Protein AF-A0A7J5DWX3-F1 (afdb_monomer)

Solvent-accessible surface area (backbone atoms only — not comparable to full-atom values): 28047 Å² total; per-residue (Å²): 136,82,82,78,66,79,78,72,80,54,78,41,58,23,28,24,28,42,35,49,39,92,80,64,33,63,70,52,44,50,54,43,49,64,74,69,61,54,90,75,45,45,44,29,47,53,95,85,22,43,32,41,37,47,72,58,68,42,83,37,46,52,84,71,43,90,29,52,57,22,33,72,54,97,60,28,35,34,69,57,97,75,42,81,42,78,44,63,78,89,80,41,52,78,50,68,73,65,87,74,60,87,62,88,85,64,87,84,81,88,82,83,86,81,91,78,87,87,82,89,80,83,88,83,83,85,80,82,85,76,83,84,81,66,68,57,66,80,66,70,70,82,58,93,80,41,77,66,52,54,51,55,52,49,60,60,54,69,73,65,69,86,82,77,81,76,84,71,89,82,83,69,60,78,75,54,50,78,74,44,80,69,52,65,60,58,50,57,59,53,47,54,50,52,54,50,46,53,47,30,54,73,71,64,39,53,75,64,26,62,25,64,57,73,56,49,78,66,94,38,76,86,55,76,48,92,62,77,83,74,69,52,71,91,82,79,42,52,63,38,44,75,72,78,57,79,60,44,63,88,63,58,70,70,57,51,53,51,50,56,50,50,48,53,54,50,25,54,50,28,45,76,71,70,38,48,45,54,18,24,18,41,29,30,62,30,50,63,34,54,68,62,17,30,54,53,28,47,77,72,69,39,32,55,62,24,20,47,33,33,52,48,56,66,46,65,64,37,58,30,30,44,26,24,43,76,49,65,44,45,68,61,17,51,52,50,24,62,77,66,71,31,55,70,62,20,35,61,58,31,43,79,78,38,52,68,62,19,52,54,51,30,51,54,50,22,52,52,23,48,75,71,71,33,29,57,57,18,40,67,54,26,58,86,40,74,87,43,44,80,78,34,56,66,30,40,52,53,25,41,75,70,43,63,49,62,19,17,43,40,48,44,52,43,40,54,76,59,74,43,71,72,58,51,51,54,56,54,58,42,72,48,101,48,83,84,34,24,58,13,37,38,38,23,53,56,47,41,73,78,49,74,44,82,50,68,67,60,37,53,52,54,52,52,52,50,51,52,36,49,75,74,62,56,38,64,90,73,84,80,128

Mean predicted aligned error: 19.78 Å

Sequence (481 aa):
MSASAPPFRGRVEAAGFVLDPAHVGVAEVRRRVVAAWAPGARLLDLDGRVLLLLPAPVSVRAEQAPGLPVLPGPPLRVRDHGQERSIDPDRLGLLDPGASVDLGSVEVRLLAPAPGERVVVPPVERVDRAARPELRADAGLAGADTPLGRRGRRLAAESAGPRRSRRRRGGTLARLVSRSPAGAVLGRRHRRYLDELTRTFQQRDWDNALRSAIAVGGQGTGALSLRLPRSRGRVLGPGARPTTASSSVPMGPTVHDHLAQLYRRSATQLEQEGKHLLAAFVLADLLHQPVAAVELLERHGQVRKAAELAEGWELAPELVVRLWWRAGERDRAVALAGARSVFAEAVVRLEKLDPDAATGLRRAWVDERRAAGDPAGAVAAGWPSRELRDGLAGDLAAGIARGGTAAGVLLAHLLEHAPGDAALDAARALFDDDPKLRAARTRFVETLTETPLPVASHDRELASRALVAASVGDLAAGTRR

Organism: Nocardioides simplex (NCBI:txid2045)

Radius of gyration: 34.38 Å; Cα contacts (8 Å, |Δi|>4): 554; chains: 1; bounding box: 86×66×84 Å

pLDDT: mean 75.78, std 19.61, range [30.53, 95.44]

Nearest PDB structures (foldseek):
  8bbf-assembly1_B  TM=2.966E-01  e=4.088E-02  Homo sapiens
  1w3b-assembly1_A  TM=2.566E-01  e=1.920E-01  Homo sapiens
  5cqs-assembly1_D  TM=2.883E-01  e=3.067E-01  Saccharomyces cerevisiae S288C
  8rte-assembly1_B  TM=2.257E-01  e=1.591E-01  Bacillus phage phi105
  8q9t-assembly1_E  TM=2.579E-01  e=4.677E-01  Saccharomyces cerevisiae

Foldseek 3Di:
DDDQDDPDFDKAFFQWFKAACVPQNPVLLLVLCVVPDDVPWFWWDDPRITIIGDPGTDIDGCVPRSHFGWHDDVFIWTQDSNDIDTDDRVPTDTDDNVVVDDPVPPDDDDDDDDDDDDDDDDDDDDDDDDDDDPVCVVVVPPDCPDPVNVVVVVVVVVVDDDDPPPPDDDDPVVVVVVPDPVVVVLVVVVVVLVVVLLVCLVVVVLQQNVQQAAAQDDPDPQPADPDRDHRHPGQQAADLAADPRPDDHPDDPVSSVVSLVSLVVSLVVCLVVVVLRSSLNSCCHRHVNLVVSLVSCVVVVVLVVSLSNCVNHVHDLLSNLLSCLSVVVNVVSLVSCVVVVCLVVNLVVNCVPPVVSSLVSLCSQLVVCVVVVNLLSSCVSNVVPPVCLVVSPVSLVSQLVVDDLSVLLSLLSCQQPPNDPVSLVSLVVLLPPDLRSQNSLLNNLVNCVVPPGPDPVSSVVSVVSNVVCVVVVSHPPDDDD

InterPro domains:
  IPR045547 MoxR-vWA-beta-propeller ternary system domain bpX6 [PF19922] (5-71)

Structure (mmCIF, N/CA/C/O backbone):
data_AF-A0A7J5DWX3-F1
#
_entry.id   AF-A0A7J5DWX3-F1
#
loop_
_atom_site.group_PDB
_atom_site.id
_atom_site.type_symbol
_atom_site.label_atom_id
_atom_site.label_alt_id
_atom_site.label_comp_id
_atom_site.label_asym_id
_atom_site.label_entity_id
_atom_site.label_seq_id
_atom_site.pdbx_PDB_ins_code
_atom_site.Cartn_x
_atom_site.Cartn_y
_atom_site.Cartn_z
_atom_site.occupancy
_atom_site.B_iso_or_equiv
_atom_site.auth_seq_id
_atom_site.auth_comp_id
_atom_site.auth_asym_id
_atom_site.auth_atom_id
_atom_site.pdbx_PDB_model_num
ATOM 1 N N . MET A 1 1 ? 21.969 50.404 23.337 1.00 34.59 1 MET A N 1
ATOM 2 C CA . MET A 1 1 ? 22.118 48.934 23.259 1.00 34.59 1 MET A CA 1
ATOM 3 C C . MET A 1 1 ? 20.955 48.401 22.436 1.00 34.59 1 MET A C 1
ATOM 5 O O . MET A 1 1 ? 19.861 48.271 22.967 1.00 34.59 1 MET A O 1
ATOM 9 N N . SER A 1 2 ? 21.147 48.225 21.127 1.00 31.27 2 SER A N 1
ATOM 10 C CA . SER A 1 2 ? 20.092 47.712 20.244 1.00 31.27 2 SER A CA 1
ATOM 11 C C . SER A 1 2 ? 19.932 46.211 20.454 1.00 31.27 2 SER A C 1
ATOM 13 O O . SER A 1 2 ? 20.919 45.477 20.454 1.00 31.27 2 SER A O 1
ATOM 15 N N . ALA A 1 3 ? 18.694 45.776 20.674 1.00 32.88 3 ALA A N 1
ATOM 16 C CA . ALA A 1 3 ? 18.337 44.382 20.885 1.00 32.88 3 ALA A CA 1
ATOM 17 C C . ALA A 1 3 ? 18.733 43.533 19.664 1.00 32.88 3 ALA A C 1
ATOM 19 O O . ALA A 1 3 ? 18.235 43.750 18.561 1.00 32.88 3 ALA A O 1
ATOM 20 N N . SER A 1 4 ? 19.639 42.575 19.871 1.00 36.78 4 SER A N 1
ATOM 21 C CA . SER A 1 4 ? 19.984 41.553 18.883 1.00 36.78 4 SER A CA 1
ATOM 22 C C . SER A 1 4 ? 18.778 40.632 18.686 1.00 36.78 4 SER A C 1
ATOM 24 O O . SER A 1 4 ? 18.320 39.992 19.636 1.00 36.78 4 SER A O 1
ATOM 26 N N . ALA A 1 5 ? 18.217 40.612 17.476 1.00 39.59 5 ALA A N 1
ATOM 27 C CA . ALA A 1 5 ? 17.151 39.685 17.112 1.00 39.59 5 ALA A CA 1
ATOM 28 C C . ALA A 1 5 ? 17.674 38.236 17.198 1.00 39.59 5 ALA A C 1
ATOM 30 O O . ALA A 1 5 ? 18.816 37.981 16.810 1.00 39.59 5 ALA A O 1
ATOM 31 N N . PRO A 1 6 ? 16.879 37.275 17.703 1.00 42.53 6 PRO A N 1
ATOM 32 C CA . PRO A 1 6 ? 17.358 35.916 17.916 1.00 42.53 6 PRO A CA 1
ATOM 33 C C . PRO A 1 6 ? 17.764 35.248 16.589 1.00 42.53 6 PRO A C 1
ATOM 35 O O . PRO A 1 6 ? 17.098 35.464 15.570 1.00 42.53 6 PRO A O 1
ATOM 38 N N . PRO A 1 7 ? 18.822 34.413 16.587 1.00 52.66 7 PRO A N 1
ATOM 39 C CA . PRO A 1 7 ? 19.199 33.634 15.416 1.00 52.66 7 PRO A CA 1
ATOM 40 C C . PRO A 1 7 ? 18.048 32.704 15.015 1.00 52.66 7 PRO A C 1
ATOM 42 O O . PRO A 1 7 ? 17.334 32.172 15.869 1.00 52.66 7 PRO A O 1
ATOM 45 N N . PHE A 1 8 ? 17.862 32.574 13.700 1.00 58.75 8 PHE A N 1
ATOM 46 C CA . PHE A 1 8 ? 16.800 31.830 13.024 1.00 58.75 8 PHE A CA 1
ATOM 47 C C . PHE A 1 8 ? 16.332 30.577 13.786 1.00 58.75 8 PHE A C 1
ATOM 49 O O . PHE A 1 8 ? 17.097 29.638 13.990 1.00 58.75 8 PHE A O 1
ATOM 56 N N . ARG A 1 9 ? 15.043 30.531 14.137 1.00 59.28 9 ARG A N 1
ATOM 57 C CA . ARG A 1 9 ? 14.351 29.292 14.510 1.00 59.28 9 ARG A CA 1
ATOM 58 C C . ARG A 1 9 ? 13.209 29.056 13.536 1.00 59.28 9 ARG A C 1
ATOM 60 O O . ARG A 1 9 ? 12.380 29.946 13.351 1.00 59.28 9 ARG A O 1
ATOM 67 N N . GLY A 1 10 ? 13.148 27.860 12.955 1.00 78.00 10 GLY A N 1
ATOM 68 C CA . GLY A 1 10 ? 12.035 27.435 12.108 1.00 78.00 10 GLY A CA 1
ATOM 69 C C . GLY A 1 10 ? 12.434 27.070 10.680 1.00 78.00 10 GLY A C 1
ATOM 70 O O . GLY A 1 10 ? 13.608 27.051 10.308 1.00 78.00 10 GLY A O 1
ATOM 71 N N . ARG A 1 11 ? 11.419 26.729 9.879 1.00 86.25 11 ARG A N 1
ATOM 72 C CA . ARG A 1 11 ? 11.596 26.397 8.463 1.00 86.25 11 ARG A CA 1
ATOM 73 C C . ARG A 1 11 ? 11.756 27.660 7.626 1.00 86.25 11 ARG A C 1
ATOM 75 O O . ARG A 1 11 ? 10.995 28.609 7.796 1.00 86.25 11 ARG A O 1
ATOM 82 N N . VAL A 1 12 ? 12.716 27.629 6.713 1.00 88.00 12 VAL A N 1
ATOM 83 C CA . VAL A 1 12 ? 13.016 28.696 5.760 1.00 88.00 12 VAL A CA 1
ATOM 84 C C . VAL A 1 12 ? 13.134 28.112 4.365 1.00 88.00 12 VAL A C 1
ATOM 86 O O . VAL A 1 12 ? 13.629 26.999 4.196 1.00 88.00 12 VAL A O 1
ATOM 89 N N . GLU A 1 13 ? 12.704 28.876 3.370 1.00 91.88 13 GLU A N 1
ATOM 90 C CA . GLU A 1 13 ? 13.005 28.579 1.974 1.00 91.88 13 GLU A CA 1
ATOM 91 C C . GLU A 1 13 ? 14.399 29.126 1.666 1.00 91.88 13 GLU A C 1
ATOM 93 O O . GLU A 1 13 ? 14.614 30.338 1.711 1.00 91.88 13 GLU A O 1
ATOM 98 N N . ALA A 1 14 ? 15.352 28.234 1.408 1.00 91.81 14 ALA A N 1
ATOM 99 C CA . ALA A 1 14 ? 16.739 28.578 1.134 1.00 91.81 14 ALA A CA 1
ATOM 100 C C . ALA A 1 14 ? 17.041 28.403 -0.359 1.00 91.81 14 ALA A C 1
ATOM 102 O O . ALA A 1 14 ? 16.978 27.294 -0.879 1.00 91.81 14 ALA A O 1
ATOM 103 N N . ALA A 1 15 ? 17.403 29.487 -1.042 1.00 92.94 15 ALA A N 1
ATOM 104 C CA . ALA A 1 15 ? 17.953 29.468 -2.399 1.00 92.94 15 ALA A CA 1
ATOM 105 C C . ALA A 1 15 ? 19.406 28.957 -2.438 1.00 92.94 15 ALA A C 1
ATOM 107 O O . ALA A 1 15 ? 19.920 28.610 -3.497 1.00 92.94 15 ALA A O 1
ATOM 108 N N . GLY A 1 16 ? 20.080 28.918 -1.289 1.00 93.62 16 GLY A N 1
ATOM 109 C CA . GLY A 1 16 ? 21.466 28.494 -1.161 1.00 93.62 16 GLY A CA 1
ATOM 110 C C . GLY A 1 16 ? 21.967 28.582 0.275 1.00 93.62 16 GLY A C 1
ATOM 111 O O . GLY A 1 16 ? 21.208 28.917 1.190 1.00 93.62 16 GLY A O 1
ATOM 112 N N . PHE A 1 17 ? 23.253 28.306 0.468 1.00 94.12 17 PHE A N 1
ATOM 113 C CA . PHE A 1 17 ? 23.912 28.315 1.773 1.00 94.12 17 PHE A CA 1
ATOM 114 C C . PHE A 1 17 ? 25.254 29.037 1.704 1.00 94.12 17 PHE A C 1
ATOM 116 O O . PHE A 1 17 ? 26.051 28.774 0.806 1.00 94.12 17 PHE A O 1
ATOM 123 N N . VAL A 1 18 ? 25.526 29.898 2.684 1.00 93.19 18 VAL A N 1
ATOM 124 C CA . VAL A 1 18 ? 26.858 30.477 2.895 1.00 93.19 18 VAL A CA 1
ATOM 125 C C . VAL A 1 18 ? 27.606 29.637 3.926 1.00 93.19 18 VAL A C 1
ATOM 127 O O . VAL A 1 18 ? 27.137 29.434 5.048 1.00 93.19 18 VAL A O 1
ATOM 130 N N . LEU A 1 19 ? 28.775 29.146 3.534 1.00 92.25 19 LEU A N 1
ATOM 131 C CA . LEU A 1 19 ? 29.686 28.340 4.334 1.00 92.25 19 LEU A CA 1
ATOM 132 C C . LEU A 1 19 ? 30.953 29.157 4.573 1.00 92.25 19 LEU A C 1
ATOM 134 O O . LEU A 1 19 ? 31.557 29.644 3.622 1.00 92.25 19 LEU A O 1
ATOM 138 N N . ASP A 1 20 ? 31.360 29.311 5.829 1.00 91.12 20 ASP A N 1
ATOM 139 C CA . ASP A 1 20 ? 32.542 30.094 6.189 1.00 91.12 20 ASP A CA 1
ATOM 140 C C . ASP A 1 20 ? 33.717 29.161 6.548 1.00 91.12 20 ASP A C 1
ATOM 142 O O . ASP A 1 20 ? 33.712 28.564 7.633 1.00 91.12 20 ASP A O 1
ATOM 146 N N . PRO A 1 21 ? 34.730 29.013 5.668 1.00 87.25 21 PRO A N 1
ATOM 147 C CA . PRO A 1 21 ? 35.886 28.163 5.934 1.00 87.25 21 PRO A CA 1
ATOM 148 C C . PRO A 1 21 ? 36.671 28.569 7.184 1.00 87.25 21 PRO A C 1
ATOM 150 O O . PRO A 1 21 ? 37.279 27.696 7.800 1.00 87.25 21 PRO A O 1
ATOM 153 N N . ALA A 1 22 ? 36.640 29.844 7.589 1.00 85.75 22 ALA A N 1
ATOM 154 C CA . ALA A 1 22 ? 37.323 30.312 8.795 1.00 85.75 22 ALA A CA 1
ATOM 155 C C . ALA A 1 22 ? 36.647 29.806 10.081 1.00 85.75 22 ALA A C 1
ATOM 157 O O . ALA A 1 22 ? 37.312 29.654 11.102 1.00 85.75 22 ALA A O 1
ATOM 158 N N . HIS A 1 23 ? 35.344 29.506 10.028 1.00 83.81 23 HIS A N 1
ATOM 159 C CA . HIS A 1 23 ? 34.575 29.028 11.179 1.00 83.81 23 HIS A CA 1
ATOM 160 C C . HIS A 1 23 ? 34.483 27.500 11.267 1.00 83.81 23 HIS A C 1
ATOM 162 O O . HIS A 1 23 ? 34.513 26.955 12.368 1.00 83.81 23 HIS A O 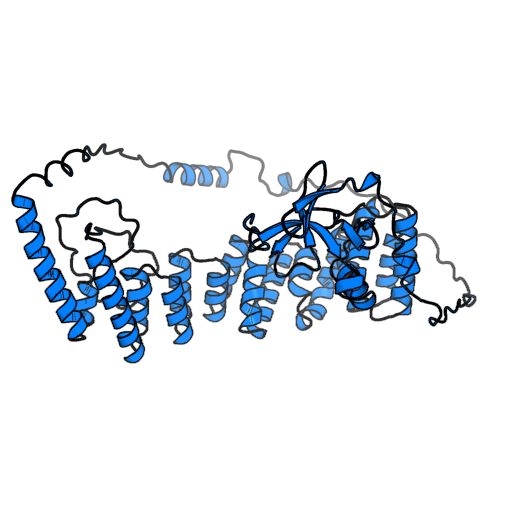1
ATOM 168 N N . VAL A 1 24 ? 34.340 26.800 10.136 1.00 83.44 24 VAL A N 1
ATOM 169 C CA . VAL A 1 24 ? 34.131 25.335 10.122 1.00 83.44 24 VAL A CA 1
ATOM 170 C C . VAL A 1 24 ? 35.307 24.537 9.548 1.00 83.44 24 VAL A C 1
ATOM 172 O O . VAL A 1 24 ? 35.350 23.322 9.717 1.00 83.44 24 VAL A O 1
ATOM 175 N N . GLY A 1 25 ? 36.278 25.194 8.909 1.00 85.19 25 GLY A N 1
ATOM 176 C CA . GLY A 1 25 ? 37.421 24.555 8.256 1.00 85.19 25 GLY A CA 1
ATOM 177 C C . GLY A 1 25 ? 37.132 24.096 6.821 1.00 85.19 25 GLY A C 1
ATOM 178 O O . GLY A 1 25 ? 36.034 23.653 6.486 1.00 85.19 25 GLY A O 1
ATOM 179 N N . VAL A 1 26 ? 38.149 24.163 5.954 1.00 83.62 26 VAL A N 1
ATOM 180 C CA . VAL A 1 26 ? 38.030 23.888 4.504 1.00 83.62 26 VAL A CA 1
ATOM 181 C C . VAL A 1 26 ? 37.518 22.472 4.209 1.00 83.62 26 VAL A C 1
ATOM 183 O O . VAL A 1 26 ? 36.686 22.290 3.323 1.00 83.62 26 VAL A O 1
ATOM 186 N N . ALA A 1 27 ? 37.974 21.463 4.957 1.00 80.38 27 ALA A N 1
ATOM 187 C CA . ALA A 1 27 ? 37.551 20.074 4.759 1.00 80.38 27 ALA A CA 1
ATOM 188 C C . ALA A 1 27 ? 36.055 19.862 5.064 1.00 80.38 27 ALA A C 1
ATOM 190 O O . ALA A 1 27 ? 35.358 19.167 4.324 1.00 80.38 27 ALA A O 1
ATOM 191 N N . GLU A 1 28 ? 35.544 20.503 6.114 1.00 84.19 28 GLU A N 1
ATOM 192 C CA . GLU A 1 28 ? 34.133 20.412 6.493 1.00 84.19 28 GLU A CA 1
ATOM 193 C C . GLU A 1 28 ? 33.244 21.215 5.534 1.00 84.19 28 GLU A C 1
ATOM 195 O O . GLU A 1 28 ? 32.173 20.737 5.158 1.00 84.19 28 GLU A O 1
ATOM 200 N N . VAL A 1 29 ? 33.705 22.379 5.049 1.00 86.19 29 VAL A N 1
ATOM 201 C CA . VAL A 1 29 ? 33.030 23.101 3.953 1.00 86.19 29 VAL A CA 1
ATOM 202 C C . VAL A 1 29 ? 32.873 22.190 2.740 1.00 86.19 29 VAL A C 1
ATOM 204 O O . VAL A 1 29 ? 31.763 22.048 2.235 1.00 86.19 29 VAL A O 1
ATOM 207 N N . ARG A 1 30 ? 33.942 21.505 2.310 1.00 84.94 30 ARG A N 1
ATOM 208 C CA . ARG A 1 30 ? 33.893 20.573 1.169 1.00 84.94 30 ARG A CA 1
ATOM 209 C C . ARG A 1 30 ? 32.879 19.458 1.384 1.00 84.94 30 ARG A C 1
ATOM 211 O O . ARG A 1 30 ? 32.038 19.223 0.521 1.00 84.94 30 ARG A O 1
ATOM 218 N N . ARG A 1 31 ? 32.910 18.806 2.549 1.00 84.19 31 ARG A N 1
ATOM 219 C CA . ARG A 1 31 ? 31.960 17.740 2.889 1.00 84.19 31 ARG A CA 1
ATOM 220 C C . ARG A 1 31 ? 30.512 18.228 2.807 1.00 84.19 31 ARG A C 1
ATOM 222 O O . ARG A 1 31 ? 29.665 17.527 2.261 1.00 84.19 31 ARG A O 1
ATOM 229 N N . ARG A 1 32 ? 30.231 19.428 3.322 1.00 89.81 32 ARG A N 1
ATOM 230 C CA . ARG A 1 32 ? 28.891 20.034 3.303 1.00 89.81 32 ARG A CA 1
ATOM 231 C C . ARG A 1 32 ? 28.451 20.448 1.905 1.00 89.81 32 ARG A C 1
ATOM 233 O O . ARG A 1 32 ? 27.286 20.250 1.579 1.00 89.81 32 ARG A O 1
ATOM 240 N N . VAL A 1 33 ? 29.367 20.962 1.082 1.00 88.25 33 VAL A N 1
ATOM 241 C CA . VAL A 1 33 ? 29.104 21.267 -0.333 1.00 88.25 33 VAL A CA 1
ATOM 242 C C . VAL A 1 33 ? 28.731 19.997 -1.086 1.00 88.25 33 VAL A C 1
ATOM 244 O O . VAL A 1 33 ? 27.692 19.982 -1.730 1.00 88.25 33 VAL A O 1
ATOM 247 N N . VAL A 1 34 ? 29.515 18.922 -0.954 1.00 87.06 34 VAL A N 1
ATOM 248 C CA . VAL A 1 34 ? 29.239 17.636 -1.618 1.00 87.06 34 VAL A CA 1
ATOM 249 C C . VAL A 1 34 ? 27.914 17.038 -1.140 1.00 87.06 34 VAL A C 1
ATOM 251 O O . VAL A 1 34 ? 27.116 16.592 -1.956 1.00 87.06 34 VAL A O 1
ATOM 254 N N . ALA A 1 35 ? 27.642 17.070 0.168 1.00 85.19 35 ALA A N 1
ATOM 255 C CA . ALA A 1 35 ? 26.401 16.537 0.731 1.00 85.19 35 ALA A CA 1
ATOM 256 C C . ALA A 1 35 ? 25.146 17.320 0.304 1.00 85.19 35 ALA A C 1
ATOM 258 O O . ALA A 1 35 ? 24.067 16.740 0.220 1.00 85.19 35 ALA A O 1
ATOM 259 N N . ALA A 1 36 ? 25.279 18.625 0.052 1.00 85.81 36 ALA A N 1
ATOM 260 C CA . ALA A 1 36 ? 24.194 19.494 -0.403 1.00 85.81 36 ALA A CA 1
ATOM 261 C C . ALA A 1 36 ? 24.204 19.729 -1.927 1.00 85.81 36 ALA A C 1
ATOM 263 O O . ALA A 1 36 ? 23.427 20.549 -2.421 1.00 85.81 36 ALA A O 1
ATOM 264 N N . TRP A 1 37 ? 25.082 19.046 -2.672 1.00 88.50 37 TRP A N 1
ATOM 265 C CA . TRP A 1 37 ? 25.244 19.253 -4.106 1.00 88.50 37 TRP A CA 1
ATOM 266 C C . TRP A 1 37 ? 24.051 18.699 -4.883 1.00 88.50 37 TRP A C 1
ATOM 268 O O . TRP A 1 37 ? 23.623 17.563 -4.679 1.00 88.50 37 TRP A O 1
ATOM 278 N N . ALA A 1 38 ? 23.554 19.490 -5.830 1.00 85.44 38 ALA A N 1
ATOM 279 C CA . ALA A 1 38 ? 22.512 19.093 -6.765 1.00 85.44 38 ALA A CA 1
ATOM 280 C C . ALA A 1 38 ? 22.929 19.468 -8.197 1.00 85.44 38 ALA A C 1
ATOM 282 O O . ALA A 1 38 ? 23.635 20.463 -8.385 1.00 85.44 38 ALA A O 1
ATOM 283 N N . PRO A 1 39 ? 22.499 18.717 -9.227 1.00 82.62 39 PRO A N 1
ATOM 284 C CA . PRO A 1 39 ? 22.739 19.097 -10.616 1.00 82.62 39 PRO A CA 1
ATOM 285 C C . PRO A 1 39 ? 22.231 20.518 -10.902 1.00 82.62 39 PRO A C 1
ATOM 287 O O . PRO A 1 39 ? 21.074 20.829 -10.635 1.00 82.62 39 PRO A O 1
ATOM 290 N N . GLY A 1 40 ? 23.101 21.383 -11.432 1.00 83.94 40 GLY A N 1
ATOM 291 C CA . GLY A 1 40 ? 22.796 22.800 -11.670 1.00 83.94 40 GLY A CA 1
ATOM 292 C C . GLY A 1 40 ? 23.099 23.739 -10.494 1.00 83.94 40 GLY A C 1
ATOM 293 O O . GLY A 1 40 ? 22.879 24.942 -10.620 1.00 83.94 40 GLY A O 1
ATOM 294 N N . ALA A 1 41 ? 23.622 23.228 -9.374 1.00 88.75 41 ALA A N 1
ATOM 295 C CA . ALA A 1 41 ? 24.149 24.068 -8.305 1.00 88.75 41 ALA A CA 1
ATOM 296 C C . ALA A 1 41 ? 25.417 24.817 -8.755 1.00 88.75 41 ALA A C 1
ATOM 298 O O . ALA A 1 41 ? 26.217 24.305 -9.542 1.00 88.75 41 ALA A O 1
ATOM 299 N N . ARG A 1 42 ? 25.607 26.035 -8.242 1.00 91.12 42 ARG A N 1
ATOM 300 C CA . ARG A 1 42 ? 26.788 26.874 -8.501 1.00 91.12 42 ARG A CA 1
ATOM 301 C C . ARG A 1 42 ? 27.549 27.098 -7.201 1.00 91.12 42 ARG A C 1
ATOM 303 O O . ARG A 1 42 ? 26.936 27.371 -6.170 1.00 91.12 42 ARG A O 1
ATOM 310 N N . LEU A 1 43 ? 28.875 27.023 -7.268 1.00 91.31 43 LEU A N 1
ATOM 311 C CA . LEU A 1 43 ? 29.758 27.392 -6.168 1.00 91.31 43 LEU A CA 1
ATOM 312 C C . LEU A 1 43 ? 30.369 28.761 -6.470 1.00 91.31 43 LEU A C 1
ATOM 314 O O . LEU A 1 43 ? 30.993 28.940 -7.513 1.00 91.31 43 LEU A O 1
ATOM 318 N N . LEU A 1 44 ? 30.153 29.731 -5.590 1.00 91.19 44 LEU A N 1
ATOM 319 C CA . LEU A 1 44 ? 30.572 31.117 -5.784 1.00 91.19 44 LEU A CA 1
ATOM 320 C C . LEU A 1 44 ? 31.448 31.569 -4.613 1.00 91.19 44 LEU A C 1
ATOM 322 O O . LEU A 1 44 ? 31.203 31.177 -3.469 1.00 91.19 44 LEU A O 1
ATOM 326 N N . ASP A 1 45 ? 32.446 32.400 -4.899 1.00 90.06 45 ASP A N 1
ATOM 327 C CA . ASP A 1 45 ? 33.225 33.087 -3.869 1.00 90.06 45 ASP A CA 1
ATOM 328 C C . ASP A 1 45 ? 32.460 34.322 -3.384 1.00 90.06 45 ASP A C 1
ATOM 330 O O . ASP A 1 45 ? 32.042 35.161 -4.183 1.00 90.06 45 ASP A O 1
ATOM 334 N N . LEU A 1 46 ? 32.246 34.407 -2.074 1.00 88.19 46 LEU A N 1
ATOM 335 C CA . LEU A 1 46 ? 31.595 35.521 -1.400 1.00 88.19 46 LEU A CA 1
ATOM 336 C C . LEU A 1 46 ? 32.524 36.041 -0.301 1.00 88.19 46 LEU A C 1
ATOM 338 O O . LEU A 1 46 ? 32.431 35.607 0.848 1.00 88.19 46 LEU A O 1
ATOM 342 N N . ASP A 1 47 ? 33.418 36.963 -0.657 1.00 85.38 47 ASP A N 1
ATOM 343 C CA . ASP A 1 47 ? 34.367 37.612 0.258 1.00 85.38 47 ASP A CA 1
ATOM 344 C C . ASP A 1 47 ? 35.190 36.599 1.087 1.00 85.38 47 ASP A C 1
ATOM 346 O O . ASP A 1 47 ? 35.335 36.734 2.305 1.00 85.38 47 ASP A O 1
ATOM 350 N N . GLY A 1 48 ? 35.686 35.532 0.445 1.00 82.31 48 GLY A N 1
ATOM 351 C CA . GLY A 1 48 ? 36.427 34.451 1.113 1.00 82.31 48 GLY A CA 1
ATOM 352 C C . GLY A 1 48 ? 35.556 33.415 1.841 1.00 82.31 48 GLY A C 1
ATOM 353 O O . GLY A 1 48 ? 36.078 32.485 2.462 1.00 82.31 48 GLY A O 1
ATOM 354 N N . ARG A 1 49 ? 34.227 33.538 1.755 1.00 89.94 49 ARG A N 1
ATOM 355 C CA . ARG A 1 49 ? 33.257 32.499 2.126 1.00 89.94 49 ARG A CA 1
ATOM 356 C C . ARG A 1 49 ? 32.745 31.794 0.876 1.00 89.94 49 ARG A C 1
ATOM 358 O O . ARG A 1 49 ? 32.739 32.346 -0.217 1.00 89.94 49 ARG A O 1
ATOM 365 N N . VAL A 1 50 ? 32.263 30.570 1.049 1.00 90.50 50 VAL A N 1
ATOM 366 C CA . VAL A 1 50 ? 31.741 29.756 -0.048 1.00 90.50 50 VAL A CA 1
ATOM 367 C C . VAL A 1 50 ? 30.222 29.868 -0.084 1.00 90.50 50 VAL A C 1
ATOM 369 O O . VAL A 1 50 ? 29.541 29.462 0.858 1.00 90.50 50 VAL A O 1
ATOM 372 N N . LEU A 1 51 ? 29.682 30.394 -1.180 1.00 92.38 51 LEU A N 1
ATOM 373 C CA . LEU A 1 51 ? 28.251 30.399 -1.457 1.00 92.38 51 LEU A CA 1
ATOM 374 C C . LEU A 1 51 ? 27.899 29.206 -2.350 1.00 92.38 51 LEU A C 1
ATOM 376 O O . LEU A 1 51 ? 28.295 29.143 -3.511 1.00 92.38 51 LEU A O 1
ATOM 380 N N . LEU A 1 52 ? 27.111 28.277 -1.812 1.00 93.56 52 LEU A N 1
ATOM 381 C CA . LEU A 1 52 ? 26.468 27.221 -2.586 1.00 93.56 52 LEU A CA 1
ATOM 382 C C . LEU A 1 52 ? 25.073 27.690 -3.000 1.00 93.56 52 LEU A C 1
ATOM 384 O O . LEU A 1 52 ? 24.179 27.774 -2.159 1.00 93.56 52 LEU A O 1
ATOM 388 N N . LEU A 1 53 ? 24.879 27.979 -4.283 1.00 93.56 53 LEU A N 1
ATOM 389 C CA . LEU A 1 53 ? 23.583 28.348 -4.846 1.00 93.56 53 LEU A CA 1
ATOM 390 C C . LEU A 1 53 ? 22.901 27.112 -5.437 1.00 93.56 53 LEU A C 1
ATOM 392 O O . LEU A 1 53 ? 23.492 26.413 -6.261 1.00 93.56 53 LEU A O 1
ATOM 396 N N . LEU A 1 54 ? 21.665 26.845 -5.021 1.00 92.81 54 LEU A N 1
ATOM 397 C CA . LEU A 1 54 ? 20.884 25.700 -5.483 1.00 92.81 54 LEU A CA 1
ATOM 398 C C . LEU A 1 54 ? 20.111 26.037 -6.771 1.00 92.81 54 LEU A C 1
ATOM 400 O O . LEU A 1 54 ? 19.741 27.194 -6.978 1.00 92.81 54 LEU A O 1
ATOM 404 N N . PRO A 1 55 ? 19.802 25.035 -7.616 1.00 89.88 55 PRO A N 1
ATOM 405 C CA . PRO A 1 55 ? 19.006 25.239 -8.831 1.00 89.88 55 PRO A CA 1
ATOM 406 C C . PRO A 1 55 ? 17.546 25.636 -8.540 1.00 89.88 55 PRO A C 1
ATOM 408 O O . PRO A 1 55 ? 16.893 26.246 -9.383 1.00 89.88 55 PRO A O 1
ATOM 411 N N . ALA A 1 56 ? 17.029 25.301 -7.354 1.00 89.50 56 ALA A N 1
ATOM 412 C CA . ALA A 1 56 ? 15.715 25.707 -6.867 1.00 89.50 56 ALA A CA 1
ATOM 413 C C . ALA A 1 56 ? 15.749 25.907 -5.338 1.00 89.50 56 ALA A C 1
ATOM 415 O O . ALA A 1 56 ? 16.529 25.224 -4.666 1.00 89.50 56 ALA A O 1
ATOM 416 N N . PRO A 1 57 ? 14.918 26.804 -4.767 1.00 91.44 57 PRO A N 1
ATOM 417 C CA . PRO A 1 57 ? 14.817 26.961 -3.320 1.00 91.44 57 PRO A CA 1
ATOM 418 C C . PRO A 1 57 ? 14.350 25.676 -2.624 1.00 91.44 57 PRO A C 1
ATOM 420 O O . PRO A 1 57 ? 13.465 24.980 -3.122 1.00 91.44 57 PRO A O 1
ATOM 423 N N . VAL A 1 58 ? 14.932 25.379 -1.462 1.00 91.62 58 VAL A N 1
ATOM 424 C CA . VAL A 1 58 ? 14.609 24.195 -0.656 1.00 91.62 58 VAL A CA 1
ATOM 425 C C . VAL A 1 58 ? 14.167 24.604 0.745 1.00 91.62 58 VAL A C 1
ATOM 427 O O . VAL A 1 58 ? 14.817 25.411 1.413 1.00 91.62 58 VAL A O 1
ATOM 430 N N . SER A 1 59 ? 13.085 23.986 1.218 1.00 91.62 59 SER A N 1
ATOM 431 C CA . SER A 1 59 ? 12.578 24.154 2.580 1.00 91.62 59 SER A CA 1
ATOM 432 C C . SER A 1 59 ? 13.468 23.428 3.591 1.00 91.62 59 SER A C 1
ATOM 434 O O . SER A 1 59 ? 13.467 22.196 3.660 1.00 91.62 59 SER A O 1
ATOM 436 N N . VAL A 1 60 ? 14.199 24.172 4.419 1.00 90.75 60 VAL A N 1
ATOM 437 C CA . VAL A 1 60 ? 15.102 23.616 5.439 1.00 90.75 60 VAL A CA 1
ATOM 438 C C . VAL A 1 60 ? 14.795 24.176 6.820 1.00 90.75 60 VAL A C 1
ATOM 440 O O . VAL A 1 60 ? 14.308 25.294 6.964 1.00 90.75 60 VAL A O 1
ATOM 443 N N . ARG A 1 61 ? 15.089 23.406 7.869 1.00 87.69 61 ARG A N 1
ATOM 444 C CA . ARG A 1 61 ? 15.164 23.957 9.227 1.00 87.69 61 ARG A CA 1
ATOM 445 C C . ARG A 1 61 ? 16.467 24.731 9.346 1.00 87.69 61 ARG A C 1
ATOM 447 O O . ARG A 1 61 ? 17.528 24.144 9.154 1.00 87.69 61 ARG A O 1
ATOM 454 N N . ALA A 1 62 ? 16.390 26.025 9.637 1.00 82.81 62 ALA A N 1
ATOM 455 C CA . ALA A 1 62 ? 17.564 26.895 9.639 1.00 82.81 62 ALA A CA 1
ATOM 456 C C . ALA A 1 62 ? 18.646 26.425 10.630 1.00 82.81 62 ALA A C 1
ATOM 458 O O . ALA A 1 62 ? 19.831 26.531 10.340 1.00 82.81 62 ALA A O 1
ATOM 459 N N . GLU A 1 63 ? 18.242 25.820 11.750 1.00 80.25 63 GLU A N 1
ATOM 460 C CA . GLU A 1 63 ? 19.138 25.235 12.753 1.00 80.25 63 GLU A CA 1
ATOM 461 C C . GLU A 1 63 ? 19.855 23.942 12.309 1.00 80.25 63 GLU A C 1
ATOM 463 O O . GLU A 1 63 ? 20.789 23.500 12.972 1.00 80.25 63 GLU A O 1
ATOM 468 N N . GLN A 1 64 ? 19.416 23.322 11.210 1.00 84.00 64 GLN A N 1
ATOM 469 C CA . GLN A 1 64 ? 19.993 22.100 10.631 1.00 84.00 64 GLN A CA 1
ATOM 470 C C . GLN A 1 64 ? 20.586 22.341 9.236 1.00 84.00 64 GLN A C 1
ATOM 472 O O . GLN A 1 64 ? 20.989 21.391 8.565 1.00 84.00 64 GLN A O 1
ATOM 477 N N . ALA A 1 65 ? 20.605 23.592 8.772 1.00 87.00 65 ALA A N 1
ATOM 478 C CA . ALA A 1 65 ? 21.109 23.920 7.451 1.00 87.00 65 ALA A CA 1
ATOM 479 C C . ALA A 1 65 ? 22.635 23.687 7.371 1.00 87.00 65 ALA A C 1
ATOM 481 O O . ALA A 1 65 ? 23.341 23.896 8.361 1.00 87.00 65 ALA A O 1
ATOM 482 N N . PRO A 1 66 ? 23.172 23.290 6.199 1.00 86.31 66 PRO A N 1
ATOM 483 C CA . PRO A 1 66 ? 24.611 23.081 6.014 1.00 86.31 66 PRO A CA 1
ATOM 484 C C . PRO A 1 66 ? 25.434 24.339 6.327 1.00 86.31 66 PRO A C 1
ATOM 486 O O . PRO A 1 66 ? 26.553 24.257 6.832 1.00 86.31 66 PRO A O 1
ATOM 489 N N . GLY A 1 67 ? 24.859 25.505 6.051 1.00 89.12 67 GLY A N 1
ATOM 490 C CA . GLY A 1 67 ? 25.422 26.817 6.330 1.00 89.12 67 GLY A CA 1
ATOM 491 C C . GLY A 1 67 ? 24.315 27.840 6.529 1.00 89.12 67 GLY A C 1
ATOM 492 O O . GLY A 1 67 ? 23.143 27.487 6.672 1.00 89.12 67 GLY A O 1
ATOM 493 N N . LEU A 1 68 ? 24.681 29.117 6.516 1.00 89.81 68 LEU A N 1
ATOM 494 C CA . LEU A 1 68 ? 23.732 30.206 6.701 1.00 89.81 68 LEU A CA 1
ATOM 495 C C . LEU A 1 68 ? 22.763 30.264 5.501 1.00 89.81 68 LEU A C 1
ATOM 497 O O . LEU A 1 68 ? 23.233 30.425 4.371 1.00 89.81 68 LEU A O 1
ATOM 501 N N . PRO A 1 69 ? 21.439 30.120 5.704 1.00 91.75 69 PRO A N 1
ATOM 502 C CA . PRO A 1 69 ? 20.483 30.097 4.601 1.00 91.75 69 PRO A CA 1
ATOM 503 C C . PRO A 1 69 ? 20.434 31.425 3.842 1.00 91.75 69 PRO A C 1
ATOM 505 O O . PRO A 1 69 ? 20.309 32.497 4.441 1.00 91.75 69 PRO A O 1
ATOM 508 N N . VAL A 1 70 ? 20.464 31.339 2.515 1.00 92.38 70 VAL A N 1
ATOM 509 C CA . VAL A 1 70 ? 20.224 32.465 1.609 1.00 92.38 70 VAL A CA 1
ATOM 510 C C . VAL A 1 70 ? 18.761 32.447 1.200 1.00 92.38 70 VAL A C 1
ATOM 512 O O . VAL A 1 70 ? 18.283 31.472 0.630 1.00 92.38 70 VAL A O 1
ATOM 515 N N . LEU A 1 71 ? 18.034 33.516 1.494 1.00 89.69 71 LEU A N 1
ATOM 516 C CA . LEU A 1 71 ? 16.621 33.653 1.173 1.00 89.69 71 LEU A CA 1
ATOM 517 C C . LEU A 1 71 ? 16.434 34.031 -0.308 1.00 89.69 71 LEU A C 1
ATOM 519 O O . LEU A 1 71 ? 17.169 34.888 -0.815 1.00 89.69 71 LEU A O 1
ATOM 523 N N . PRO A 1 72 ? 15.435 33.447 -0.995 1.00 87.12 72 PRO A N 1
ATOM 524 C CA . PRO A 1 72 ? 15.127 33.777 -2.380 1.00 87.12 72 PRO A CA 1
ATOM 525 C C . PRO A 1 72 ? 14.609 35.219 -2.529 1.00 87.12 72 PRO A C 1
ATOM 527 O O . PRO A 1 72 ? 13.923 35.761 -1.654 1.00 87.12 72 PRO A O 1
ATOM 530 N N . GLY A 1 73 ? 14.923 35.829 -3.671 1.00 80.94 73 GLY A N 1
ATOM 531 C CA . GLY A 1 73 ? 14.494 37.169 -4.073 1.00 80.94 73 GLY A CA 1
ATOM 532 C C . GLY A 1 73 ? 15.463 37.781 -5.095 1.00 80.94 73 GLY A C 1
ATOM 533 O O . GLY A 1 73 ? 16.606 37.336 -5.167 1.00 80.94 73 GLY A O 1
ATOM 534 N N . PRO A 1 74 ? 15.036 38.769 -5.898 1.00 76.56 74 PRO A N 1
ATOM 535 C CA . PRO A 1 74 ? 15.937 39.640 -6.643 1.00 76.56 74 PRO A CA 1
ATOM 536 C C . PRO A 1 74 ? 16.091 40.974 -5.887 1.00 76.56 74 PRO A C 1
ATOM 538 O O . PRO A 1 74 ? 15.169 41.793 -5.919 1.00 76.56 74 PRO A O 1
ATOM 541 N N . PRO A 1 75 ? 17.209 41.233 -5.189 1.00 82.81 75 PRO A N 1
ATOM 542 C CA . PRO A 1 75 ? 18.418 40.410 -5.034 1.00 82.81 75 PRO A CA 1
ATOM 543 C C . PRO A 1 75 ? 18.295 39.316 -3.955 1.00 82.81 75 PRO A C 1
ATOM 545 O O . PRO A 1 75 ? 17.375 39.350 -3.129 1.00 82.81 75 PRO A O 1
ATOM 548 N N . LEU A 1 76 ? 19.221 38.343 -3.958 1.00 89.31 76 LEU A N 1
ATOM 549 C CA . LEU A 1 76 ? 19.283 37.288 -2.937 1.00 89.31 76 LEU A CA 1
ATOM 550 C C . LEU A 1 76 ? 19.639 37.909 -1.588 1.00 89.31 76 LEU A C 1
ATOM 552 O O . LEU A 1 76 ? 20.359 38.903 -1.532 1.00 89.31 76 LEU A O 1
ATOM 556 N N . ARG A 1 77 ? 19.144 37.346 -0.482 1.00 89.62 77 ARG A N 1
ATOM 557 C CA . ARG A 1 77 ? 19.317 37.969 0.841 1.00 89.62 77 ARG A CA 1
ATOM 558 C C . ARG A 1 77 ? 19.857 36.981 1.851 1.00 89.62 77 ARG A C 1
ATOM 560 O O . ARG A 1 77 ? 19.314 35.895 2.012 1.00 89.62 77 ARG A O 1
ATOM 567 N N . VAL A 1 78 ? 20.893 37.374 2.574 1.00 89.62 78 VAL A N 1
ATOM 568 C CA . VAL A 1 78 ? 21.453 36.600 3.684 1.00 89.62 78 VAL A CA 1
ATOM 569 C C . VAL A 1 78 ? 21.390 37.441 4.951 1.00 89.62 78 VAL A C 1
ATOM 571 O O . VAL A 1 78 ? 21.642 38.642 4.909 1.00 89.62 78 VAL A O 1
ATOM 574 N N . ARG A 1 79 ? 21.032 36.843 6.089 1.00 82.06 79 ARG A N 1
ATOM 575 C CA . ARG A 1 79 ? 21.087 37.539 7.381 1.00 82.06 79 ARG A CA 1
ATOM 576 C C . ARG A 1 79 ? 22.278 37.060 8.177 1.00 82.06 79 ARG A C 1
ATOM 578 O O . ARG A 1 79 ? 22.226 35.982 8.757 1.00 82.06 79 ARG A O 1
ATOM 585 N N . ASP A 1 80 ? 23.309 37.885 8.225 1.00 79.31 80 ASP A N 1
ATOM 586 C CA . ASP A 1 80 ? 24.536 37.615 8.959 1.00 79.31 80 ASP A CA 1
ATOM 587 C C . ASP A 1 80 ? 24.578 38.482 10.222 1.00 79.31 80 ASP A C 1
ATOM 589 O O . ASP A 1 80 ? 24.398 39.697 10.152 1.00 79.31 80 ASP A O 1
ATOM 593 N N . HIS A 1 81 ? 24.729 37.860 11.393 1.00 74.25 81 HIS A N 1
ATOM 594 C CA . HIS A 1 81 ? 24.721 38.542 12.699 1.00 74.25 81 HIS A CA 1
ATOM 595 C C . HIS A 1 81 ? 23.557 39.539 12.915 1.00 74.25 81 HIS A C 1
ATOM 597 O O . HIS A 1 81 ? 23.717 40.589 13.535 1.00 74.25 81 HIS A O 1
ATOM 603 N N . GLY A 1 82 ? 22.365 39.217 12.401 1.00 69.81 82 GLY A N 1
ATOM 604 C CA . GLY A 1 82 ? 21.171 40.065 12.524 1.00 69.81 82 GLY A CA 1
ATOM 605 C C . GLY A 1 82 ? 21.088 41.217 11.514 1.00 69.81 82 GLY A C 1
ATOM 606 O O . GLY A 1 82 ? 20.101 41.950 11.526 1.00 69.81 82 GLY A O 1
ATOM 607 N N . GLN A 1 83 ? 22.068 41.356 10.618 1.00 76.38 83 GLN A N 1
ATOM 608 C CA . GLN A 1 83 ? 22.041 42.302 9.504 1.00 76.38 83 GLN A CA 1
ATOM 609 C C . GLN A 1 83 ? 21.679 41.593 8.200 1.00 76.38 83 GLN A C 1
ATOM 611 O O . GLN A 1 83 ? 22.244 40.556 7.866 1.00 76.38 83 GLN A O 1
ATOM 616 N N . GLU A 1 84 ? 20.738 42.159 7.449 1.00 82.75 84 GLU A N 1
ATOM 617 C CA . GLU A 1 84 ? 20.358 41.655 6.129 1.00 82.75 84 GLU A CA 1
ATOM 618 C C . GLU A 1 84 ? 21.310 42.223 5.071 1.00 82.75 84 GLU A C 1
ATOM 620 O O . GLU A 1 84 ? 21.427 43.438 4.916 1.00 82.75 84 GLU A O 1
ATOM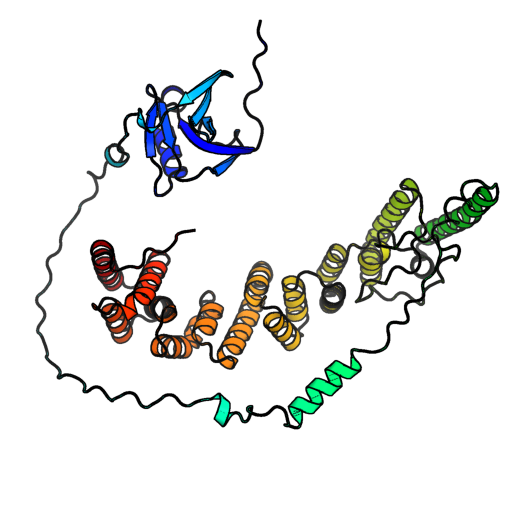 625 N N . ARG A 1 85 ? 22.008 41.337 4.359 1.00 85.94 85 ARG A N 1
ATOM 626 C CA . ARG A 1 85 ? 22.880 41.659 3.231 1.00 85.94 85 ARG A CA 1
ATOM 627 C C . ARG A 1 85 ? 22.254 41.158 1.941 1.00 85.94 85 ARG A C 1
ATOM 629 O O . ARG A 1 85 ? 21.744 40.041 1.875 1.00 85.94 85 ARG A O 1
ATOM 636 N N . SER A 1 86 ? 22.326 41.999 0.921 1.00 87.81 86 SER A N 1
ATOM 637 C CA . SER A 1 86 ? 21.909 41.686 -0.438 1.00 87.81 86 SER A CA 1
ATOM 638 C C . SER A 1 86 ? 23.087 41.111 -1.221 1.00 87.81 86 SER A C 1
ATOM 640 O O . SER A 1 86 ? 24.161 41.705 -1.221 1.00 87.81 86 SER A O 1
ATOM 642 N N . ILE A 1 87 ? 22.872 39.993 -1.909 1.00 87.81 87 ILE A N 1
ATOM 643 C CA . ILE A 1 87 ? 23.852 39.307 -2.748 1.00 87.81 87 ILE A CA 1
ATOM 644 C C . ILE A 1 87 ? 23.338 39.302 -4.188 1.00 87.81 87 ILE A C 1
ATOM 646 O O . ILE A 1 87 ? 22.213 38.876 -4.458 1.00 87.81 87 ILE A O 1
ATOM 650 N N . ASP A 1 88 ? 24.185 39.749 -5.109 1.00 87.81 88 ASP A N 1
ATOM 651 C CA . ASP A 1 88 ? 23.985 39.587 -6.546 1.00 87.81 88 ASP A CA 1
ATOM 652 C C . ASP A 1 88 ? 24.897 38.444 -7.033 1.00 87.81 88 ASP A C 1
ATOM 654 O O . ASP A 1 88 ? 26.113 38.640 -7.119 1.00 87.81 88 ASP A O 1
ATOM 658 N N . PRO A 1 89 ? 24.359 37.234 -7.282 1.00 82.75 89 PRO A N 1
ATOM 659 C CA . PRO A 1 89 ? 25.166 36.056 -7.600 1.00 82.75 89 PRO A CA 1
ATOM 660 C C . PRO A 1 89 ? 25.888 36.168 -8.948 1.00 82.75 89 PRO A C 1
ATOM 662 O O . PRO A 1 89 ? 26.877 35.470 -9.162 1.00 82.75 89 PRO A O 1
ATOM 665 N N . ASP A 1 90 ? 25.429 37.043 -9.845 1.00 84.81 90 ASP A N 1
ATOM 666 C CA . ASP A 1 90 ? 26.027 37.216 -11.171 1.00 84.81 90 ASP A CA 1
ATOM 667 C C . ASP A 1 90 ? 27.263 38.127 -11.145 1.00 84.81 90 ASP A C 1
ATOM 669 O O . ASP A 1 90 ? 28.010 38.195 -12.119 1.00 84.81 90 ASP A O 1
ATOM 673 N N . ARG A 1 91 ? 27.524 38.783 -10.007 1.00 84.19 91 ARG A N 1
ATOM 674 C CA . ARG A 1 91 ? 28.734 39.584 -9.764 1.00 84.19 91 ARG A CA 1
ATOM 675 C C . ARG A 1 91 ? 29.826 38.829 -9.007 1.00 84.19 91 ARG A C 1
ATOM 677 O O . ARG A 1 91 ? 30.887 39.400 -8.767 1.00 84.19 91 ARG A O 1
ATOM 684 N N . LEU A 1 92 ? 29.569 37.584 -8.604 1.00 87.50 92 LEU A N 1
ATOM 685 C CA . LEU A 1 92 ? 30.502 36.771 -7.824 1.00 87.50 92 LEU A CA 1
ATOM 686 C C . LEU A 1 92 ? 31.354 35.866 -8.719 1.00 87.50 92 LEU A C 1
ATOM 688 O O . LEU A 1 92 ? 30.903 35.388 -9.762 1.00 87.50 92 LEU A O 1
ATOM 692 N N . GLY A 1 93 ? 32.587 35.601 -8.283 1.00 85.62 93 GLY A N 1
ATOM 693 C CA . GLY A 1 93 ? 33.495 34.681 -8.967 1.00 85.62 93 GLY A CA 1
ATOM 694 C C . GLY A 1 93 ? 33.020 33.232 -8.855 1.00 85.62 93 GLY A C 1
ATOM 695 O O . GLY A 1 93 ? 32.607 32.793 -7.782 1.00 85.62 93 GLY A O 1
ATOM 696 N N . LEU A 1 94 ? 33.085 32.478 -9.956 1.00 85.56 94 LEU A N 1
ATOM 697 C CA . LEU A 1 94 ? 32.779 31.048 -9.963 1.00 85.56 94 LEU A CA 1
ATOM 698 C C . LEU A 1 94 ? 33.965 30.256 -9.401 1.00 85.56 94 LEU A C 1
ATOM 700 O O . LEU A 1 94 ? 35.086 30.388 -9.889 1.00 85.56 94 LEU A O 1
ATOM 704 N N . LEU A 1 95 ? 33.706 29.415 -8.405 1.00 82.88 95 LEU A N 1
ATOM 705 C CA . LEU A 1 95 ? 34.681 28.466 -7.877 1.00 82.88 95 LEU A CA 1
ATOM 706 C C . LEU A 1 95 ? 34.546 27.140 -8.632 1.00 82.88 95 LEU A C 1
ATOM 708 O O . LEU A 1 95 ? 33.450 26.585 -8.704 1.00 82.88 95 LEU A O 1
ATOM 712 N N . ASP A 1 96 ? 35.652 26.630 -9.180 1.00 75.06 96 ASP A N 1
ATOM 713 C CA . ASP A 1 96 ? 35.679 25.323 -9.841 1.00 75.06 96 ASP A CA 1
ATOM 714 C C . ASP A 1 96 ? 35.613 24.191 -8.796 1.00 75.06 96 ASP A C 1
ATOM 716 O O . ASP A 1 96 ? 36.533 24.051 -7.981 1.00 75.06 96 ASP A O 1
ATOM 720 N N . PRO A 1 97 ? 34.561 23.350 -8.802 1.00 66.62 97 PRO A N 1
ATOM 721 C CA . PRO A 1 97 ? 34.493 22.184 -7.930 1.00 66.62 97 PRO A CA 1
ATOM 722 C C . PRO A 1 97 ? 35.590 21.155 -8.254 1.00 66.62 97 PRO A C 1
ATOM 724 O O . PRO A 1 97 ? 36.060 20.462 -7.350 1.00 66.62 97 PRO A O 1
ATOM 727 N N . GLY A 1 98 ? 36.017 21.062 -9.521 1.00 61.81 98 GLY A N 1
ATOM 728 C CA . GLY A 1 98 ? 37.001 20.095 -10.016 1.00 61.81 98 GLY A CA 1
ATOM 729 C C . GLY A 1 98 ? 38.412 20.338 -9.485 1.00 61.81 98 GLY A C 1
ATOM 730 O O . GLY A 1 98 ? 39.090 19.388 -9.102 1.00 61.81 98 GLY A O 1
ATOM 731 N N . ALA A 1 99 ? 38.807 21.602 -9.318 1.00 62.16 99 ALA A N 1
ATOM 732 C CA . ALA A 1 99 ? 40.068 21.995 -8.684 1.00 62.16 99 ALA A CA 1
ATOM 733 C C . ALA A 1 99 ? 40.220 21.518 -7.219 1.00 62.16 99 ALA A C 1
ATOM 735 O O . ALA A 1 99 ? 41.295 21.642 -6.632 1.00 62.16 99 ALA A O 1
ATOM 736 N N . SER A 1 100 ? 39.157 20.978 -6.609 1.00 53.03 100 SER A N 1
ATOM 737 C CA . SER A 1 100 ? 39.159 20.464 -5.234 1.00 53.03 100 SER A CA 1
ATOM 738 C C . SER A 1 100 ? 39.209 18.932 -5.114 1.00 53.03 100 SER A C 1
ATOM 740 O O . SER A 1 100 ? 39.283 18.429 -3.987 1.00 53.03 100 SER A O 1
ATOM 742 N N . VAL A 1 101 ? 39.215 18.202 -6.240 1.00 54.25 101 VAL A N 1
ATOM 743 C CA . VAL A 1 101 ? 39.276 16.731 -6.306 1.00 54.25 101 VAL A CA 1
ATOM 744 C C . VAL A 1 101 ? 40.611 16.295 -6.919 1.00 54.25 101 VAL A C 1
ATOM 746 O O . VAL A 1 101 ? 40.818 16.412 -8.123 1.00 54.25 101 VAL A O 1
ATOM 749 N N . ASP A 1 102 ? 41.520 15.775 -6.091 1.00 51.16 102 ASP A N 1
ATOM 750 C CA . ASP A 1 102 ? 42.779 15.190 -6.564 1.00 51.16 102 ASP A CA 1
ATOM 751 C C . ASP A 1 102 ? 42.544 13.750 -7.046 1.00 51.16 102 ASP A C 1
ATOM 753 O O . ASP A 1 102 ? 42.312 12.838 -6.250 1.00 51.16 102 ASP A O 1
ATOM 757 N N . LEU A 1 103 ? 42.570 13.559 -8.366 1.00 55.81 103 LEU A N 1
ATOM 758 C CA . LEU A 1 103 ? 42.455 12.255 -9.026 1.00 55.81 103 LEU A CA 1
ATOM 759 C C . LEU A 1 103 ? 43.822 11.665 -9.413 1.00 55.81 103 LEU A C 1
ATOM 761 O O . LEU A 1 103 ? 43.869 10.630 -10.075 1.00 55.81 103 LEU A O 1
ATOM 765 N N . GLY A 1 104 ? 44.937 12.288 -9.010 1.00 57.12 104 GLY A N 1
ATOM 766 C CA . GLY A 1 104 ? 46.291 11.890 -9.413 1.00 57.12 104 GLY A CA 1
ATOM 767 C C . GLY A 1 104 ? 46.713 10.486 -8.962 1.00 57.12 104 GLY A C 1
ATOM 768 O O . GLY A 1 104 ? 47.679 9.941 -9.485 1.00 57.12 104 GLY A O 1
ATOM 769 N N . SER A 1 105 ? 45.981 9.877 -8.025 1.00 47.62 105 SER A N 1
ATOM 770 C CA . SER A 1 105 ? 46.214 8.511 -7.536 1.00 47.62 105 SER A CA 1
ATOM 771 C C . SER A 1 105 ? 45.461 7.420 -8.311 1.00 47.62 105 SER A C 1
ATOM 773 O O . SER A 1 105 ? 45.625 6.238 -8.006 1.00 47.62 105 SER A O 1
ATOM 775 N N . VAL A 1 106 ? 44.642 7.780 -9.306 1.00 44.59 106 VAL A N 1
ATOM 776 C CA . VAL A 1 106 ? 43.822 6.825 -10.066 1.00 44.59 106 VAL A CA 1
ATOM 777 C C . VAL A 1 106 ? 44.530 6.447 -11.370 1.00 44.59 106 VAL A C 1
ATOM 779 O O . VAL A 1 106 ? 44.604 7.239 -12.307 1.00 44.59 106 VAL A O 1
ATOM 782 N N . GLU A 1 107 ? 45.051 5.220 -11.448 1.00 38.97 107 GLU A N 1
ATOM 783 C CA . GLU A 1 107 ? 45.718 4.710 -12.652 1.00 38.97 107 GLU A CA 1
ATOM 784 C C . GLU A 1 107 ? 44.687 4.402 -13.755 1.00 38.97 107 GLU A C 1
ATOM 786 O O . GLU A 1 107 ? 43.893 3.464 -13.653 1.00 38.97 107 GLU A O 1
ATOM 791 N N . VAL A 1 108 ? 44.699 5.188 -14.834 1.00 53.94 108 VAL A N 1
ATOM 792 C CA . VAL A 1 108 ? 43.843 4.973 -16.010 1.00 53.94 108 VAL A CA 1
ATOM 793 C C . VAL A 1 108 ? 44.626 4.184 -17.062 1.00 53.94 108 VAL A C 1
ATOM 795 O O . VAL A 1 108 ? 45.594 4.692 -17.624 1.00 53.94 108 VAL A O 1
ATOM 798 N N . ARG A 1 109 ? 44.207 2.946 -17.364 1.00 41.66 109 ARG A N 1
ATOM 799 C CA . ARG A 1 109 ? 44.781 2.134 -18.457 1.00 41.66 109 ARG A CA 1
ATOM 800 C C . ARG A 1 109 ? 43.806 1.986 -19.622 1.00 41.66 109 ARG A C 1
ATOM 802 O O . ARG A 1 109 ? 42.684 1.516 -19.445 1.00 41.66 109 ARG A O 1
ATOM 809 N N . LEU A 1 110 ? 44.269 2.328 -20.823 1.00 42.12 110 LEU A N 1
ATOM 810 C CA . LEU A 1 110 ? 43.574 2.080 -22.087 1.00 42.12 110 LEU A CA 1
ATOM 811 C C . LEU A 1 110 ? 43.963 0.684 -22.607 1.00 42.12 110 LEU A C 1
ATOM 813 O O . LEU A 1 110 ? 45.151 0.407 -22.765 1.00 42.12 110 LEU A O 1
ATOM 817 N N . LEU A 1 111 ? 42.997 -0.196 -22.880 1.00 40.25 111 LEU A N 1
ATOM 818 C CA . LEU A 1 111 ? 43.258 -1.524 -23.457 1.00 40.25 111 LEU A CA 1
ATOM 819 C C . LEU A 1 111 ? 42.797 -1.573 -24.918 1.00 40.25 111 LEU A C 1
ATOM 821 O O . LEU A 1 111 ? 41.678 -1.170 -25.232 1.00 40.25 111 LEU A O 1
ATOM 825 N N . ALA A 1 112 ? 43.669 -2.065 -25.802 1.00 41.09 112 ALA A N 1
ATOM 826 C CA . ALA A 1 112 ? 43.403 -2.194 -27.233 1.00 41.09 112 ALA A CA 1
ATOM 827 C C . ALA A 1 112 ? 42.557 -3.448 -27.557 1.00 41.09 112 ALA A C 1
ATOM 829 O O . ALA A 1 112 ? 42.688 -4.463 -26.868 1.00 41.09 112 ALA A O 1
ATOM 830 N N . PRO A 1 113 ? 41.702 -3.403 -28.599 1.00 47.72 113 PRO A N 1
ATOM 831 C CA . PRO A 1 113 ? 40.807 -4.504 -28.949 1.00 47.72 113 PRO A CA 1
ATOM 832 C C . PRO A 1 113 ? 41.548 -5.666 -29.633 1.00 47.72 113 PRO A C 1
ATOM 834 O O . PRO A 1 113 ? 42.427 -5.450 -30.466 1.00 47.72 113 PRO A O 1
ATOM 837 N N . ALA A 1 114 ? 41.164 -6.905 -29.309 1.00 40.34 114 ALA A N 1
ATOM 838 C CA . ALA A 1 114 ? 41.659 -8.111 -29.977 1.00 40.34 114 ALA A CA 1
ATOM 839 C C . ALA A 1 114 ? 40.982 -8.304 -31.356 1.00 40.34 114 ALA A C 1
ATOM 841 O O . ALA A 1 114 ? 39.795 -7.991 -31.492 1.00 40.34 114 ALA A O 1
ATOM 842 N N . PRO A 1 115 ? 41.692 -8.810 -32.383 1.00 46.34 115 PRO A N 1
ATOM 843 C CA . PRO A 1 115 ? 41.155 -8.903 -33.739 1.00 46.34 115 PRO A CA 1
ATOM 844 C C . PRO A 1 115 ? 40.190 -10.092 -33.879 1.00 46.34 115 PRO A C 1
ATOM 846 O O . PRO A 1 115 ? 40.566 -11.235 -33.635 1.00 46.34 115 PRO A O 1
ATOM 849 N N . GLY A 1 116 ? 38.941 -9.813 -34.266 1.00 47.16 116 GLY A N 1
ATOM 850 C CA . GLY A 1 116 ? 37.894 -10.813 -34.496 1.00 47.16 116 GLY A CA 1
ATOM 851 C C . GLY A 1 116 ? 37.726 -11.173 -35.974 1.00 47.16 116 GLY A C 1
ATOM 852 O O . GLY A 1 116 ? 37.686 -10.295 -36.838 1.00 47.16 116 GLY A O 1
ATOM 853 N N . GLU A 1 117 ? 37.593 -12.468 -36.257 1.00 39.41 117 GLU A N 1
ATOM 854 C CA . GLU A 1 117 ? 37.278 -13.015 -37.578 1.00 39.41 117 GLU A CA 1
ATOM 855 C C . GLU A 1 117 ? 35.772 -12.860 -37.866 1.00 39.41 117 GLU A C 1
ATOM 857 O O . GLU A 1 117 ? 34.920 -13.285 -37.085 1.00 39.41 117 GLU A O 1
ATOM 862 N N . ARG A 1 118 ? 35.431 -12.179 -38.968 1.00 39.56 118 ARG A N 1
ATOM 863 C CA . ARG A 1 118 ? 34.047 -11.894 -39.384 1.00 39.56 118 ARG A CA 1
ATOM 864 C C . ARG A 1 118 ? 33.460 -13.079 -40.149 1.00 39.56 118 ARG A C 1
ATOM 866 O O . ARG A 1 118 ? 33.914 -13.370 -41.251 1.00 39.56 118 ARG A O 1
ATOM 873 N N . VAL A 1 119 ? 32.373 -13.657 -39.644 1.00 42.41 119 VAL A N 1
ATOM 874 C CA . VAL A 1 119 ? 31.478 -14.517 -40.436 1.00 42.41 119 VAL A CA 1
ATOM 875 C C . VAL A 1 119 ? 30.274 -13.686 -40.885 1.00 42.41 119 VAL A C 1
ATOM 877 O O . VAL A 1 119 ? 29.620 -13.037 -40.072 1.00 42.41 119 VAL A O 1
ATOM 880 N N . VAL A 1 120 ? 30.009 -13.668 -42.193 1.00 45.78 120 VAL A N 1
ATOM 881 C CA . VAL A 1 120 ? 28.905 -12.923 -42.822 1.00 45.78 120 VAL A CA 1
ATOM 882 C C . VAL A 1 120 ? 27.700 -13.849 -42.998 1.00 45.78 120 VAL A C 1
ATOM 884 O O . VAL A 1 120 ? 27.840 -14.939 -43.545 1.00 45.78 120 VAL A O 1
ATOM 887 N N . VAL A 1 121 ? 26.515 -13.399 -42.578 1.00 42.16 121 VAL A N 1
ATOM 888 C CA . VAL A 1 121 ? 25.222 -14.088 -42.763 1.00 42.16 121 VAL A CA 1
ATOM 889 C C . VAL A 1 121 ? 24.253 -13.113 -43.464 1.00 42.16 121 VAL A C 1
ATOM 891 O O . VAL A 1 121 ? 24.306 -11.917 -43.167 1.00 42.16 121 VAL A O 1
ATOM 894 N N . PRO A 1 122 ? 23.435 -13.562 -44.442 1.00 44.03 122 PRO A N 1
ATOM 895 C CA . PRO A 1 122 ? 22.763 -12.679 -45.403 1.00 44.03 122 PRO A CA 1
ATOM 896 C C . PRO A 1 122 ? 21.508 -11.987 -44.826 1.00 44.03 122 PRO A C 1
ATOM 898 O O . PRO A 1 122 ? 20.994 -12.412 -43.790 1.00 44.03 122 PRO A O 1
ATOM 901 N N . PRO A 1 123 ? 21.002 -10.915 -45.475 1.00 42.66 123 PRO A N 1
ATOM 902 C CA . PRO A 1 123 ? 19.946 -10.074 -44.916 1.00 42.66 123 PRO A CA 1
ATOM 903 C C . PRO A 1 123 ? 18.570 -10.751 -44.962 1.00 42.66 123 PRO A C 1
ATOM 905 O O . PRO A 1 123 ? 18.186 -11.346 -45.967 1.00 42.66 123 PRO A O 1
ATOM 908 N N . VAL A 1 124 ? 17.815 -10.612 -43.870 1.00 45.16 124 VAL A N 1
ATOM 909 C CA . VAL A 1 124 ? 16.440 -11.112 -43.727 1.00 45.16 124 VAL A CA 1
ATOM 910 C C . VAL A 1 124 ? 15.457 -10.160 -44.413 1.00 45.16 124 VAL A C 1
ATOM 912 O O . VAL A 1 124 ? 15.442 -8.955 -44.153 1.00 45.16 124 VAL A O 1
ATOM 915 N N . GLU A 1 125 ? 14.628 -10.722 -45.288 1.00 43.12 125 GLU A N 1
ATOM 916 C CA . GLU A 1 125 ? 13.603 -10.033 -46.070 1.00 43.12 125 GLU A CA 1
ATOM 917 C C . GLU A 1 125 ? 12.431 -9.573 -45.176 1.00 43.12 125 GLU A C 1
ATOM 919 O O . GLU A 1 125 ? 11.925 -10.323 -44.337 1.00 43.12 125 GLU A O 1
ATOM 924 N N . ARG A 1 126 ? 12.012 -8.308 -45.322 1.00 41.41 126 ARG A N 1
ATOM 925 C CA . ARG A 1 126 ? 10.908 -7.711 -44.552 1.00 41.41 126 ARG A CA 1
ATOM 926 C C . ARG A 1 126 ? 9.562 -8.149 -45.130 1.00 41.41 126 ARG A C 1
ATOM 928 O O . ARG A 1 126 ? 9.279 -7.871 -46.288 1.00 41.41 126 ARG A O 1
ATOM 935 N N . VAL A 1 127 ? 8.706 -8.742 -44.298 1.00 45.47 127 VAL A N 1
ATOM 936 C CA . VAL A 1 127 ? 7.298 -9.005 -44.637 1.00 45.47 127 VAL A CA 1
ATOM 937 C C . VAL A 1 127 ? 6.460 -7.750 -44.379 1.00 45.47 127 VAL A C 1
ATOM 939 O O . VAL A 1 127 ? 6.505 -7.174 -43.287 1.00 45.47 127 VAL A O 1
ATOM 942 N N . ASP A 1 128 ? 5.693 -7.336 -45.388 1.00 44.25 128 ASP A N 1
ATOM 943 C CA . ASP A 1 128 ? 4.827 -6.161 -45.342 1.00 44.25 128 ASP A CA 1
ATOM 944 C C . ASP A 1 128 ? 3.671 -6.291 -44.341 1.00 44.25 128 ASP A C 1
ATOM 946 O O . ASP A 1 128 ? 3.047 -7.336 -44.145 1.00 44.25 128 ASP A O 1
ATOM 950 N N . ARG A 1 129 ? 3.386 -5.163 -43.691 1.00 37.88 129 ARG A N 1
ATOM 951 C CA . ARG A 1 129 ? 2.422 -5.009 -42.599 1.00 37.88 129 ARG A CA 1
ATOM 952 C C . ARG A 1 129 ? 0.986 -5.107 -43.133 1.00 37.88 129 ARG A C 1
ATOM 954 O O . ARG A 1 129 ? 0.495 -4.167 -43.754 1.00 37.88 129 ARG A O 1
ATOM 961 N N . ALA A 1 130 ? 0.285 -6.200 -42.836 1.00 44.31 130 ALA A N 1
ATOM 962 C CA . ALA A 1 130 ? -1.153 -6.302 -43.086 1.00 44.31 130 ALA A CA 1
ATOM 963 C C . ALA A 1 130 ? -1.957 -5.298 -42.229 1.00 44.31 130 ALA A C 1
ATOM 965 O O . ALA A 1 130 ? -1.586 -4.967 -41.097 1.00 44.31 130 ALA A O 1
ATOM 966 N N . ALA A 1 131 ? -3.053 -4.797 -42.807 1.00 50.38 131 ALA A N 1
ATOM 967 C CA . ALA A 1 131 ? -3.920 -3.759 -42.256 1.00 50.38 131 ALA A CA 1
ATOM 968 C C . ALA A 1 131 ? -4.536 -4.135 -40.893 1.00 50.38 131 ALA A C 1
ATOM 970 O O . ALA A 1 131 ? -4.882 -5.285 -40.633 1.00 50.38 131 ALA A O 1
ATOM 971 N N . ARG A 1 132 ? -4.675 -3.131 -40.016 1.00 37.50 132 ARG A N 1
ATOM 972 C CA . ARG A 1 132 ? -5.228 -3.267 -38.658 1.00 37.50 132 ARG A CA 1
ATOM 973 C C . ARG A 1 132 ? -6.711 -3.679 -38.703 1.00 37.50 132 ARG A C 1
ATOM 975 O O . ARG A 1 132 ? -7.468 -2.997 -39.390 1.00 37.50 132 ARG A O 1
ATOM 982 N N . PRO A 1 133 ? -7.157 -4.688 -37.932 1.00 46.44 133 PRO A N 1
ATOM 983 C CA . PRO A 1 133 ? -8.579 -4.992 -37.807 1.00 46.44 133 PRO A CA 1
ATOM 984 C C . PRO A 1 133 ? -9.274 -3.992 -36.868 1.00 46.44 133 PRO A C 1
ATOM 986 O O . PRO A 1 133 ? -8.757 -3.643 -35.801 1.00 46.44 133 PRO A O 1
ATOM 989 N N . GLU A 1 134 ? -10.461 -3.522 -37.257 1.00 48.50 134 GLU A N 1
ATOM 990 C CA . GLU A 1 134 ? -11.324 -2.683 -36.421 1.00 48.50 134 GLU A CA 1
ATOM 991 C C . GLU A 1 134 ? -12.081 -3.535 -35.392 1.00 48.50 134 GLU A C 1
ATOM 993 O O . GLU A 1 134 ? -13.231 -3.930 -35.577 1.00 48.50 134 GLU A O 1
ATOM 998 N N . LEU A 1 135 ? -11.443 -3.739 -34.237 1.00 51.41 135 LEU A N 1
ATOM 999 C CA . LEU A 1 135 ? -11.934 -4.525 -33.091 1.00 51.41 135 LEU A CA 1
ATOM 1000 C C . LEU A 1 135 ? -13.324 -4.112 -32.554 1.00 51.41 135 LEU A C 1
ATOM 1002 O O . LEU A 1 135 ? -13.919 -4.820 -31.745 1.00 51.41 135 LEU A O 1
ATOM 1006 N N . ARG A 1 136 ? -13.851 -2.952 -32.966 1.00 44.84 136 ARG A N 1
ATOM 1007 C CA . ARG A 1 136 ? -15.155 -2.433 -32.524 1.00 44.84 136 ARG A CA 1
ATOM 1008 C C . ARG A 1 136 ? -16.328 -3.007 -33.322 1.00 44.84 136 ARG A C 1
ATOM 1010 O O . ARG A 1 136 ? -17.424 -3.107 -32.769 1.00 44.84 136 ARG A O 1
ATOM 1017 N N . ALA A 1 137 ? -16.092 -3.374 -34.581 1.00 49.81 137 ALA A N 1
ATOM 1018 C CA . ALA A 1 137 ? -17.074 -4.036 -35.434 1.00 49.81 137 ALA A CA 1
ATOM 1019 C C . ALA A 1 137 ? -17.184 -5.524 -35.069 1.00 49.81 137 ALA A C 1
ATOM 1021 O O . ALA A 1 137 ? -18.290 -6.018 -34.855 1.00 49.81 137 ALA A O 1
ATOM 1022 N N . ASP A 1 138 ? -16.042 -6.183 -34.849 1.00 54.31 138 ASP A N 1
ATOM 1023 C CA . ASP A 1 138 ? -15.983 -7.604 -34.478 1.00 54.31 138 ASP A CA 1
ATOM 1024 C C . ASP A 1 138 ? -16.571 -7.893 -33.086 1.00 54.31 138 ASP A C 1
ATOM 1026 O O . ASP A 1 138 ? -17.079 -8.983 -32.833 1.00 54.31 138 ASP A O 1
ATOM 1030 N N . ALA A 1 139 ? -16.578 -6.903 -32.186 1.00 50.44 139 ALA A N 1
ATOM 1031 C CA . ALA A 1 139 ? -17.175 -7.020 -30.854 1.00 50.44 139 ALA A CA 1
ATOM 1032 C C . ALA A 1 139 ? -18.696 -6.741 -30.808 1.00 50.44 139 ALA A C 1
ATOM 1034 O O . ALA A 1 139 ? -19.288 -6.781 -29.728 1.00 50.44 139 ALA A O 1
ATOM 1035 N N . GLY A 1 140 ? -19.347 -6.420 -31.936 1.00 44.69 140 GLY A N 1
ATOM 1036 C CA . GLY A 1 140 ? -20.805 -6.225 -32.002 1.00 44.69 140 GLY A CA 1
ATOM 1037 C C . GLY A 1 140 ? -21.351 -5.028 -31.204 1.00 44.69 140 GLY A C 1
ATOM 1038 O O . GLY A 1 140 ? -22.532 -4.997 -30.860 1.00 44.69 140 GLY A O 1
ATOM 1039 N N . LEU A 1 141 ? -20.514 -4.031 -30.890 1.00 47.75 141 LEU A N 1
ATOM 1040 C CA . LEU A 1 141 ? -20.869 -2.886 -30.032 1.00 47.75 141 LEU A CA 1
ATOM 1041 C C . LEU A 1 141 ? -21.372 -1.649 -30.797 1.00 47.75 141 LEU A C 1
ATOM 1043 O O . LEU A 1 141 ? -21.572 -0.586 -30.204 1.00 47.75 141 LEU A O 1
ATOM 1047 N N . ALA A 1 142 ? -21.609 -1.763 -32.101 1.00 45.66 142 ALA A N 1
ATOM 1048 C CA . ALA A 1 142 ? -22.150 -0.679 -32.912 1.00 45.66 142 ALA A CA 1
ATOM 1049 C C . ALA A 1 142 ? -23.685 -0.759 -32.971 1.00 45.66 142 ALA A C 1
ATOM 1051 O O . ALA A 1 142 ? -24.256 -1.382 -33.860 1.00 45.66 142 ALA A O 1
ATOM 1052 N N . GLY A 1 143 ? -24.375 -0.122 -32.019 1.00 44.69 143 GLY A N 1
ATOM 1053 C CA . GLY A 1 143 ? -25.814 0.118 -32.159 1.00 44.69 143 GLY A CA 1
ATOM 1054 C C . GLY A 1 143 ? -26.537 0.462 -30.862 1.00 44.69 143 GLY A C 1
ATOM 1055 O O . GLY A 1 143 ? -26.594 -0.340 -29.929 1.00 44.69 143 GLY A O 1
ATOM 1056 N N . ALA A 1 144 ? -27.170 1.637 -30.839 1.00 46.91 144 ALA A N 1
ATOM 1057 C CA . ALA A 1 144 ? -27.963 2.150 -29.720 1.00 46.91 144 ALA A CA 1
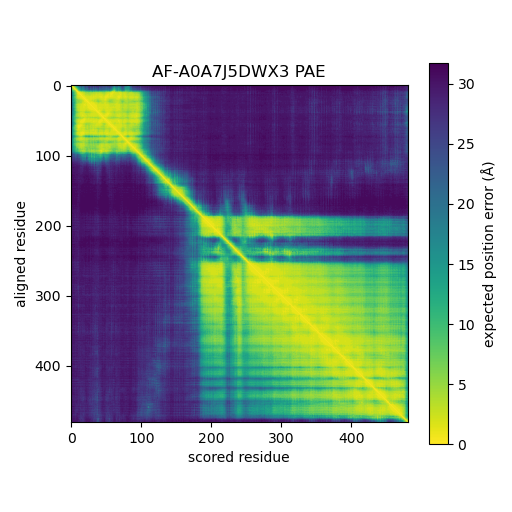ATOM 1058 C C . ALA A 1 144 ? -29.262 1.357 -29.422 1.00 46.91 144 ALA A C 1
ATOM 1060 O O . ALA A 1 144 ? -29.955 1.697 -28.460 1.00 46.91 144 ALA A O 1
ATOM 1061 N N . ASP A 1 145 ? -29.555 0.291 -30.181 1.00 51.28 145 ASP A N 1
ATOM 1062 C CA . ASP A 1 145 ? -30.792 -0.506 -30.103 1.00 51.28 145 ASP A CA 1
ATOM 1063 C C . ASP A 1 145 ? -30.609 -1.964 -29.634 1.00 51.28 145 ASP A C 1
ATOM 1065 O O . ASP A 1 145 ? -31.576 -2.738 -29.585 1.00 51.28 145 ASP A O 1
ATOM 1069 N N . THR A 1 146 ? -29.401 -2.349 -29.210 1.00 53.03 146 THR A N 1
ATOM 1070 C CA . THR A 1 146 ? -29.120 -3.703 -28.703 1.00 53.03 146 THR A CA 1
ATOM 1071 C C . THR A 1 146 ? -29.755 -3.982 -27.321 1.00 53.03 146 THR A C 1
ATOM 1073 O O . THR A 1 146 ? -29.971 -3.061 -26.522 1.00 53.03 146 THR A O 1
ATOM 1076 N N . PRO A 1 147 ? -30.053 -5.257 -26.980 1.00 51.09 147 PRO A N 1
ATOM 1077 C CA . PRO A 1 147 ? -30.709 -5.638 -25.718 1.00 51.09 147 PRO A CA 1
ATOM 1078 C C . PRO A 1 147 ? -29.949 -5.199 -24.453 1.00 51.09 147 PRO A C 1
ATOM 1080 O O . PRO A 1 147 ? -30.563 -4.874 -23.434 1.00 51.09 147 PRO A O 1
ATOM 1083 N N . LEU A 1 148 ? -28.614 -5.128 -24.525 1.00 49.62 148 LEU A N 1
ATOM 1084 C CA . LEU A 1 148 ? -27.750 -4.649 -23.440 1.00 49.62 148 LEU A CA 1
ATOM 1085 C C . LEU A 1 148 ? -27.819 -3.120 -23.270 1.00 49.62 148 LEU A C 1
ATOM 1087 O O . LEU A 1 148 ? -27.869 -2.635 -22.138 1.00 49.62 148 LEU A O 1
ATOM 1091 N N . GLY A 1 149 ? -27.956 -2.361 -24.366 1.00 50.22 149 GLY A N 1
ATOM 1092 C CA . GLY A 1 149 ? -28.185 -0.910 -24.328 1.00 50.22 149 GLY A CA 1
ATOM 1093 C C . GLY A 1 149 ? -29.518 -0.525 -23.670 1.00 50.22 149 GLY A C 1
ATOM 1094 O O . GLY A 1 149 ? -29.596 0.463 -22.934 1.00 50.22 149 GLY A O 1
ATOM 1095 N N . ARG A 1 150 ? -30.563 -1.351 -23.838 1.00 54.81 150 ARG A N 1
ATOM 1096 C CA . ARG A 1 150 ? -31.867 -1.160 -23.168 1.00 54.81 150 ARG A CA 1
ATOM 1097 C C . ARG A 1 150 ? -31.821 -1.494 -21.671 1.00 54.81 150 ARG A C 1
ATOM 1099 O O . ARG A 1 150 ? -32.491 -0.822 -20.886 1.00 54.81 150 ARG A O 1
ATOM 1106 N N . ARG A 1 151 ? -30.996 -2.467 -21.255 1.00 52.25 151 ARG A N 1
ATOM 1107 C CA . ARG A 1 151 ? -30.744 -2.780 -19.831 1.00 52.25 151 ARG A CA 1
ATOM 1108 C C . ARG A 1 151 ? -30.013 -1.644 -19.110 1.00 52.25 151 ARG A C 1
ATOM 1110 O O . ARG A 1 151 ? -30.407 -1.295 -18.000 1.00 52.25 151 ARG A O 1
ATOM 1117 N N . GLY A 1 152 ? -29.042 -1.005 -19.767 1.00 45.91 152 GLY A N 1
ATOM 1118 C CA . GLY A 1 152 ? -28.344 0.170 -19.229 1.00 45.91 152 GLY A CA 1
ATOM 1119 C C . GLY A 1 152 ? -29.272 1.363 -18.964 1.00 45.91 152 GLY A C 1
ATOM 1120 O O . GLY A 1 152 ? -29.184 1.989 -17.909 1.00 45.91 152 GLY A O 1
ATOM 1121 N N . ARG A 1 153 ? -30.237 1.638 -19.859 1.00 53.09 153 ARG A N 1
ATOM 1122 C CA . ARG A 1 153 ? -31.231 2.712 -19.642 1.00 53.09 153 ARG A CA 1
ATOM 1123 C C . ARG A 1 153 ? -32.261 2.383 -18.561 1.00 53.09 153 ARG A C 1
ATOM 1125 O O . ARG A 1 153 ? -32.694 3.298 -17.870 1.00 53.09 153 ARG A O 1
ATOM 1132 N N . ARG A 1 154 ? -32.634 1.111 -18.369 1.00 50.44 154 ARG A N 1
ATOM 1133 C CA . ARG A 1 154 ? -33.532 0.707 -17.267 1.00 50.44 154 ARG A CA 1
ATOM 1134 C C . ARG A 1 154 ? -32.883 0.891 -15.897 1.00 50.44 154 ARG A C 1
ATOM 1136 O O . ARG A 1 154 ? -33.524 1.438 -15.011 1.00 50.44 154 ARG A O 1
ATOM 1143 N N . LEU A 1 155 ? -31.602 0.548 -15.762 1.00 46.47 155 LEU A N 1
ATOM 1144 C CA . LEU A 1 155 ? -30.853 0.741 -14.515 1.00 46.47 155 LEU A CA 1
ATOM 1145 C C . LEU A 1 155 ? -30.598 2.231 -14.206 1.00 46.47 155 LEU A C 1
ATOM 1147 O O . LEU A 1 155 ? -30.623 2.630 -13.042 1.00 46.47 155 LEU A O 1
ATOM 1151 N N . ALA A 1 156 ? -30.437 3.069 -15.239 1.00 40.97 156 ALA A N 1
ATOM 1152 C CA . ALA A 1 156 ? -30.352 4.527 -15.100 1.00 40.97 156 ALA A CA 1
ATOM 1153 C C . ALA A 1 156 ? -31.714 5.201 -14.811 1.00 40.97 156 ALA A C 1
ATOM 1155 O O . ALA A 1 156 ? -31.760 6.239 -14.156 1.00 40.97 156 ALA A O 1
ATOM 1156 N N . ALA A 1 157 ? -32.829 4.609 -15.254 1.00 42.25 157 ALA A N 1
ATOM 1157 C CA . ALA A 1 157 ? -34.182 5.086 -14.952 1.00 42.25 157 ALA A CA 1
ATOM 1158 C C . ALA A 1 157 ? -34.682 4.632 -13.563 1.00 42.25 157 ALA A C 1
ATOM 1160 O O . ALA A 1 157 ? -35.411 5.370 -12.904 1.00 42.25 157 ALA A O 1
ATOM 1161 N N . GLU A 1 158 ? -34.244 3.468 -13.068 1.00 42.31 158 GLU A N 1
ATOM 1162 C CA . GLU A 1 158 ? -34.562 2.965 -11.718 1.00 42.31 158 GLU A CA 1
ATOM 1163 C C . GLU A 1 158 ? -33.793 3.688 -10.598 1.00 42.31 158 GLU A C 1
ATOM 1165 O O . GLU A 1 158 ? -34.217 3.676 -9.443 1.00 42.31 158 GLU A O 1
ATOM 1170 N N . SER A 1 159 ? -32.715 4.401 -10.931 1.00 38.69 159 SER A N 1
ATOM 1171 C CA . SER A 1 159 ? -31.974 5.259 -9.995 1.00 38.69 159 SER A CA 1
ATOM 1172 C C . SER A 1 159 ? -32.481 6.715 -9.948 1.00 38.69 159 SER A C 1
ATOM 1174 O O . SER A 1 159 ? -31.971 7.524 -9.170 1.00 38.69 159 SER A O 1
ATOM 1176 N N . ALA A 1 160 ? -33.552 7.040 -10.686 1.00 38.75 160 ALA A N 1
ATOM 1177 C CA . ALA A 1 160 ? -34.210 8.350 -10.699 1.00 38.75 160 ALA A CA 1
ATOM 1178 C C . ALA A 1 160 ? -35.644 8.295 -10.122 1.00 38.75 160 ALA A C 1
ATOM 1180 O O . ALA A 1 160 ? -36.620 8.670 -10.766 1.00 38.75 160 ALA A O 1
ATOM 1181 N N . GLY A 1 161 ? -35.779 7.833 -8.874 1.00 31.66 161 GLY A N 1
ATOM 1182 C CA . GLY A 1 161 ? -37.019 7.926 -8.088 1.00 31.66 161 GLY A CA 1
ATOM 1183 C C . GLY A 1 161 ? -37.180 9.286 -7.375 1.00 31.66 161 GLY A C 1
ATOM 1184 O O . GLY A 1 161 ? -36.186 9.927 -7.023 1.00 31.66 161 GLY A O 1
ATOM 1185 N N . PRO A 1 162 ? -38.417 9.762 -7.129 1.00 31.39 162 PRO A N 1
ATOM 1186 C CA . PRO A 1 162 ? -38.701 11.166 -6.843 1.00 31.39 162 PRO A CA 1
ATOM 1187 C C . PRO A 1 162 ? -38.228 11.593 -5.449 1.00 31.39 162 PRO A C 1
ATOM 1189 O O . PRO A 1 162 ? -38.776 11.195 -4.417 1.00 31.39 162 PRO A O 1
ATOM 1192 N N . ARG A 1 163 ? -37.254 12.507 -5.415 1.00 34.03 163 ARG A N 1
ATOM 1193 C CA . ARG A 1 163 ? -36.889 13.275 -4.219 1.00 34.03 163 ARG A CA 1
ATOM 1194 C C . ARG A 1 163 ? -38.054 14.187 -3.823 1.00 34.03 163 ARG A C 1
ATOM 1196 O O . ARG A 1 163 ? -38.138 15.338 -4.239 1.00 34.03 163 ARG A O 1
ATOM 1203 N N . ARG A 1 164 ? -38.950 13.685 -2.969 1.00 32.16 164 ARG A N 1
ATOM 1204 C CA . ARG A 1 164 ? -39.911 14.512 -2.225 1.00 32.16 164 ARG A CA 1
ATOM 1205 C C . ARG A 1 164 ? -39.139 15.439 -1.283 1.00 32.16 164 ARG A C 1
ATOM 1207 O O . ARG A 1 164 ? -38.808 15.071 -0.156 1.00 32.16 164 ARG A O 1
ATOM 1214 N N . SER A 1 165 ? -38.877 16.661 -1.739 1.00 33.72 165 SER A N 1
ATOM 1215 C CA . SER A 1 165 ? -38.359 17.755 -0.923 1.00 33.72 165 SER A CA 1
ATOM 1216 C C . SER A 1 165 ? -39.409 18.174 0.110 1.00 33.72 165 SER A C 1
ATOM 1218 O O . SER A 1 165 ? -40.207 19.091 -0.099 1.00 33.72 165 SER A O 1
ATOM 1220 N N . ARG A 1 166 ? -39.422 17.505 1.263 1.00 34.16 166 ARG A N 1
ATOM 1221 C CA . ARG A 1 166 ? -40.112 18.017 2.447 1.00 34.16 166 ARG A CA 1
ATOM 1222 C C . ARG A 1 166 ? -39.297 19.197 2.978 1.00 34.16 166 ARG A C 1
ATOM 1224 O O . ARG A 1 166 ? -38.386 19.025 3.782 1.00 34.16 166 ARG A O 1
ATOM 1231 N N . ARG A 1 167 ? -39.640 20.409 2.529 1.00 40.50 167 ARG A N 1
ATOM 1232 C CA . ARG A 1 167 ? -39.310 21.654 3.235 1.00 40.50 167 ARG A CA 1
ATOM 1233 C C . ARG A 1 167 ? -39.831 21.522 4.668 1.00 40.50 167 ARG A C 1
ATOM 1235 O O . ARG A 1 167 ? -41.023 21.676 4.919 1.00 40.50 167 ARG A O 1
ATOM 1242 N N . ARG A 1 168 ? -38.945 21.219 5.616 1.00 35.22 168 ARG A N 1
ATOM 1243 C CA . ARG A 1 168 ? -39.217 21.377 7.045 1.00 35.22 168 ARG A CA 1
ATOM 1244 C C . ARG A 1 168 ? -38.646 22.715 7.489 1.00 35.22 168 ARG A C 1
ATOM 1246 O O . ARG A 1 168 ? -37.440 22.885 7.614 1.00 35.22 168 ARG A O 1
ATOM 1253 N N . ARG A 1 169 ? -39.557 23.659 7.731 1.00 41.53 169 ARG A N 1
ATOM 1254 C CA . ARG A 1 169 ? -39.323 24.806 8.610 1.00 41.53 169 ARG A CA 1
ATOM 1255 C C . ARG A 1 169 ? -38.936 24.261 9.986 1.00 41.53 169 ARG A C 1
ATOM 1257 O O . ARG A 1 169 ? -39.680 23.471 10.560 1.00 41.53 169 ARG A O 1
ATOM 1264 N N . GLY A 1 170 ? -37.779 24.661 10.493 1.00 37.75 170 GLY A N 1
ATOM 1265 C CA . GLY A 1 170 ? -37.287 24.216 11.796 1.00 37.75 170 GLY A CA 1
ATOM 1266 C C . GLY A 1 170 ? -36.002 24.927 12.201 1.00 37.75 170 GLY A C 1
ATOM 1267 O O . GLY A 1 170 ? -35.057 24.270 12.607 1.00 37.75 170 GLY A O 1
ATOM 1268 N N . GLY A 1 171 ? -35.947 26.251 12.028 1.00 40.56 171 GLY A N 1
ATOM 1269 C CA . GLY A 1 171 ? -34.763 27.065 12.335 1.00 40.56 171 GLY A CA 1
ATOM 1270 C C . GLY A 1 171 ? -34.991 28.197 13.340 1.00 40.56 171 GLY A C 1
ATOM 1271 O O . GLY A 1 171 ? -34.051 28.914 13.654 1.00 40.56 171 GLY A O 1
ATOM 1272 N N . THR A 1 172 ? -36.207 28.382 13.863 1.00 43.50 172 THR A N 1
ATOM 1273 C CA . THR A 1 172 ? -36.535 29.551 14.706 1.00 43.50 172 THR A CA 1
ATOM 1274 C C . THR A 1 172 ? -36.972 29.217 16.132 1.00 43.50 172 THR A C 1
ATOM 1276 O O . THR A 1 172 ? -36.992 30.108 16.973 1.00 43.50 172 THR A O 1
ATOM 1279 N N . LEU A 1 173 ? -37.223 27.946 16.470 1.00 40.09 173 LEU A N 1
ATOM 1280 C CA . LEU A 1 173 ? -37.610 27.557 17.838 1.00 40.09 173 LEU A CA 1
ATOM 1281 C C . LEU A 1 173 ? -36.421 27.229 18.757 1.00 40.09 173 LEU A C 1
ATOM 1283 O O . LEU A 1 173 ? -36.547 27.339 19.973 1.00 40.09 173 LEU A O 1
ATOM 1287 N N . ALA A 1 174 ? -35.236 26.932 18.210 1.00 43.84 174 ALA A N 1
ATOM 1288 C CA . ALA A 1 174 ? -34.038 26.675 19.019 1.00 43.84 174 ALA A CA 1
ATOM 1289 C C . ALA A 1 174 ? -33.523 27.927 19.764 1.00 43.84 174 ALA A C 1
ATOM 1291 O O . ALA A 1 174 ? -32.888 27.796 20.805 1.00 43.84 174 ALA A O 1
ATOM 1292 N N . ARG A 1 175 ? -33.841 29.141 19.280 1.00 46.38 175 ARG A N 1
ATOM 1293 C CA . ARG A 1 175 ? -33.499 30.415 19.951 1.00 46.38 175 ARG A CA 1
ATOM 1294 C C . ARG A 1 175 ? -34.566 30.926 20.925 1.00 46.38 175 ARG A C 1
ATOM 1296 O O . ARG A 1 175 ? -34.303 31.881 21.646 1.00 46.38 175 ARG A O 1
ATOM 1303 N N . LEU A 1 176 ? -35.748 30.305 20.961 1.00 44.94 176 LEU A N 1
ATOM 1304 C CA . LEU A 1 176 ? -36.829 30.676 21.885 1.00 44.94 176 LEU A CA 1
ATOM 1305 C C . LEU A 1 176 ? -36.904 29.751 23.108 1.00 44.94 176 LEU A C 1
ATOM 1307 O O . LEU A 1 176 ? -37.312 30.187 24.180 1.00 44.94 176 LEU A O 1
ATOM 1311 N N . VAL A 1 177 ? -36.432 28.505 22.999 1.00 50.69 177 VAL A N 1
ATOM 1312 C CA . VAL A 1 177 ? -36.388 27.568 24.139 1.00 50.69 177 VAL A CA 1
ATOM 1313 C C . VAL A 1 177 ? -35.279 27.922 25.141 1.00 50.69 177 VAL A C 1
ATOM 1315 O O . VAL A 1 177 ? -35.434 27.667 26.333 1.00 50.69 177 VAL A O 1
ATOM 1318 N N . SER A 1 178 ? -34.213 28.600 24.704 1.00 47.22 178 SER A N 1
ATOM 1319 C CA . SER A 1 178 ? -33.127 29.093 25.567 1.00 47.22 178 SER A CA 1
ATOM 1320 C C . SER A 1 178 ? -33.498 30.306 26.436 1.00 47.22 178 SER A C 1
ATOM 1322 O O . SER A 1 178 ? -32.665 30.763 27.213 1.00 47.22 178 SER A O 1
ATOM 1324 N N . ARG A 1 179 ? -34.735 30.821 26.342 1.00 44.62 179 ARG A N 1
ATOM 1325 C CA . ARG A 1 179 ? -35.232 31.966 27.131 1.00 44.62 179 ARG A CA 1
ATOM 1326 C C . ARG A 1 179 ? -36.440 31.656 28.025 1.00 44.62 179 ARG A C 1
ATOM 1328 O O . ARG A 1 179 ? -37.024 32.579 28.577 1.00 44.62 179 ARG A O 1
ATOM 1335 N N . SER A 1 180 ? -36.808 30.382 28.204 1.00 46.31 180 SER A N 1
ATOM 1336 C CA . SER A 1 180 ? -37.883 29.989 29.133 1.00 46.31 180 SER A CA 1
ATOM 1337 C C . SER A 1 180 ? -37.358 29.155 30.315 1.00 46.31 180 SER A C 1
ATOM 1339 O O . SER A 1 180 ? -36.389 28.404 30.148 1.00 46.31 180 SER A O 1
ATOM 1341 N N . PRO A 1 181 ? -38.026 29.182 31.485 1.00 48.84 181 PRO A N 1
ATOM 1342 C CA . PRO A 1 181 ? -37.680 28.342 32.638 1.00 48.84 181 PRO A CA 1
ATOM 1343 C C . PRO A 1 181 ? -37.826 26.825 32.380 1.00 48.84 181 PRO A C 1
ATOM 1345 O O . PRO A 1 181 ? -37.363 26.016 33.184 1.00 48.84 181 PRO A O 1
ATOM 1348 N N . ALA A 1 182 ? -38.382 26.404 31.234 1.00 43.50 182 ALA A N 1
ATOM 1349 C CA . ALA A 1 182 ? -38.444 24.996 30.829 1.00 43.50 182 ALA A CA 1
ATOM 1350 C C . ALA A 1 182 ? -37.076 24.406 30.413 1.00 43.50 182 ALA A C 1
ATOM 1352 O O . ALA A 1 182 ? -36.929 23.183 30.361 1.00 43.50 182 ALA A O 1
ATOM 1353 N N . GLY A 1 183 ? -36.049 25.240 30.190 1.00 43.06 183 GLY A N 1
ATOM 1354 C CA . GLY A 1 183 ? -34.669 24.781 29.975 1.00 43.06 183 GLY A CA 1
ATOM 1355 C C . GLY A 1 183 ? -34.051 24.100 31.207 1.00 43.06 183 GLY A C 1
ATOM 1356 O O . GLY A 1 183 ? -33.281 23.150 31.068 1.00 43.06 183 GLY A O 1
ATOM 1357 N N . ALA A 1 184 ? -34.456 24.498 32.420 1.00 47.16 184 ALA A N 1
ATOM 1358 C CA . ALA A 1 184 ? -33.948 23.933 33.675 1.00 47.16 184 ALA A CA 1
ATOM 1359 C C . ALA A 1 184 ? -34.468 22.508 33.956 1.00 47.16 184 ALA A C 1
ATOM 1361 O O . ALA A 1 184 ? -33.797 21.700 34.601 1.00 47.16 184 ALA A O 1
ATOM 1362 N N . VAL A 1 185 ? -35.651 22.160 33.437 1.00 46.00 185 VAL A N 1
ATOM 1363 C CA . VAL A 1 185 ? -36.245 20.821 33.602 1.00 46.00 185 VAL A CA 1
ATOM 1364 C C . VAL A 1 185 ? -35.573 19.796 32.682 1.00 46.00 185 VAL A C 1
ATOM 1366 O O . VAL A 1 185 ? -35.445 18.627 33.056 1.00 46.00 185 VAL A O 1
ATOM 1369 N N . LEU A 1 186 ? -35.054 20.234 31.529 1.00 48.84 186 LEU A N 1
ATOM 1370 C CA . LEU A 1 186 ? -34.293 19.375 30.622 1.00 48.84 186 LEU A CA 1
ATOM 1371 C C . LEU A 1 186 ? -33.007 18.840 31.276 1.00 48.84 186 LEU A C 1
ATOM 1373 O O . LEU A 1 186 ? -32.655 17.682 31.061 1.00 48.84 186 LEU A O 1
ATOM 1377 N N . GLY A 1 187 ? -32.347 19.633 32.126 1.00 60.56 187 GLY A N 1
ATOM 1378 C CA . GLY A 1 187 ? -31.092 19.250 32.781 1.00 60.56 187 GLY A CA 1
ATOM 1379 C C . GLY A 1 187 ? -31.226 18.093 33.779 1.00 60.56 187 GLY A C 1
ATOM 1380 O O . GLY A 1 187 ? -30.379 17.204 33.799 1.00 60.56 187 GLY A O 1
ATOM 1381 N N . ARG A 1 188 ? -32.308 18.039 34.574 1.00 70.00 188 ARG A N 1
ATOM 1382 C CA . ARG A 1 188 ? -32.460 17.026 35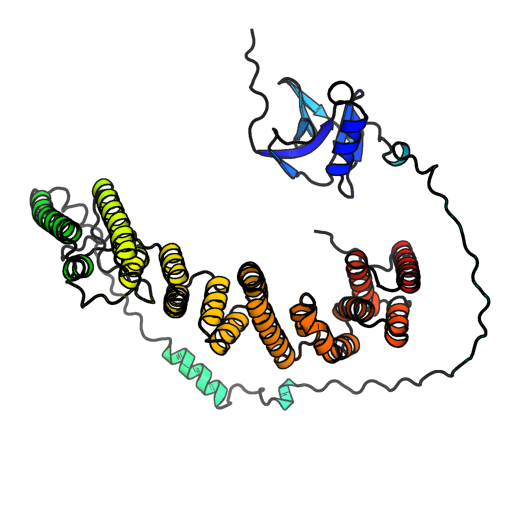.642 1.00 70.00 188 ARG A CA 1
ATOM 1383 C C . ARG A 1 188 ? -32.589 15.598 35.109 1.00 70.00 188 ARG A C 1
ATOM 1385 O O . ARG A 1 188 ? -31.978 14.683 35.653 1.00 70.00 188 ARG A O 1
ATOM 1392 N N . ARG A 1 189 ? -33.356 15.401 34.030 1.00 69.81 189 ARG A N 1
ATOM 1393 C CA . ARG A 1 189 ? -33.551 14.071 33.429 1.00 69.81 189 ARG A CA 1
ATOM 1394 C C . ARG A 1 189 ? -32.286 13.567 32.734 1.00 69.81 189 ARG A C 1
ATOM 1396 O O . ARG A 1 189 ? -31.953 12.397 32.884 1.00 69.81 189 ARG A O 1
ATOM 1403 N N . HIS A 1 190 ? -31.579 14.448 32.023 1.00 70.06 190 HIS A N 1
ATOM 1404 C CA . HIS A 1 190 ? -30.299 14.108 31.398 1.00 70.06 190 HIS A CA 1
ATOM 1405 C C . HIS A 1 190 ? -29.229 13.814 32.449 1.00 70.06 190 HIS A C 1
ATOM 1407 O O . HIS A 1 190 ? -28.514 12.834 32.298 1.00 70.06 190 HIS A O 1
ATOM 1413 N N . ARG A 1 191 ? -29.174 14.580 33.548 1.00 75.69 191 ARG A N 1
ATOM 1414 C CA . ARG A 1 191 ? -28.263 14.304 34.667 1.00 75.69 191 ARG A CA 1
ATOM 1415 C C . ARG A 1 191 ? -28.525 12.937 35.291 1.00 75.69 191 ARG A C 1
ATOM 1417 O O . ARG A 1 191 ? -27.605 12.143 35.361 1.00 75.69 191 ARG A O 1
ATOM 1424 N N . ARG A 1 192 ? -29.782 12.611 35.621 1.00 79.62 192 ARG A N 1
ATOM 1425 C CA . ARG A 1 192 ? -30.134 11.283 36.159 1.00 79.62 192 ARG A CA 1
ATOM 1426 C C . ARG A 1 192 ? -29.752 10.150 35.205 1.00 79.62 192 ARG A C 1
ATOM 1428 O O . ARG A 1 192 ? -29.286 9.111 35.648 1.00 79.62 192 ARG A O 1
ATOM 1435 N N . TYR A 1 193 ? -29.956 10.349 33.906 1.00 81.00 193 TYR A N 1
ATOM 1436 C CA . TYR A 1 193 ? -29.548 9.379 32.897 1.00 81.00 193 TYR A CA 1
ATOM 1437 C C . TYR A 1 193 ? -28.019 9.235 32.810 1.00 81.00 193 TYR A C 1
ATOM 1439 O O . TYR A 1 193 ? -27.532 8.116 32.724 1.00 81.00 193 TYR A O 1
ATOM 1447 N N . LEU A 1 194 ? -27.261 10.336 32.864 1.00 82.44 194 LEU A N 1
ATOM 1448 C CA . LEU A 1 194 ? -25.796 10.300 32.881 1.00 82.44 194 LEU A CA 1
ATOM 1449 C C . LEU A 1 194 ? -25.246 9.661 34.159 1.00 82.44 194 LEU A C 1
ATOM 1451 O O . LEU A 1 194 ? -24.282 8.905 34.079 1.00 82.44 194 LEU A O 1
ATOM 1455 N N . ASP A 1 195 ? -25.855 9.942 35.310 1.00 83.81 195 ASP A N 1
ATOM 1456 C CA . ASP A 1 195 ? -25.480 9.350 36.594 1.00 83.81 195 ASP A CA 1
ATOM 1457 C C . ASP A 1 195 ? -25.715 7.831 36.559 1.00 83.81 195 ASP A C 1
ATOM 1459 O O . ASP A 1 195 ? -24.830 7.059 36.923 1.00 83.81 195 ASP A O 1
ATOM 1463 N N . GLU A 1 196 ? -26.862 7.392 36.031 1.00 86.75 196 GLU A N 1
ATOM 1464 C CA . GLU A 1 196 ? -27.176 5.971 35.843 1.00 86.75 196 GLU A CA 1
ATOM 1465 C C . GLU A 1 196 ? -26.232 5.300 34.833 1.00 86.75 196 GLU A C 1
ATOM 1467 O O . GLU A 1 196 ? -25.693 4.223 35.088 1.00 86.75 196 GLU A O 1
ATOM 1472 N N . LEU A 1 197 ? -25.959 5.957 33.703 1.00 86.44 197 LEU A N 1
ATOM 1473 C CA . LEU A 1 197 ? -25.011 5.468 32.705 1.00 86.44 197 LEU A CA 1
ATOM 1474 C C . LEU A 1 197 ? -23.615 5.303 33.320 1.00 86.44 197 LEU A C 1
ATOM 1476 O O . LEU A 1 197 ? -23.009 4.242 33.213 1.00 86.44 197 LEU A O 1
ATOM 1480 N N . THR A 1 198 ? -23.129 6.320 34.029 1.00 86.50 198 THR A N 1
ATOM 1481 C CA . THR A 1 198 ? -21.829 6.281 34.712 1.00 86.50 198 THR A CA 1
ATOM 1482 C C . THR A 1 198 ? -21.786 5.154 35.741 1.00 86.50 198 THR A C 1
ATOM 1484 O O . THR A 1 198 ? -20.805 4.412 35.795 1.00 86.50 198 THR A O 1
ATOM 1487 N N . ARG A 1 199 ? -22.869 4.968 36.502 1.00 90.50 199 ARG A N 1
ATOM 1488 C CA . ARG A 1 199 ? -23.006 3.889 37.483 1.00 90.50 199 ARG A CA 1
ATOM 1489 C C . ARG A 1 199 ? -22.933 2.506 36.834 1.00 90.50 199 ARG A C 1
ATOM 1491 O O . ARG A 1 199 ? -22.161 1.680 37.307 1.00 90.50 199 ARG A O 1
ATOM 1498 N N . THR A 1 200 ? -23.663 2.257 35.745 1.00 89.75 200 THR A N 1
ATOM 1499 C CA . THR A 1 200 ? -23.629 0.951 35.048 1.00 89.75 200 THR A CA 1
ATOM 1500 C C . THR A 1 200 ? -22.238 0.617 34.495 1.00 89.75 200 THR A C 1
ATOM 1502 O O . THR A 1 200 ? -21.773 -0.510 34.657 1.00 89.75 200 THR A O 1
ATOM 1505 N N . PHE A 1 201 ? -21.517 1.602 33.941 1.00 87.81 201 PHE A N 1
ATOM 1506 C CA . PHE A 1 201 ? -20.120 1.425 33.518 1.00 87.81 201 PHE A CA 1
ATOM 1507 C C . PHE A 1 201 ? -19.174 1.158 34.702 1.00 87.81 201 PHE A C 1
ATOM 1509 O O . PHE A 1 201 ? -18.306 0.294 34.606 1.00 87.81 201 PHE A O 1
ATOM 1516 N N . GLN A 1 202 ? -19.340 1.857 35.830 1.00 87.25 202 GLN A N 1
ATOM 1517 C CA . GLN A 1 202 ? -18.527 1.639 37.038 1.00 87.25 202 GLN A CA 1
ATOM 1518 C C . GLN A 1 202 ? -18.769 0.266 37.674 1.00 87.25 202 GLN A C 1
ATOM 1520 O O . GLN A 1 202 ? -17.835 -0.357 38.171 1.00 87.25 202 GLN A O 1
ATOM 1525 N N . GLN A 1 203 ? -20.011 -0.215 37.635 1.00 90.12 203 GLN A N 1
ATOM 1526 C CA . GLN A 1 203 ? -20.402 -1.529 38.145 1.00 90.12 203 GLN A CA 1
ATOM 1527 C C . GLN A 1 203 ? -20.015 -2.683 37.208 1.00 90.12 203 GLN A C 1
ATOM 1529 O O . GLN A 1 203 ? -20.268 -3.836 37.543 1.00 90.12 203 GLN A O 1
ATOM 1534 N N . ARG A 1 204 ? -19.384 -2.390 36.059 1.00 88.44 204 ARG A N 1
ATOM 1535 C CA . ARG A 1 204 ? -19.010 -3.364 35.018 1.00 88.44 204 ARG A CA 1
ATOM 1536 C C . ARG A 1 204 ? -20.194 -4.155 34.455 1.00 88.44 204 ARG A C 1
ATOM 1538 O O . ARG A 1 204 ? -20.018 -5.240 33.901 1.00 88.44 204 ARG A O 1
ATOM 1545 N N . ASP A 1 205 ? -21.399 -3.594 34.539 1.00 88.44 205 ASP A N 1
ATOM 1546 C CA . ASP A 1 205 ? -22.581 -4.129 33.866 1.00 88.44 205 ASP A CA 1
ATOM 1547 C C . ASP A 1 205 ? -22.544 -3.718 32.389 1.00 88.44 205 ASP A C 1
ATOM 1549 O O . ASP A 1 205 ? -23.280 -2.844 31.923 1.00 88.44 205 ASP A O 1
ATOM 1553 N N . TRP A 1 206 ? -21.604 -4.313 31.650 1.00 85.88 206 TRP A N 1
ATOM 1554 C CA . TRP A 1 206 ? -21.311 -3.941 30.266 1.00 85.88 206 TRP A CA 1
ATOM 1555 C C . TRP A 1 206 ? -22.516 -4.109 29.348 1.00 85.88 206 TRP A C 1
ATOM 1557 O O . TRP A 1 206 ? -22.711 -3.317 28.429 1.00 85.88 206 TRP A O 1
ATOM 1567 N N . ASP A 1 207 ? -23.331 -5.127 29.606 1.00 80.12 207 ASP A N 1
ATOM 1568 C CA . ASP A 1 207 ? -24.481 -5.455 28.779 1.00 80.12 207 ASP A CA 1
ATOM 1569 C C . ASP A 1 207 ? -25.532 -4.339 28.835 1.00 80.12 207 ASP A C 1
ATOM 1571 O O . ASP A 1 207 ? -26.040 -3.920 27.791 1.00 80.12 207 ASP A O 1
ATOM 1575 N N . ASN A 1 208 ? -25.837 -3.815 30.027 1.00 81.38 208 ASN A N 1
ATOM 1576 C CA . ASN A 1 208 ? -26.759 -2.687 30.175 1.00 81.38 208 ASN A CA 1
ATOM 1577 C C . ASN A 1 208 ? -26.097 -1.345 29.833 1.00 81.38 208 ASN A C 1
ATOM 1579 O O . ASN A 1 208 ? -26.732 -0.490 29.203 1.00 81.38 208 ASN A O 1
ATOM 1583 N N . ALA A 1 209 ? -24.818 -1.173 30.174 1.00 85.81 209 ALA A N 1
ATOM 1584 C CA . ALA A 1 209 ? -24.062 0.046 29.907 1.00 85.81 209 ALA A CA 1
ATOM 1585 C C . ALA A 1 209 ? -23.942 0.334 28.400 1.00 85.81 209 ALA A C 1
ATOM 1587 O O . ALA A 1 209 ? -24.281 1.428 27.944 1.00 85.81 209 ALA A O 1
ATOM 1588 N N . LEU A 1 210 ? -23.535 -0.656 27.596 1.00 84.06 210 LEU A N 1
ATOM 1589 C CA . LEU A 1 210 ? -23.334 -0.493 26.149 1.00 84.06 210 LEU A CA 1
ATOM 1590 C C . LEU A 1 210 ? -24.651 -0.348 25.379 1.00 84.06 210 LEU A C 1
ATOM 1592 O O . LEU A 1 210 ? -24.711 0.397 24.397 1.00 84.06 210 LEU A O 1
ATOM 1596 N N . ARG A 1 211 ? -25.723 -1.007 25.838 1.00 80.56 211 ARG A N 1
ATOM 1597 C CA . ARG A 1 211 ? -27.077 -0.831 25.282 1.00 80.56 211 ARG A CA 1
ATOM 1598 C C . ARG A 1 211 ? -27.607 0.583 25.475 1.00 80.56 211 ARG A C 1
ATOM 1600 O O . ARG A 1 211 ? -28.337 1.087 24.618 1.00 80.56 211 ARG A O 1
ATOM 1607 N N . SER A 1 212 ? -27.225 1.198 26.588 1.00 77.50 212 SER A N 1
ATOM 1608 C CA . SER A 1 212 ? -27.649 2.536 26.984 1.00 77.50 212 SER A CA 1
ATOM 1609 C C . SER A 1 212 ? -26.695 3.627 26.509 1.00 77.50 212 SER A C 1
ATOM 1611 O O . SER A 1 212 ? -27.019 4.792 26.688 1.00 77.50 212 SER A O 1
ATOM 1613 N N . ALA A 1 213 ? -25.537 3.298 25.932 1.00 82.38 213 ALA A N 1
ATOM 1614 C CA . ALA A 1 213 ? -24.493 4.268 25.616 1.00 82.38 213 ALA A CA 1
ATOM 1615 C C . ALA A 1 213 ? -24.850 5.211 24.453 1.00 82.38 213 ALA A C 1
ATOM 1617 O O . ALA A 1 213 ? -25.527 4.834 23.492 1.00 82.38 213 ALA A O 1
ATOM 1618 N N . ILE A 1 214 ? -24.328 6.440 24.517 1.00 79.38 214 ILE A N 1
ATOM 1619 C CA . ILE A 1 214 ? -24.496 7.476 23.490 1.00 79.38 214 ILE A CA 1
ATOM 1620 C C . ILE A 1 214 ? -23.177 7.639 22.745 1.00 79.38 214 ILE A C 1
ATOM 1622 O O . ILE A 1 214 ? -22.125 7.683 23.368 1.00 79.38 214 ILE A O 1
ATOM 1626 N N . ALA A 1 215 ? -23.227 7.749 21.419 1.00 76.88 215 ALA A N 1
ATOM 1627 C CA . ALA A 1 215 ? -22.033 8.051 20.641 1.00 76.88 215 ALA A CA 1
ATOM 1628 C C . ALA A 1 215 ? -21.555 9.492 20.898 1.00 76.88 215 ALA A C 1
ATOM 1630 O O . ALA A 1 215 ? -22.345 10.441 20.877 1.00 76.88 215 ALA A O 1
ATOM 1631 N N . VAL A 1 216 ? -20.254 9.643 21.125 1.00 71.94 216 VAL A N 1
ATOM 1632 C CA . VAL A 1 216 ? -19.544 10.894 21.388 1.00 71.94 216 VAL A CA 1
ATOM 1633 C C . VAL A 1 216 ? -18.645 11.161 20.183 1.00 71.94 216 VAL A C 1
ATOM 1635 O O . VAL A 1 216 ? -17.688 10.431 19.952 1.00 71.94 216 VAL A O 1
ATOM 1638 N N . GLY A 1 217 ? -18.954 12.198 19.399 1.00 56.84 217 GLY A N 1
ATOM 1639 C CA . GLY A 1 217 ? -18.097 12.632 18.281 1.00 56.84 217 GLY A CA 1
ATOM 1640 C C . GLY A 1 217 ? -18.639 12.404 16.866 1.00 56.84 217 GLY A C 1
ATOM 1641 O O . GLY A 1 217 ? -17.919 12.635 15.899 1.00 56.84 217 GLY A O 1
ATOM 1642 N N . GLY A 1 218 ? -19.899 11.996 16.705 1.00 54.47 218 GLY A N 1
ATOM 1643 C CA . GLY A 1 218 ? -20.515 11.894 15.381 1.00 54.47 218 GLY A CA 1
ATOM 1644 C C . GLY A 1 218 ? -20.810 13.271 14.780 1.00 54.47 218 GLY A C 1
ATOM 1645 O O . GLY A 1 218 ? -21.259 14.171 15.493 1.00 54.47 218 GLY A O 1
ATOM 1646 N N . GLN A 1 219 ? -20.629 13.416 13.461 1.00 42.91 219 GLN A N 1
ATOM 1647 C CA . GLN A 1 219 ? -21.100 14.551 12.644 1.00 42.91 219 GLN A CA 1
ATOM 1648 C C . GLN A 1 219 ? -22.643 14.564 12.592 1.00 42.91 219 GLN A C 1
ATOM 1650 O O . GLN A 1 219 ? -23.272 14.384 11.552 1.00 42.91 219 GLN A O 1
ATOM 1655 N N . GLY A 1 220 ? -23.285 14.684 13.750 1.00 43.75 220 GLY A N 1
ATOM 1656 C CA . GLY A 1 220 ? -24.717 14.875 13.857 1.00 43.75 220 GLY A CA 1
ATOM 1657 C C . GLY A 1 220 ? -25.039 16.318 13.510 1.00 43.75 220 GLY A C 1
ATOM 1658 O O . GLY A 1 220 ? -24.499 17.246 14.110 1.00 43.75 220 GLY A O 1
ATOM 1659 N N . THR A 1 221 ? -25.957 16.524 12.567 1.00 36.03 221 THR A N 1
ATOM 1660 C CA . THR A 1 221 ? -26.664 17.802 12.450 1.00 36.03 221 THR A CA 1
ATOM 1661 C C . THR A 1 221 ? -27.200 18.136 13.840 1.00 36.03 221 THR A C 1
ATOM 1663 O O . THR A 1 221 ? -27.935 17.309 14.377 1.00 36.03 221 THR A O 1
ATOM 1666 N N . GLY A 1 222 ? -26.817 19.277 14.424 1.00 37.06 222 GLY A N 1
ATOM 1667 C CA . GLY A 1 222 ? -27.129 19.716 15.798 1.00 37.06 222 GLY A CA 1
ATOM 1668 C C . GLY A 1 222 ? -28.618 19.932 16.113 1.00 37.06 222 GLY A C 1
ATOM 1669 O O . GLY A 1 222 ? -29.000 20.903 16.763 1.00 37.06 222 GLY A O 1
ATOM 1670 N N . ALA A 1 223 ? -29.486 19.049 15.631 1.00 35.72 223 ALA A N 1
ATOM 1671 C CA . ALA A 1 223 ? -30.880 18.956 15.979 1.00 35.72 223 ALA A CA 1
ATOM 1672 C C . ALA A 1 223 ? -30.983 18.351 17.382 1.00 35.72 223 ALA A C 1
ATOM 1674 O O . ALA A 1 223 ? -30.768 17.157 17.583 1.00 35.72 223 ALA A O 1
ATOM 1675 N N . LEU A 1 224 ? -31.342 19.204 18.341 1.00 33.56 224 LEU A N 1
ATOM 1676 C CA . LEU A 1 224 ? -31.743 18.832 19.695 1.00 33.56 224 LEU A CA 1
ATOM 1677 C C . LEU A 1 224 ? -32.827 17.749 19.637 1.00 33.56 224 LEU A C 1
ATOM 1679 O O . LEU A 1 224 ? -34.007 18.020 19.408 1.00 33.56 224 LEU A O 1
ATOM 1683 N N . SER A 1 225 ? -32.440 16.503 19.855 1.00 43.03 225 SER A N 1
ATOM 1684 C CA . SER A 1 225 ? -33.378 15.416 20.070 1.00 43.03 225 SER A CA 1
ATOM 1685 C C . SER A 1 225 ? -33.863 15.448 21.514 1.00 43.03 225 SER A C 1
ATOM 1687 O O . SER A 1 225 ? -33.143 15.088 22.438 1.00 43.03 225 SER A O 1
ATOM 1689 N N . LEU A 1 226 ? -35.124 15.824 21.710 1.00 38.03 226 LEU A N 1
ATOM 1690 C CA . LEU A 1 226 ? -35.809 15.733 23.007 1.00 38.03 226 LEU A CA 1
ATOM 1691 C C . LEU A 1 226 ? -36.189 14.288 23.395 1.00 38.03 226 LEU A C 1
ATOM 1693 O O . LEU A 1 226 ? -36.812 14.062 24.431 1.00 38.03 226 LEU A O 1
ATOM 1697 N N . ARG A 1 227 ? -35.858 13.300 22.554 1.00 40.97 227 ARG A N 1
ATOM 1698 C CA . ARG A 1 227 ? -36.063 11.874 22.829 1.00 40.97 227 ARG A CA 1
ATOM 1699 C C . ARG A 1 227 ? -34.753 11.264 23.309 1.00 40.97 227 ARG A C 1
ATOM 1701 O O . ARG A 1 227 ? -33.749 11.382 22.615 1.00 40.97 227 ARG A O 1
ATOM 1708 N N . LEU A 1 228 ? -34.794 10.599 24.468 1.00 46.69 228 LEU A N 1
ATOM 1709 C CA . LEU A 1 228 ? -33.680 9.777 24.934 1.00 46.69 228 LEU A CA 1
ATOM 1710 C C . LEU A 1 228 ? -33.394 8.663 23.912 1.00 46.69 228 LEU A C 1
ATOM 1712 O O . LEU A 1 228 ? -34.351 8.132 23.329 1.00 46.69 228 LEU A O 1
ATOM 1716 N N . PRO A 1 229 ? -32.117 8.297 23.705 1.00 52.44 229 PRO A N 1
ATOM 1717 C CA . PRO A 1 229 ? -31.747 7.155 22.880 1.00 52.44 229 PRO A CA 1
ATOM 1718 C C . PRO A 1 229 ? -32.508 5.909 23.339 1.00 52.44 229 PRO A C 1
ATOM 1720 O O . PRO A 1 229 ? -32.581 5.611 24.532 1.00 52.44 229 PRO A O 1
ATOM 1723 N N . ARG A 1 230 ? -33.129 5.195 22.397 1.00 46.47 230 ARG A N 1
ATOM 1724 C CA . ARG A 1 230 ? -33.735 3.895 22.698 1.00 46.47 230 ARG A CA 1
ATOM 1725 C C . ARG A 1 230 ? -32.612 2.894 22.960 1.00 46.47 230 ARG A C 1
ATOM 1727 O O . ARG A 1 230 ? -31.661 2.848 22.184 1.00 46.47 230 ARG A O 1
ATOM 1734 N N . SER A 1 231 ? -32.755 2.116 24.035 1.00 49.50 231 SER A N 1
ATOM 1735 C CA . SER A 1 231 ? -31.863 0.999 24.360 1.00 49.50 231 SER A CA 1
ATOM 1736 C C . SER A 1 231 ? -31.689 0.112 23.128 1.00 49.50 231 SER A C 1
ATOM 1738 O O . SER A 1 231 ? -32.678 -0.280 22.497 1.00 49.50 231 SER A O 1
ATOM 1740 N N . ARG A 1 232 ? -30.435 -0.127 22.738 1.00 57.72 232 ARG A N 1
ATOM 1741 C CA . ARG A 1 232 ? -30.113 -0.992 21.598 1.00 57.72 232 ARG A CA 1
ATOM 1742 C C . ARG A 1 232 ? -30.353 -2.456 21.982 1.00 57.72 232 ARG A C 1
ATOM 1744 O O . ARG A 1 232 ? -30.394 -2.806 23.160 1.00 57.72 232 ARG A O 1
ATOM 1751 N N . GLY A 1 233 ? -30.492 -3.321 20.978 1.00 58.62 233 GLY A N 1
ATOM 1752 C CA . GLY A 1 233 ? -30.397 -4.767 21.194 1.00 58.62 233 GLY A CA 1
ATOM 1753 C C . GLY A 1 233 ? -29.027 -5.166 21.760 1.00 58.62 233 GLY A C 1
ATOM 1754 O O . GLY A 1 233 ? -28.129 -4.331 21.888 1.00 58.62 233 GLY A O 1
ATOM 1755 N N . ARG A 1 234 ? -28.860 -6.449 22.104 1.00 65.00 234 ARG A N 1
ATOM 1756 C CA . ARG A 1 234 ? -27.593 -6.990 22.625 1.00 65.00 234 ARG A CA 1
ATOM 1757 C C . ARG A 1 234 ? -26.422 -6.612 21.707 1.00 65.00 234 ARG A C 1
ATOM 1759 O O . ARG A 1 234 ? -26.469 -6.878 20.507 1.00 65.00 234 ARG A O 1
ATOM 1766 N N . VAL A 1 235 ? -25.388 -5.997 22.278 1.00 69.81 235 VAL A N 1
ATOM 1767 C CA . VAL A 1 235 ? -24.181 -5.582 21.552 1.00 69.81 235 VAL A CA 1
ATOM 1768 C C . VAL A 1 235 ? -23.221 -6.764 21.513 1.00 69.81 235 VAL A C 1
ATOM 1770 O O . VAL A 1 235 ? -22.824 -7.269 22.557 1.00 69.81 235 VAL A O 1
ATOM 1773 N N . LEU A 1 236 ? -22.875 -7.224 20.312 1.00 61.97 236 LEU A N 1
ATOM 1774 C CA . LEU A 1 236 ? -21.974 -8.367 20.111 1.00 61.97 236 LEU A CA 1
ATOM 1775 C C . LEU A 1 236 ? -20.589 -7.948 19.592 1.00 61.97 236 LEU A C 1
ATOM 1777 O O . LEU A 1 236 ? -19.645 -8.727 19.666 1.00 61.97 236 LEU A O 1
ATOM 1781 N N . GLY A 1 237 ? -20.454 -6.726 19.076 1.00 69.31 237 GLY A N 1
ATOM 1782 C CA . GLY A 1 237 ? -19.220 -6.210 18.492 1.00 69.31 237 GLY A CA 1
ATOM 1783 C C . GLY A 1 237 ? -19.458 -4.925 17.697 1.00 69.31 237 GLY A C 1
ATOM 1784 O O . GLY A 1 237 ? -20.599 -4.453 17.655 1.00 69.31 237 GLY A O 1
ATOM 1785 N N . PRO A 1 238 ? -18.403 -4.355 17.087 1.00 73.81 238 PRO A N 1
ATOM 1786 C CA . PRO A 1 238 ? -18.493 -3.106 16.344 1.00 73.81 238 PRO A CA 1
ATOM 1787 C C . PRO A 1 238 ? -19.379 -3.249 15.104 1.00 73.81 238 PRO A C 1
ATOM 1789 O O . PRO A 1 238 ? -19.417 -4.306 14.462 1.00 73.81 238 PRO A O 1
ATOM 1792 N N . GLY A 1 239 ? -20.088 -2.176 14.761 1.00 73.06 239 GLY A N 1
ATOM 1793 C CA . GLY A 1 239 ? -20.861 -2.103 13.529 1.00 73.06 239 GLY A CA 1
ATOM 1794 C C . GLY A 1 239 ? -19.942 -1.980 12.316 1.00 73.06 239 GLY A C 1
ATOM 1795 O O . GLY A 1 239 ? -19.066 -1.118 12.285 1.00 73.06 239 GLY A O 1
ATOM 1796 N N . ALA A 1 240 ? -20.166 -2.801 11.284 1.00 71.38 240 ALA A N 1
ATOM 1797 C CA . ALA A 1 240 ? -19.378 -2.729 10.050 1.00 71.38 240 ALA A CA 1
ATOM 1798 C C . ALA A 1 240 ? -19.484 -1.356 9.369 1.00 71.38 240 ALA A C 1
ATOM 1800 O O . ALA A 1 240 ? -18.546 -0.929 8.718 1.00 71.38 240 ALA A O 1
ATOM 1801 N N . ARG A 1 241 ? -20.604 -0.645 9.538 1.00 70.88 241 ARG A N 1
ATOM 1802 C CA . ARG A 1 241 ? -20.813 0.706 9.007 1.00 70.88 241 ARG A CA 1
ATOM 1803 C C . ARG A 1 241 ? -20.959 1.713 10.140 1.00 70.88 241 ARG A C 1
ATOM 1805 O O . ARG A 1 241 ? -21.549 1.355 11.164 1.00 70.88 241 ARG A O 1
ATOM 1812 N N . PRO A 1 242 ? -20.539 2.974 9.937 1.00 64.50 242 PRO A N 1
ATOM 1813 C CA . PRO A 1 242 ? -20.817 4.034 10.887 1.00 64.50 242 PRO A CA 1
ATOM 1814 C C . PRO A 1 242 ? -22.319 4.117 11.123 1.00 64.50 242 PRO A C 1
ATOM 1816 O O . PRO A 1 242 ? -23.111 4.277 10.188 1.00 64.50 242 PRO A O 1
ATOM 1819 N N . THR A 1 243 ? -22.735 4.012 12.383 1.00 61.50 243 THR A N 1
ATOM 1820 C CA . THR A 1 243 ? -24.127 4.276 12.726 1.00 61.50 243 THR A CA 1
ATOM 1821 C C . THR A 1 243 ? -24.417 5.724 12.352 1.00 61.50 243 THR A C 1
ATOM 1823 O O . THR A 1 243 ? -23.780 6.636 12.886 1.00 61.50 243 THR A O 1
ATOM 1826 N N . THR A 1 244 ? -25.364 5.960 11.439 1.00 50.84 244 THR A N 1
ATOM 1827 C CA . THR A 1 244 ? -25.881 7.312 11.204 1.00 50.84 244 THR A CA 1
ATOM 1828 C C . THR A 1 244 ? -26.354 7.819 12.551 1.00 50.84 244 THR A C 1
ATOM 1830 O O . THR A 1 244 ? -27.260 7.208 13.121 1.00 50.84 244 THR A O 1
ATOM 1833 N N . ALA A 1 245 ? -25.701 8.855 13.083 1.00 48.06 245 ALA A N 1
ATOM 1834 C CA . ALA A 1 245 ? -25.956 9.372 14.417 1.00 48.06 245 ALA A CA 1
ATOM 1835 C C . ALA A 1 245 ? -27.429 9.782 14.531 1.00 48.06 245 ALA A C 1
ATOM 1837 O O . ALA A 1 245 ? -27.817 10.915 14.243 1.00 48.06 245 ALA A O 1
ATOM 1838 N N . SER A 1 246 ? -28.283 8.844 14.936 1.00 44.25 246 SER A N 1
ATOM 1839 C CA . SER A 1 246 ? -29.611 9.170 15.395 1.00 44.25 246 SER A CA 1
ATOM 1840 C C . SER A 1 246 ? -29.367 9.833 16.735 1.00 44.25 246 SER A C 1
ATOM 1842 O O . SER A 1 246 ? -29.045 9.154 17.706 1.00 44.25 246 SER A O 1
ATOM 1844 N N . SER A 1 247 ? -29.473 11.158 16.748 1.00 46.06 247 SER A N 1
ATOM 1845 C CA . SER A 1 247 ? -29.609 11.943 17.965 1.00 46.06 247 SER A CA 1
ATOM 1846 C C . SER A 1 247 ? -28.338 12.046 18.828 1.00 46.06 247 SER A C 1
ATOM 1848 O O . SER A 1 247 ? -28.286 11.500 19.930 1.00 46.06 247 SER A O 1
ATOM 1850 N N . SER A 1 248 ? -27.315 12.778 18.370 1.00 50.59 248 SER A N 1
ATOM 1851 C CA . SER A 1 248 ? -26.334 13.333 19.311 1.00 50.59 248 SER A CA 1
ATOM 1852 C C . SER A 1 248 ? -27.021 14.452 20.094 1.00 50.59 248 SER A C 1
ATOM 1854 O O . SER A 1 248 ? -27.498 15.435 19.526 1.00 50.59 248 SER A O 1
ATOM 1856 N N . VAL A 1 249 ? -27.148 14.278 21.409 1.00 53.97 249 VAL A N 1
ATOM 1857 C CA . VAL A 1 249 ? -27.648 15.344 22.280 1.00 53.97 249 VAL A CA 1
ATOM 1858 C C . VAL A 1 249 ? -26.555 16.417 22.334 1.00 53.97 249 VAL A C 1
ATOM 1860 O O . VAL A 1 249 ? -25.429 16.086 22.706 1.00 53.97 249 VAL A O 1
ATOM 1863 N N . PRO A 1 250 ? -26.837 17.685 21.981 1.00 52.94 250 PRO A N 1
ATOM 1864 C CA . PRO A 1 250 ? -25.909 18.789 22.190 1.00 52.94 250 PRO A CA 1
ATOM 1865 C C . PRO A 1 250 ? -25.638 18.934 23.691 1.00 52.94 250 PRO A C 1
ATOM 1867 O O . PRO A 1 250 ? -26.428 19.512 24.435 1.00 52.94 250 PRO A O 1
ATOM 1870 N N . MET A 1 251 ? -24.544 18.335 24.143 1.00 60.81 251 MET A N 1
ATOM 1871 C CA . MET A 1 251 ? -24.055 18.410 25.515 1.00 60.81 251 MET A CA 1
ATOM 1872 C C . MET A 1 251 ? -22.905 19.417 25.578 1.00 60.81 251 MET A C 1
ATOM 1874 O O . MET A 1 251 ? -22.170 19.579 24.605 1.00 60.81 251 MET A O 1
ATOM 1878 N N . GLY A 1 252 ? -22.726 20.079 26.724 1.00 60.28 252 GLY A N 1
ATOM 1879 C CA . GLY A 1 252 ? -21.586 20.976 26.938 1.00 60.28 252 GLY A CA 1
ATOM 1880 C C . GLY A 1 252 ? -20.233 20.257 26.781 1.00 60.28 252 GLY A C 1
ATOM 1881 O O . GLY A 1 252 ? -20.177 19.031 26.937 1.00 60.28 252 GLY A O 1
ATOM 1882 N N . PRO A 1 253 ? -19.142 20.994 26.494 1.00 66.94 253 PRO A N 1
ATOM 1883 C CA . PRO A 1 253 ? -17.817 20.416 26.236 1.00 66.94 253 PRO A CA 1
ATOM 1884 C C . PRO A 1 253 ? -17.306 19.556 27.404 1.00 66.94 253 PRO A C 1
ATOM 1886 O O . PRO A 1 253 ? -16.807 18.459 27.192 1.00 66.94 253 PRO A O 1
ATOM 1889 N N . THR A 1 254 ? -17.568 19.966 28.647 1.00 74.69 254 THR A N 1
ATOM 1890 C CA . THR A 1 254 ? -17.174 19.217 29.854 1.00 74.69 254 THR A CA 1
ATOM 1891 C C . THR A 1 254 ? -17.829 17.837 29.970 1.00 74.69 254 THR A C 1
ATOM 1893 O O . THR A 1 254 ? -17.211 16.888 30.448 1.00 74.69 254 THR A O 1
ATOM 1896 N N . VAL A 1 255 ? -19.080 17.698 29.520 1.00 74.81 255 VAL A N 1
ATOM 1897 C CA . VAL A 1 255 ? -19.808 16.419 29.539 1.00 74.81 255 VAL A CA 1
ATOM 1898 C C . VAL A 1 255 ? -19.297 15.494 28.437 1.00 74.81 255 VAL A C 1
ATOM 1900 O O . VAL A 1 255 ? -19.171 14.291 28.664 1.00 74.81 255 VAL A O 1
ATOM 1903 N N . HIS A 1 256 ? -18.967 16.051 27.267 1.00 76.69 256 HIS A N 1
ATOM 1904 C CA . HIS A 1 256 ? -18.323 15.299 26.190 1.00 76.69 256 HIS A CA 1
ATOM 1905 C C . HIS A 1 256 ? -16.986 14.713 26.648 1.00 76.69 256 HIS A C 1
ATOM 1907 O O . HIS A 1 256 ? -16.773 13.511 26.497 1.00 76.69 256 HIS A O 1
ATOM 1913 N N . ASP A 1 257 ? -16.129 15.527 27.268 1.00 81.75 257 ASP A N 1
ATOM 1914 C CA . ASP A 1 257 ? -14.815 15.084 27.742 1.00 81.75 257 ASP A CA 1
ATOM 1915 C C . ASP A 1 257 ? -14.928 13.995 28.810 1.00 81.75 257 ASP A C 1
ATOM 1917 O O . ASP A 1 257 ? -14.218 12.986 28.753 1.00 81.75 257 ASP A O 1
ATOM 1921 N N . HIS A 1 258 ? -15.865 14.158 29.750 1.00 84.00 258 HIS A N 1
ATOM 1922 C CA . HIS A 1 258 ? -16.121 13.161 30.783 1.00 84.00 258 HIS A CA 1
ATOM 1923 C C . HIS A 1 258 ? -16.569 11.816 30.193 1.00 84.00 258 HIS A C 1
ATOM 1925 O O . HIS A 1 258 ? -16.000 10.779 30.538 1.00 84.00 258 HIS A O 1
ATOM 1931 N N . LEU A 1 259 ? -17.535 11.818 29.265 1.00 86.50 259 LEU A N 1
ATOM 1932 C CA . LEU A 1 259 ? -18.000 10.597 28.599 1.00 86.50 259 LEU A CA 1
ATOM 1933 C C . LEU A 1 259 ? -16.904 9.958 27.743 1.00 86.50 259 LEU A C 1
ATOM 1935 O O . LEU A 1 259 ? -16.704 8.746 27.806 1.00 86.50 259 LEU A O 1
ATOM 1939 N N . ALA A 1 260 ? -16.141 10.761 26.998 1.00 87.31 260 ALA A N 1
ATOM 1940 C CA . ALA A 1 260 ? -15.016 10.267 26.217 1.00 87.31 260 ALA A CA 1
ATOM 1941 C C . ALA A 1 260 ? -13.948 9.618 27.110 1.00 87.31 260 ALA A C 1
ATOM 1943 O O . ALA A 1 260 ? -13.312 8.638 26.717 1.00 87.31 260 ALA A O 1
ATOM 1944 N N . GLN A 1 261 ? -13.717 10.157 28.310 1.00 90.94 261 GLN A N 1
ATOM 1945 C CA . GLN A 1 261 ? -12.788 9.572 29.272 1.00 90.94 261 GLN A CA 1
ATOM 1946 C C . GLN A 1 261 ? -13.349 8.292 29.904 1.00 90.94 261 GLN A C 1
ATOM 1948 O O . GLN A 1 261 ? -12.607 7.318 30.035 1.00 90.94 261 GLN A O 1
ATOM 1953 N N . LEU A 1 262 ? -14.641 8.267 30.249 1.00 92.06 262 LEU A N 1
ATOM 1954 C CA . LEU A 1 262 ? -15.332 7.076 30.746 1.00 92.06 262 LEU A CA 1
ATOM 1955 C C . LEU A 1 262 ? -15.222 5.928 29.734 1.00 92.06 262 LEU A C 1
ATOM 1957 O O . LEU A 1 262 ? -14.723 4.863 30.079 1.00 92.06 262 LEU A O 1
ATOM 1961 N N . TYR A 1 263 ? -15.580 6.172 28.473 1.00 92.25 263 TYR A N 1
ATOM 1962 C CA . TYR A 1 263 ? -15.523 5.168 27.409 1.00 92.25 263 TYR A CA 1
ATOM 1963 C C . TYR A 1 263 ? -14.108 4.676 27.126 1.00 92.25 263 TYR A C 1
ATOM 1965 O O . TYR A 1 263 ? -13.916 3.472 26.985 1.00 92.25 263 TYR A O 1
ATOM 1973 N N . ARG A 1 264 ? -13.100 5.559 27.117 1.00 94.25 264 ARG A N 1
ATOM 1974 C CA . ARG A 1 264 ? -11.698 5.131 26.975 1.00 94.25 264 ARG A CA 1
ATOM 1975 C C . ARG A 1 264 ? -11.279 4.178 28.096 1.00 94.25 264 ARG A C 1
ATOM 1977 O O . ARG A 1 264 ? -10.725 3.124 27.808 1.00 94.25 264 ARG A O 1
ATOM 1984 N N . ARG A 1 265 ? -11.596 4.502 29.356 1.00 94.81 265 ARG A N 1
ATOM 1985 C CA . ARG A 1 265 ? -11.299 3.617 30.499 1.00 94.81 265 ARG A CA 1
ATOM 1986 C C . ARG A 1 265 ? -12.036 2.284 30.386 1.00 94.81 265 ARG A C 1
ATOM 1988 O O . ARG A 1 265 ? -11.437 1.239 30.619 1.00 94.81 265 ARG A O 1
ATOM 1995 N N . SER A 1 266 ? -13.311 2.314 30.009 1.00 93.06 266 SER A N 1
ATOM 1996 C CA . SER A 1 266 ? -14.115 1.103 29.845 1.00 93.06 266 SER A CA 1
ATOM 1997 C C . SER A 1 266 ? -13.629 0.228 28.691 1.00 93.06 266 SER A C 1
ATOM 1999 O O . SER A 1 266 ? -13.625 -0.988 28.833 1.00 93.06 266 SER A O 1
ATOM 2001 N N . ALA A 1 267 ? -13.154 0.810 27.585 1.00 93.75 267 ALA A N 1
ATOM 2002 C CA . ALA A 1 267 ? -12.533 0.057 26.496 1.00 93.75 267 ALA A CA 1
ATOM 2003 C C . ALA A 1 267 ? -11.273 -0.683 26.973 1.00 93.75 267 ALA A C 1
ATOM 2005 O O . ALA A 1 267 ? -11.140 -1.876 26.713 1.00 93.75 267 ALA A O 1
ATOM 2006 N N . THR A 1 268 ? -10.402 -0.019 27.743 1.00 95.12 268 THR A N 1
ATOM 2007 C CA . THR A 1 268 ? -9.221 -0.661 28.346 1.00 95.12 268 THR A CA 1
ATOM 2008 C C . THR A 1 268 ? -9.607 -1.789 29.307 1.00 95.12 268 THR A C 1
ATOM 2010 O O . THR A 1 268 ? -8.998 -2.853 29.282 1.00 95.12 268 THR A O 1
ATOM 2013 N N . GLN A 1 269 ? -10.640 -1.595 30.132 1.00 94.12 269 GLN A N 1
ATOM 2014 C CA . GLN A 1 269 ? -11.130 -2.636 31.045 1.00 94.12 269 GLN A CA 1
ATOM 2015 C C . GLN A 1 269 ? -11.724 -3.833 30.289 1.00 94.12 269 GLN A C 1
ATOM 2017 O O . GLN A 1 269 ? -11.424 -4.976 30.620 1.00 94.12 269 GLN A O 1
ATOM 2022 N N . LEU A 1 270 ? -12.513 -3.589 29.239 1.00 93.81 270 LEU A N 1
ATOM 2023 C CA . LEU A 1 270 ? -13.048 -4.642 28.370 1.00 93.81 270 LEU A CA 1
ATOM 2024 C C . LEU A 1 270 ? -11.931 -5.417 27.661 1.00 93.81 270 LEU A C 1
ATOM 2026 O O . LEU A 1 270 ? -12.034 -6.634 27.525 1.00 93.81 270 LEU A O 1
ATOM 2030 N N . GLU A 1 271 ? -10.864 -4.737 27.234 1.00 93.94 271 GLU A N 1
ATOM 2031 C CA . GLU A 1 271 ? -9.688 -5.379 26.639 1.00 93.94 271 GLU A CA 1
ATOM 2032 C C . GLU A 1 271 ? -8.983 -6.304 27.644 1.00 93.94 271 GLU A C 1
ATOM 2034 O O . 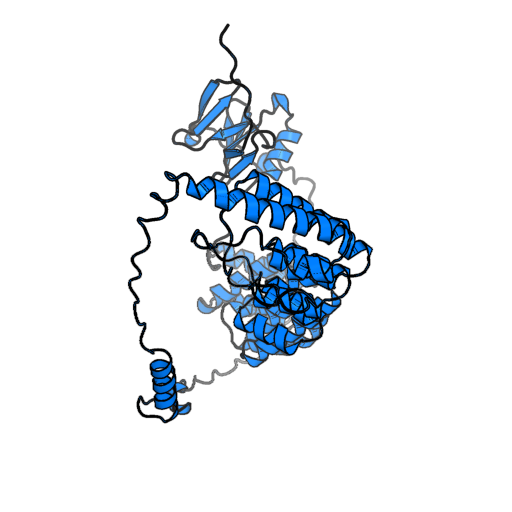GLU A 1 271 ? -8.682 -7.446 27.301 1.00 93.94 271 GLU A O 1
ATOM 2039 N N . GLN A 1 272 ? -8.800 -5.858 28.891 1.00 93.31 272 GLN A N 1
ATOM 2040 C CA . GLN A 1 272 ? -8.211 -6.659 29.975 1.00 93.31 272 GLN A CA 1
ATOM 2041 C C . GLN A 1 272 ? -9.075 -7.866 30.372 1.00 93.31 272 GLN A C 1
ATOM 2043 O O . GLN A 1 272 ? -8.545 -8.904 30.751 1.00 93.31 272 GLN A O 1
ATOM 2048 N N . GLU A 1 273 ? -10.400 -7.752 30.270 1.00 93.44 273 GLU A N 1
ATOM 2049 C CA . GLU A 1 273 ? -11.348 -8.840 30.550 1.00 93.44 273 GLU A CA 1
ATOM 2050 C C . GLU A 1 273 ? -11.513 -9.837 29.385 1.00 93.44 273 GLU A C 1
ATOM 2052 O O . GLU A 1 273 ? -12.372 -10.716 29.452 1.00 93.44 273 GLU A O 1
ATOM 2057 N N . GLY A 1 274 ? -10.752 -9.701 28.292 1.00 92.44 274 GLY A N 1
ATOM 2058 C CA . GLY A 1 274 ? -10.867 -10.580 27.121 1.00 92.44 274 GLY A CA 1
ATOM 2059 C C . GLY A 1 274 ? -12.050 -10.257 26.194 1.00 92.44 274 GLY A C 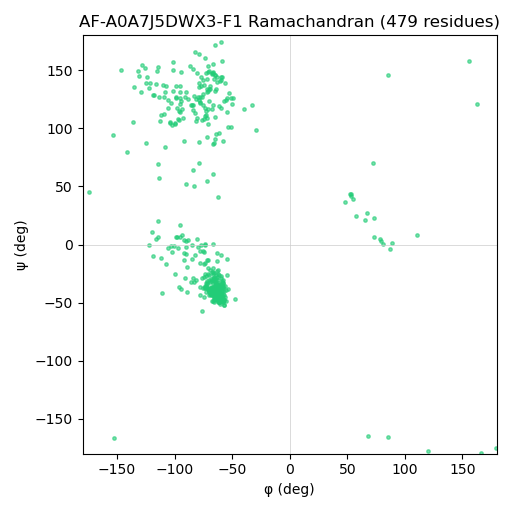1
ATOM 2060 O O . GLY A 1 274 ? -12.317 -10.963 25.223 1.00 92.44 274 GLY A O 1
ATOM 2061 N N . LYS A 1 275 ? -12.795 -9.178 26.461 1.00 92.50 275 LYS A N 1
ATOM 2062 C CA . LYS A 1 275 ? -14.003 -8.776 25.716 1.00 92.50 275 LYS A CA 1
ATOM 2063 C C . LYS A 1 275 ? -13.650 -7.850 24.549 1.00 92.50 275 LYS A C 1
ATOM 2065 O O . LYS A 1 275 ? -14.225 -6.773 24.387 1.00 92.50 275 LYS A O 1
ATOM 2070 N N . HIS A 1 276 ? -12.712 -8.280 23.707 1.00 93.62 276 HIS A N 1
ATOM 2071 C CA . HIS A 1 276 ? -12.098 -7.454 22.657 1.00 93.62 276 HIS A CA 1
ATOM 2072 C C . HIS A 1 276 ? -13.107 -6.908 21.634 1.00 93.62 276 HIS A C 1
ATOM 2074 O O . HIS A 1 276 ? -12.999 -5.758 21.215 1.00 93.62 276 HIS A O 1
ATOM 2080 N N . LEU A 1 277 ? -14.139 -7.685 21.280 1.00 91.06 277 LEU A N 1
ATOM 2081 C CA . LEU A 1 277 ? -15.203 -7.227 20.375 1.00 91.06 277 LEU A CA 1
ATOM 2082 C C . LEU A 1 277 ? -16.009 -6.064 20.972 1.00 91.06 277 LEU A C 1
ATOM 2084 O O . LEU A 1 277 ? -16.357 -5.122 20.264 1.00 91.06 277 LEU A O 1
ATOM 2088 N N . LEU A 1 278 ? -16.275 -6.091 22.279 1.00 91.38 278 LEU A N 1
ATOM 2089 C CA . LEU A 1 278 ? -16.973 -5.001 22.961 1.00 91.38 278 LEU A CA 1
ATOM 2090 C C . LEU A 1 278 ? -16.065 -3.778 23.124 1.00 91.38 278 LEU A C 1
ATOM 2092 O O . LEU A 1 278 ? -16.527 -2.654 22.952 1.00 91.38 278 LEU A O 1
ATOM 2096 N N . ALA A 1 279 ? -14.771 -3.978 23.388 1.00 94.25 279 ALA A N 1
ATOM 2097 C CA . ALA A 1 279 ? -13.798 -2.886 23.409 1.00 94.25 279 ALA A CA 1
ATOM 2098 C C . ALA A 1 279 ? -13.714 -2.180 22.041 1.00 94.25 279 ALA A C 1
ATOM 2100 O O . ALA A 1 279 ? -13.775 -0.951 21.971 1.00 94.25 279 ALA A O 1
ATOM 2101 N N . ALA A 1 280 ? -13.668 -2.946 20.945 1.00 93.19 280 ALA A N 1
ATOM 2102 C CA . ALA A 1 280 ? -13.676 -2.410 19.585 1.00 93.19 280 ALA A CA 1
ATOM 2103 C C . ALA A 1 280 ? -14.969 -1.644 19.262 1.00 93.19 280 ALA A C 1
ATOM 2105 O O . ALA A 1 280 ? -14.905 -0.589 18.636 1.00 93.19 280 ALA A O 1
ATOM 2106 N N . PHE A 1 281 ? -16.127 -2.122 19.732 1.00 90.00 281 PHE A N 1
ATOM 2107 C CA . PHE A 1 281 ? -17.397 -1.394 19.623 1.00 90.00 281 PHE A CA 1
ATOM 2108 C C . PHE A 1 281 ? -17.342 -0.030 20.317 1.00 90.00 281 PHE A C 1
ATOM 2110 O O . PHE A 1 281 ? -17.770 0.973 19.753 1.00 90.00 281 PHE A O 1
ATOM 2117 N N . VAL A 1 282 ? -16.786 0.041 21.530 1.00 90.62 282 VAL A N 1
ATOM 2118 C CA . VAL A 1 282 ? -16.636 1.323 22.237 1.00 90.62 282 VAL A CA 1
ATOM 2119 C C . VAL A 1 282 ? -15.762 2.290 21.430 1.00 90.62 282 VAL A C 1
ATOM 2121 O O . VAL A 1 282 ? -16.109 3.461 21.289 1.00 90.62 282 VAL A O 1
ATOM 2124 N N . LEU A 1 283 ? -14.657 1.812 20.857 1.00 91.44 283 LEU A N 1
ATOM 2125 C CA . LEU A 1 283 ? -13.755 2.642 20.055 1.00 91.44 283 LEU A CA 1
ATOM 2126 C C . LEU A 1 283 ? -14.397 3.107 18.737 1.00 91.44 283 LEU A C 1
ATOM 2128 O O . LEU A 1 283 ? -14.367 4.299 18.435 1.00 91.44 283 LEU A O 1
ATOM 2132 N N . ALA A 1 284 ? -15.006 2.202 17.970 1.00 89.81 284 ALA A N 1
ATOM 2133 C CA . ALA A 1 284 ? -15.579 2.521 16.663 1.00 89.81 284 ALA A CA 1
ATOM 2134 C C . ALA A 1 284 ? -16.915 3.270 16.776 1.00 89.81 284 ALA A C 1
ATOM 2136 O O . ALA A 1 284 ? -17.054 4.378 16.261 1.00 89.81 284 ALA A O 1
ATOM 2137 N N . ASP A 1 285 ? -17.894 2.684 17.465 1.00 85.81 285 ASP A N 1
ATOM 2138 C CA . ASP A 1 285 ? -19.281 3.152 17.465 1.00 85.81 285 ASP A CA 1
ATOM 2139 C C . ASP A 1 285 ? -19.543 4.253 18.501 1.00 85.81 285 ASP A C 1
ATOM 2141 O O . ASP A 1 285 ? -20.388 5.119 18.267 1.00 85.81 285 ASP A O 1
ATOM 2145 N N . LEU A 1 286 ? -18.856 4.239 19.654 1.00 87.75 286 LEU A N 1
ATOM 2146 C CA . LEU A 1 286 ? -19.076 5.251 20.699 1.00 87.75 286 LEU A CA 1
ATOM 2147 C C . LEU A 1 286 ? -18.089 6.410 20.636 1.00 87.75 286 LEU A C 1
ATOM 2149 O O . LEU A 1 286 ? -18.487 7.534 20.919 1.00 87.75 286 LEU A O 1
ATOM 2153 N N . LEU A 1 287 ? -16.826 6.156 20.297 1.00 88.56 287 LEU A N 1
ATOM 2154 C CA . LEU A 1 287 ? -15.779 7.181 20.256 1.00 88.56 287 LEU A CA 1
ATOM 2155 C C . LEU A 1 287 ? -15.447 7.669 18.840 1.00 88.56 287 LEU A C 1
ATOM 2157 O O . LEU A 1 287 ? -14.671 8.613 18.710 1.00 88.56 287 LEU A O 1
ATOM 2161 N N . HIS A 1 288 ? -16.014 7.055 17.792 1.00 85.81 288 HIS A N 1
ATOM 2162 C CA . HIS A 1 288 ? -15.712 7.366 16.388 1.00 85.81 288 HIS A CA 1
ATOM 2163 C C . HIS A 1 288 ? -14.211 7.281 16.050 1.00 85.81 288 HIS A C 1
ATOM 2165 O O . HIS A 1 288 ? -13.680 8.079 15.280 1.00 85.81 288 HIS A O 1
ATOM 2171 N N . GLN A 1 289 ? -13.524 6.283 16.611 1.00 91.12 289 GLN A N 1
ATOM 2172 C CA . GLN A 1 289 ? -12.109 5.983 16.376 1.00 91.12 289 GLN A CA 1
ATOM 2173 C C . GLN A 1 289 ? -11.957 4.617 15.679 1.00 91.12 289 GLN A C 1
ATOM 2175 O O . GLN A 1 289 ? -11.470 3.659 16.286 1.00 91.12 289 GLN A O 1
ATOM 2180 N N . PRO A 1 290 ? -12.367 4.491 14.400 1.00 91.44 290 PRO A N 1
ATOM 2181 C CA . PRO A 1 290 ? -12.379 3.208 13.695 1.00 91.44 290 PRO A CA 1
ATOM 2182 C C . PRO A 1 290 ? -10.975 2.624 13.488 1.00 91.44 290 PRO A C 1
ATOM 2184 O O . PRO A 1 290 ? -10.813 1.412 13.562 1.00 91.44 290 PRO A O 1
ATOM 2187 N N . VAL A 1 291 ? -9.945 3.461 13.306 1.00 93.69 291 VAL A N 1
ATOM 2188 C CA . VAL A 1 291 ? -8.551 2.996 13.168 1.00 93.69 291 VAL A CA 1
ATOM 2189 C C . VAL A 1 291 ? -8.072 2.312 14.452 1.00 93.69 291 VAL A C 1
ATOM 2191 O O . VAL A 1 291 ? -7.587 1.188 14.398 1.00 93.69 291 VAL A O 1
ATOM 2194 N N . ALA A 1 292 ? -8.307 2.928 15.615 1.00 93.94 292 ALA A N 1
ATOM 2195 C CA . ALA A 1 292 ? -7.946 2.339 16.907 1.00 93.94 292 ALA A CA 1
ATOM 2196 C C . ALA A 1 292 ? -8.707 1.029 17.183 1.00 93.94 292 ALA A C 1
ATOM 2198 O O . ALA A 1 292 ? -8.158 0.093 17.763 1.00 93.94 292 ALA A O 1
ATOM 2199 N N . ALA A 1 293 ? -9.969 0.944 16.750 1.00 94.69 293 ALA A N 1
ATOM 2200 C CA . ALA A 1 293 ? -10.757 -0.281 16.848 1.00 94.69 293 ALA A CA 1
ATOM 2201 C C . ALA A 1 293 ? -10.195 -1.405 15.960 1.00 94.69 293 ALA A C 1
ATOM 2203 O O . ALA A 1 293 ? -10.090 -2.542 16.416 1.00 94.69 293 ALA A O 1
ATOM 2204 N N . VAL A 1 294 ? -9.800 -1.091 14.721 1.00 95.44 294 VAL A N 1
ATOM 2205 C CA . VAL A 1 294 ? -9.140 -2.036 13.804 1.00 95.44 294 VAL A CA 1
ATOM 2206 C C . VAL A 1 294 ? -7.825 -2.537 14.398 1.00 95.44 294 VAL A C 1
ATOM 2208 O O . VAL A 1 294 ? -7.616 -3.746 14.453 1.00 95.44 294 VAL A O 1
ATOM 2211 N N . GLU A 1 295 ? -6.981 -1.641 14.910 1.00 94.31 295 GLU A N 1
ATOM 2212 C CA . GLU A 1 295 ? -5.712 -2.007 15.552 1.00 94.31 295 GLU A CA 1
ATOM 2213 C C . GLU A 1 295 ? -5.921 -2.927 16.761 1.00 94.31 295 GLU A C 1
ATOM 2215 O O . GLU A 1 295 ? -5.202 -3.913 16.919 1.00 94.31 295 GLU A O 1
ATOM 2220 N N . LEU A 1 296 ? -6.925 -2.645 17.600 1.00 94.94 296 LEU A N 1
ATOM 2221 C CA . LEU A 1 296 ? -7.277 -3.511 18.727 1.00 94.94 296 LEU A CA 1
ATOM 2222 C C . LEU A 1 296 ? -7.683 -4.907 18.239 1.00 94.94 296 LEU A C 1
ATOM 2224 O O . LEU A 1 296 ? -7.195 -5.906 18.762 1.00 94.94 296 LEU A O 1
ATOM 2228 N N . LEU A 1 297 ? -8.547 -4.993 17.226 1.00 94.69 297 LEU A N 1
ATOM 2229 C CA . LEU A 1 297 ? -8.993 -6.275 16.680 1.00 94.69 297 LEU A CA 1
ATOM 2230 C C . LEU A 1 297 ? -7.842 -7.070 16.052 1.00 94.69 297 LEU A C 1
ATOM 2232 O O . LEU A 1 297 ? -7.782 -8.285 16.234 1.00 94.69 297 LEU A O 1
ATOM 2236 N N . GLU A 1 298 ? -6.913 -6.409 15.360 1.00 93.50 298 GLU A N 1
ATOM 2237 C CA . GLU A 1 298 ? -5.731 -7.066 14.797 1.00 93.50 298 GLU A CA 1
ATOM 2238 C C . GLU A 1 298 ? -4.812 -7.648 15.874 1.00 93.50 298 GLU A C 1
ATOM 2240 O O . GLU A 1 298 ? -4.374 -8.790 15.727 1.00 93.50 298 GLU A O 1
ATOM 2245 N N . ARG A 1 299 ? -4.548 -6.906 16.961 1.00 93.94 299 ARG A N 1
ATOM 2246 C CA . ARG A 1 299 ? -3.709 -7.391 18.075 1.00 93.94 299 ARG A CA 1
ATOM 2247 C C . ARG A 1 299 ? -4.269 -8.656 18.724 1.00 93.94 299 ARG A C 1
ATOM 2249 O O . ARG A 1 299 ? -3.498 -9.512 19.139 1.00 93.94 299 ARG A O 1
ATOM 2256 N N . HIS A 1 300 ? -5.594 -8.783 18.775 1.00 94.12 300 HIS A N 1
ATOM 2257 C CA . HIS A 1 300 ? -6.293 -9.932 19.364 1.00 94.12 300 HIS A CA 1
ATOM 2258 C C . HIS A 1 300 ? -6.689 -11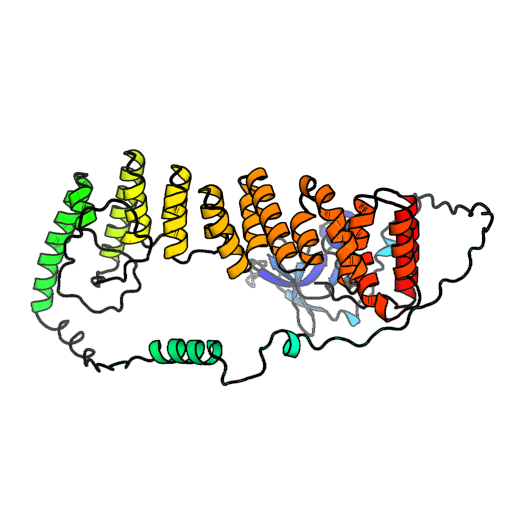.004 18.332 1.00 94.12 300 HIS A C 1
ATOM 2260 O O . HIS A 1 300 ? -7.553 -11.838 18.601 1.00 94.12 300 HIS A O 1
ATOM 2266 N N . GLY A 1 301 ? -6.098 -10.980 17.130 1.00 91.94 301 GLY A N 1
ATOM 2267 C CA . GLY A 1 301 ? -6.289 -12.008 16.098 1.00 91.94 301 GLY A CA 1
ATOM 2268 C C . GLY A 1 301 ? -7.647 -11.982 15.382 1.00 91.94 301 GLY A C 1
ATOM 2269 O O . GLY A 1 301 ? -7.926 -12.844 14.553 1.00 91.94 301 GLY A O 1
ATOM 2270 N N . GLN A 1 302 ? -8.493 -10.981 15.634 1.00 93.81 302 GLN A N 1
ATOM 2271 C CA . GLN A 1 302 ? -9.824 -10.831 15.030 1.00 93.81 302 GLN A CA 1
ATOM 2272 C C . GLN A 1 302 ? -9.754 -10.159 13.646 1.00 93.81 302 GLN A C 1
ATOM 2274 O O . GLN A 1 302 ? -10.478 -9.204 13.352 1.00 93.81 302 GLN A O 1
ATOM 2279 N N . VAL A 1 303 ? -8.880 -10.668 12.773 1.00 93.69 303 VAL A N 1
ATOM 2280 C CA . VAL A 1 303 ? -8.516 -10.038 11.491 1.00 93.69 303 VAL A CA 1
ATOM 2281 C C . VAL A 1 303 ? -9.716 -9.891 10.552 1.00 93.69 303 VAL A C 1
ATOM 2283 O O . VAL A 1 303 ? -9.903 -8.834 9.955 1.00 93.69 303 VAL A O 1
ATOM 2286 N N . ARG A 1 304 ? -10.591 -10.903 10.471 1.00 94.25 304 ARG A N 1
ATOM 2287 C CA . ARG A 1 304 ? -11.814 -10.826 9.652 1.00 94.25 304 ARG A CA 1
ATOM 2288 C C . ARG A 1 304 ? -12.732 -9.690 10.104 1.00 94.25 304 ARG A C 1
ATOM 2290 O O . ARG A 1 304 ? -13.224 -8.927 9.280 1.00 94.25 304 ARG A O 1
ATOM 2297 N N . LYS A 1 305 ? -12.952 -9.554 11.417 1.00 92.31 305 LYS A N 1
ATOM 2298 C CA . LYS A 1 305 ? -13.808 -8.493 11.966 1.00 92.31 305 LYS A CA 1
ATOM 2299 C C . LYS A 1 305 ? -13.187 -7.113 11.743 1.00 92.31 305 LYS A C 1
ATOM 2301 O O . LYS A 1 305 ? -13.908 -6.169 11.438 1.00 92.31 305 LYS A O 1
ATOM 2306 N N . ALA A 1 306 ? -11.862 -7.015 11.854 1.00 94.81 306 ALA A N 1
ATOM 2307 C CA . ALA A 1 306 ? -11.116 -5.808 11.524 1.00 94.81 306 ALA A CA 1
ATOM 2308 C C . ALA A 1 306 ? -11.286 -5.423 10.042 1.00 94.81 306 ALA A C 1
ATOM 2310 O O . ALA A 1 306 ? -11.514 -4.254 9.748 1.00 94.81 306 ALA A O 1
ATOM 2311 N N . ALA A 1 307 ? -11.252 -6.398 9.124 1.00 93.69 307 ALA A N 1
ATOM 2312 C CA . ALA A 1 307 ? -11.473 -6.181 7.692 1.00 93.69 307 ALA A CA 1
ATOM 2313 C C . ALA A 1 307 ? -12.892 -5.669 7.392 1.00 93.69 307 ALA A C 1
ATOM 2315 O O . ALA A 1 307 ? -13.054 -4.662 6.706 1.00 93.69 307 ALA A O 1
ATOM 2316 N N . GLU A 1 308 ? -13.915 -6.316 7.965 1.00 92.50 308 GLU A N 1
ATOM 2317 C CA . GLU A 1 308 ? -15.320 -5.897 7.837 1.00 92.50 308 GLU A CA 1
ATOM 2318 C C . GLU A 1 308 ? -15.534 -4.464 8.339 1.00 92.50 308 GLU A C 1
ATOM 2320 O O . GLU A 1 308 ? -16.236 -3.676 7.700 1.00 92.50 308 GLU A O 1
ATOM 2325 N N . LEU A 1 309 ? -14.915 -4.130 9.475 1.00 91.75 309 LEU A N 1
ATOM 2326 C CA . LEU A 1 309 ? -14.972 -2.798 10.061 1.00 91.75 309 LEU A CA 1
ATOM 2327 C C . LEU A 1 309 ? -14.274 -1.767 9.170 1.00 91.75 309 LEU A C 1
ATOM 2329 O O . LEU A 1 309 ? -14.840 -0.716 8.889 1.00 91.75 309 LEU A O 1
ATOM 2333 N N . ALA A 1 310 ? -13.062 -2.069 8.704 1.00 93.31 310 ALA A N 1
ATOM 2334 C CA . ALA A 1 310 ? -12.285 -1.163 7.871 1.00 93.31 310 ALA A CA 1
ATOM 2335 C C . ALA A 1 310 ? -12.974 -0.881 6.528 1.00 93.31 310 ALA A C 1
ATOM 2337 O O . ALA A 1 310 ? -13.012 0.269 6.093 1.00 93.31 310 ALA A O 1
ATOM 2338 N N . GLU A 1 311 ? -13.549 -1.906 5.893 1.00 90.56 311 GLU A N 1
ATOM 2339 C CA . GLU A 1 311 ? -14.269 -1.756 4.628 1.00 90.56 311 GLU A CA 1
ATOM 2340 C C . GLU A 1 311 ? -15.541 -0.922 4.793 1.00 90.56 311 GLU A C 1
ATOM 2342 O O . GLU A 1 311 ? -15.763 0.015 4.030 1.00 90.56 311 GLU A O 1
ATOM 2347 N N . GLY A 1 312 ? -16.387 -1.233 5.780 1.00 87.69 312 GLY A N 1
ATOM 2348 C CA . GLY A 1 312 ? -17.666 -0.538 5.911 1.00 87.69 312 GLY A CA 1
ATOM 2349 C C . GLY A 1 312 ? -17.563 0.864 6.527 1.00 87.69 312 GLY A C 1
ATOM 2350 O O . GLY A 1 312 ? -18.491 1.657 6.357 1.00 87.69 312 GLY A O 1
ATOM 2351 N N . TRP A 1 313 ? -16.439 1.197 7.171 1.00 87.69 313 TRP A N 1
ATOM 2352 C CA . TRP A 1 313 ? -16.065 2.573 7.526 1.00 87.69 313 TRP A CA 1
ATOM 2353 C C . TRP A 1 313 ? -15.270 3.295 6.433 1.00 87.69 313 TRP A C 1
ATOM 2355 O O . TRP A 1 313 ? -14.855 4.430 6.656 1.00 87.69 313 TRP A O 1
ATOM 2365 N N . GLU A 1 314 ? -15.073 2.662 5.272 1.00 89.00 314 GLU A N 1
ATOM 2366 C CA . GLU A 1 314 ? -14.359 3.234 4.125 1.00 89.00 314 GLU A CA 1
ATOM 2367 C C . GLU A 1 314 ? -12.967 3.764 4.507 1.00 89.00 314 GLU A C 1
ATOM 2369 O O . GLU A 1 314 ? -12.539 4.837 4.077 1.00 89.00 314 GLU A O 1
ATOM 2374 N N . LEU A 1 315 ? -12.251 3.010 5.349 1.00 91.88 315 LEU A N 1
ATOM 2375 C CA . LEU A 1 315 ? -10.867 3.324 5.682 1.00 91.88 315 LEU A CA 1
ATOM 2376 C C . LEU A 1 315 ? -9.966 3.193 4.445 1.00 91.88 315 LEU A C 1
ATOM 2378 O O . LEU A 1 315 ? -10.370 2.696 3.393 1.00 91.88 315 LEU A O 1
ATOM 2382 N N . ALA A 1 316 ? -8.717 3.629 4.605 1.00 92.75 316 ALA A N 1
ATOM 2383 C CA . ALA A 1 316 ? -7.661 3.531 3.604 1.00 92.75 316 ALA A CA 1
ATOM 2384 C C . ALA A 1 316 ? -7.702 2.181 2.837 1.00 92.75 316 ALA A C 1
ATOM 2386 O O . ALA A 1 316 ? -7.538 1.132 3.471 1.00 92.75 316 ALA A O 1
ATOM 2387 N N . PRO A 1 317 ? -7.932 2.164 1.508 1.00 91.31 317 PRO A N 1
ATOM 2388 C CA . PRO A 1 317 ? -8.156 0.929 0.750 1.00 91.31 317 PRO A CA 1
ATOM 2389 C C . PRO A 1 317 ? -7.024 -0.094 0.888 1.00 91.31 317 PRO A C 1
ATOM 2391 O O . PRO A 1 317 ? -7.268 -1.294 0.980 1.00 91.31 317 PRO A O 1
ATOM 2394 N N . GLU A 1 318 ? -5.785 0.374 0.981 1.00 92.62 318 GLU A N 1
ATOM 2395 C CA . GLU A 1 318 ? -4.601 -0.456 1.163 1.00 92.62 318 GLU A CA 1
ATOM 2396 C C . GLU A 1 318 ? -4.574 -1.166 2.534 1.00 92.62 318 GLU A C 1
ATOM 2398 O O . GLU A 1 318 ? -4.058 -2.278 2.648 1.00 92.62 318 GLU A O 1
ATOM 2403 N N . LEU A 1 319 ? -5.187 -0.577 3.573 1.00 92.94 319 LEU A N 1
ATOM 2404 C CA . LEU A 1 319 ? -5.405 -1.244 4.862 1.00 92.94 319 LEU A CA 1
ATOM 2405 C C . LEU A 1 319 ? -6.463 -2.346 4.720 1.00 92.94 319 LEU A C 1
ATOM 2407 O O . LEU A 1 319 ? -6.274 -3.447 5.235 1.00 92.94 319 LEU A O 1
ATOM 2411 N N . VAL A 1 320 ? -7.554 -2.063 4.004 1.00 94.25 320 VAL A N 1
ATOM 2412 C CA . VAL A 1 320 ? -8.661 -3.009 3.792 1.00 94.25 320 VAL A CA 1
ATOM 2413 C C . VAL A 1 320 ? -8.195 -4.234 2.998 1.00 94.25 320 VAL A C 1
ATOM 2415 O O . VAL A 1 320 ? -8.466 -5.362 3.403 1.00 94.25 320 VAL A O 1
ATOM 2418 N N . VAL A 1 321 ? -7.433 -4.033 1.917 1.00 94.00 321 VAL A N 1
ATOM 2419 C CA . VAL A 1 321 ? -6.843 -5.122 1.115 1.00 94.00 321 VAL A CA 1
ATOM 2420 C C . VAL A 1 321 ? -5.925 -5.990 1.974 1.00 94.00 321 VAL A C 1
ATOM 2422 O O . VAL A 1 321 ? -6.074 -7.211 1.983 1.00 94.00 321 VAL A O 1
ATOM 2425 N N . ARG A 1 322 ? -5.024 -5.374 2.753 1.00 94.06 322 ARG A N 1
ATOM 2426 C CA . ARG A 1 322 ? -4.122 -6.090 3.670 1.00 94.06 322 ARG A CA 1
ATOM 2427 C C . ARG A 1 322 ? -4.899 -6.957 4.662 1.00 94.06 322 ARG A C 1
ATOM 2429 O O . ARG A 1 322 ? -4.537 -8.106 4.903 1.00 94.06 322 ARG A O 1
ATOM 2436 N N . LEU A 1 323 ? -5.959 -6.403 5.247 1.00 93.62 323 LEU A N 1
ATOM 2437 C CA . LEU A 1 323 ? -6.798 -7.092 6.223 1.00 93.62 323 LEU A CA 1
ATOM 2438 C C . LEU A 1 323 ? -7.547 -8.277 5.607 1.00 93.62 323 LEU A C 1
ATOM 2440 O O . LEU A 1 323 ? -7.525 -9.361 6.184 1.00 93.62 323 LEU A O 1
ATOM 2444 N N . TRP A 1 324 ? -8.161 -8.108 4.433 1.00 95.31 324 TRP A N 1
ATOM 2445 C CA . TRP A 1 324 ? -8.839 -9.211 3.745 1.00 95.31 324 TRP A CA 1
ATOM 2446 C C . TRP A 1 324 ? -7.876 -10.308 3.306 1.00 95.31 324 TRP A C 1
ATOM 2448 O O . TRP A 1 324 ? -8.191 -11.488 3.461 1.00 95.31 324 TRP A O 1
ATOM 2458 N N . TRP A 1 325 ? -6.682 -9.929 2.845 1.00 94.12 325 TRP A N 1
ATOM 2459 C CA . TRP A 1 325 ? -5.639 -10.884 2.489 1.00 94.12 325 TRP A CA 1
ATOM 2460 C C . TRP A 1 325 ? -5.220 -11.733 3.694 1.00 94.12 325 TRP A C 1
ATOM 2462 O O . TRP A 1 325 ? -5.227 -12.961 3.622 1.00 94.12 325 TRP A O 1
ATOM 2472 N N . ARG A 1 326 ? -4.947 -11.091 4.840 1.00 92.00 326 ARG A N 1
ATOM 2473 C CA . ARG A 1 326 ? -4.616 -11.782 6.100 1.00 92.00 326 ARG A CA 1
ATOM 2474 C C . ARG A 1 326 ? -5.780 -12.598 6.664 1.00 92.00 326 ARG A C 1
ATOM 2476 O O . ARG A 1 326 ? -5.547 -13.592 7.341 1.00 92.00 326 ARG A O 1
ATOM 2483 N N . ALA A 1 327 ? -7.022 -12.198 6.396 1.00 92.88 327 ALA A N 1
ATOM 2484 C CA . ALA A 1 327 ? -8.213 -12.953 6.782 1.00 92.88 327 ALA A CA 1
ATOM 2485 C C . ALA A 1 327 ? -8.452 -14.204 5.909 1.00 92.88 327 ALA A C 1
ATOM 2487 O O . ALA A 1 327 ? -9.366 -14.970 6.209 1.00 92.88 327 ALA A O 1
ATOM 2488 N N . GLY A 1 328 ? -7.665 -14.408 4.845 1.00 91.94 328 GLY A N 1
ATOM 2489 C CA . GLY A 1 328 ? -7.783 -15.539 3.920 1.00 91.94 328 GLY A CA 1
ATOM 2490 C C . GLY A 1 328 ? -8.760 -15.319 2.760 1.00 91.94 328 GLY A C 1
ATOM 2491 O O . GLY A 1 328 ? -8.830 -16.152 1.862 1.00 91.94 328 GLY A O 1
ATOM 2492 N N . GLU A 1 329 ? -9.464 -14.186 2.720 1.00 93.19 329 GLU A N 1
ATOM 2493 C CA . GLU A 1 329 ? -10.426 -13.832 1.666 1.00 93.19 329 GLU A CA 1
ATOM 2494 C C . GLU A 1 329 ? -9.694 -13.210 0.464 1.00 93.19 329 GLU A C 1
ATOM 2496 O O . GLU A 1 329 ? -9.835 -12.022 0.149 1.00 93.19 329 GLU A O 1
ATOM 2501 N N . ARG A 1 330 ? -8.847 -14.023 -0.181 1.00 92.19 330 ARG A N 1
ATOM 2502 C CA . ARG A 1 330 ? -7.905 -13.586 -1.224 1.00 92.19 330 ARG A CA 1
ATOM 2503 C C . ARG A 1 330 ? -8.608 -12.971 -2.429 1.00 92.19 330 ARG A C 1
ATOM 2505 O O . ARG A 1 330 ? -8.232 -11.880 -2.845 1.00 92.19 330 ARG A O 1
ATOM 2512 N N . ASP A 1 331 ? -9.666 -13.604 -2.927 1.00 90.94 331 ASP A N 1
ATOM 2513 C CA . ASP A 1 331 ? -10.399 -13.122 -4.107 1.00 90.94 331 ASP A CA 1
ATOM 2514 C C . ASP A 1 331 ? -11.001 -11.734 -3.870 1.00 90.94 331 ASP A C 1
ATOM 2516 O O . ASP A 1 331 ? -10.925 -10.850 -4.724 1.00 90.94 331 ASP A O 1
ATOM 2520 N N . ARG A 1 332 ? -11.538 -11.504 -2.665 1.00 92.50 332 ARG A N 1
ATOM 2521 C CA . ARG A 1 332 ? -12.091 -10.205 -2.271 1.00 92.50 332 ARG A CA 1
ATOM 2522 C C . ARG A 1 332 ? -11.005 -9.137 -2.183 1.00 92.50 332 ARG A C 1
ATOM 2524 O O . ARG A 1 332 ? -11.220 -8.015 -2.639 1.00 92.50 332 ARG A O 1
ATOM 2531 N N . ALA A 1 333 ? -9.848 -9.481 -1.620 1.00 92.94 333 ALA A N 1
ATOM 2532 C CA . ALA A 1 333 ? -8.707 -8.576 -1.541 1.00 92.94 333 ALA A CA 1
ATOM 2533 C C . ALA A 1 333 ? -8.196 -8.184 -2.939 1.00 92.94 333 ALA A C 1
ATOM 2535 O O . ALA A 1 333 ? -7.986 -6.999 -3.191 1.00 92.94 333 ALA A O 1
ATOM 2536 N N . VAL A 1 334 ? -8.067 -9.149 -3.857 1.00 92.00 334 VAL A N 1
ATOM 2537 C CA . VAL A 1 334 ? -7.629 -8.929 -5.250 1.00 92.00 334 VAL A CA 1
ATOM 2538 C C . VAL A 1 334 ? -8.640 -8.081 -6.015 1.00 92.00 334 VAL A C 1
ATOM 2540 O O . VAL A 1 334 ? -8.259 -7.091 -6.638 1.00 92.00 334 VAL A O 1
ATOM 2543 N N . ALA A 1 335 ? -9.933 -8.401 -5.917 1.00 90.00 335 ALA A N 1
ATOM 2544 C CA . ALA A 1 335 ? -10.989 -7.625 -6.562 1.00 90.00 335 ALA A CA 1
ATOM 2545 C C . ALA A 1 335 ? -11.008 -6.167 -6.075 1.00 90.00 335 ALA A C 1
ATOM 2547 O O . ALA A 1 335 ? -11.134 -5.243 -6.880 1.00 90.00 335 ALA A O 1
ATOM 2548 N N . LEU A 1 336 ? -10.844 -5.941 -4.766 1.00 91.31 336 LEU A N 1
ATOM 2549 C CA . LEU A 1 336 ? -10.793 -4.594 -4.199 1.00 91.31 336 LEU A CA 1
ATOM 2550 C C . LEU A 1 336 ? -9.525 -3.842 -4.626 1.00 91.31 336 LEU A C 1
ATOM 2552 O O . LEU A 1 336 ? -9.607 -2.664 -4.976 1.00 91.31 336 LEU A O 1
ATOM 2556 N N . ALA A 1 337 ? -8.374 -4.518 -4.621 1.00 91.88 337 ALA A N 1
ATOM 2557 C CA . ALA A 1 337 ? -7.102 -3.942 -5.035 1.00 91.88 337 ALA A CA 1
ATOM 2558 C C . ALA A 1 337 ? -7.118 -3.521 -6.510 1.00 91.88 337 ALA A C 1
ATOM 2560 O O . ALA A 1 337 ? -6.672 -2.416 -6.820 1.00 91.88 337 ALA A O 1
ATOM 2561 N N . GLY A 1 338 ? -7.701 -4.342 -7.391 1.00 88.19 338 GLY A N 1
ATOM 2562 C CA . GLY A 1 338 ? -7.898 -4.015 -8.805 1.00 88.19 338 GLY A CA 1
ATOM 2563 C C . GLY A 1 338 ? -8.889 -2.871 -9.006 1.00 88.19 338 GLY A C 1
ATOM 2564 O O . GLY A 1 338 ? -8.574 -1.892 -9.674 1.00 88.19 338 GLY A O 1
ATOM 2565 N N . ALA A 1 339 ? -10.056 -2.925 -8.355 1.00 88.19 339 ALA A N 1
ATOM 2566 C CA . ALA A 1 339 ? -11.087 -1.892 -8.490 1.00 88.19 339 ALA A CA 1
ATOM 2567 C C . ALA A 1 339 ? -10.645 -0.505 -7.989 1.00 88.19 339 ALA A C 1
ATOM 2569 O O . ALA A 1 339 ? -11.171 0.513 -8.439 1.00 88.19 339 ALA A O 1
ATOM 2570 N N . ARG A 1 340 ? -9.715 -0.455 -7.027 1.00 87.88 340 ARG A N 1
ATOM 2571 C CA . ARG A 1 340 ? -9.193 0.790 -6.445 1.00 87.88 340 ARG A CA 1
ATOM 2572 C C . ARG A 1 340 ? -7.780 1.140 -6.916 1.00 87.88 340 ARG A C 1
ATOM 2574 O O . ARG A 1 340 ? -7.294 2.199 -6.540 1.00 87.88 340 ARG A O 1
ATOM 2581 N N . SER A 1 341 ? -7.149 0.290 -7.726 1.00 87.44 341 SER A N 1
ATOM 2582 C CA . SER A 1 341 ? -5.761 0.431 -8.184 1.00 87.44 341 SER A CA 1
ATOM 2583 C C . SER A 1 341 ? -4.743 0.617 -7.046 1.00 87.44 341 SER A C 1
ATOM 2585 O O . SER A 1 341 ? -3.862 1.459 -7.153 1.00 87.44 341 SER A O 1
ATOM 2587 N N . VAL A 1 342 ? -4.858 -0.163 -5.960 1.00 93.38 342 VAL A N 1
ATOM 2588 C CA . VAL A 1 342 ? -4.038 -0.016 -4.728 1.00 93.38 342 VAL A CA 1
ATOM 2589 C C . VAL A 1 342 ? -3.093 -1.190 -4.443 1.00 93.38 342 VAL A C 1
ATOM 2591 O O . VAL A 1 342 ? -2.680 -1.411 -3.303 1.00 93.38 342 VAL A O 1
ATOM 2594 N N . PHE A 1 343 ? -2.769 -1.998 -5.457 1.00 90.19 343 PHE A N 1
ATOM 2595 C CA . PHE A 1 343 ? -1.873 -3.147 -5.283 1.00 90.19 343 PHE A CA 1
ATOM 2596 C C . PHE A 1 343 ? -0.490 -2.739 -4.768 1.00 90.19 343 PHE A C 1
ATOM 2598 O O . PHE A 1 343 ? 0.009 -3.355 -3.827 1.00 90.19 343 PHE A O 1
ATOM 2605 N N . ALA A 1 344 ? 0.112 -1.694 -5.342 1.00 89.94 344 ALA A N 1
ATOM 2606 C CA . ALA A 1 344 ? 1.460 -1.261 -4.988 1.00 89.94 344 ALA A CA 1
ATOM 2607 C C . ALA A 1 344 ? 1.553 -0.844 -3.510 1.00 89.94 344 ALA A C 1
ATOM 2609 O O . ALA A 1 344 ? 2.409 -1.332 -2.771 1.00 89.94 344 ALA A O 1
ATOM 2610 N N . GLU A 1 345 ? 0.633 0.005 -3.047 1.00 91.12 345 GLU A N 1
ATOM 2611 C CA . GLU A 1 345 ? 0.595 0.485 -1.666 1.00 91.12 345 GLU A CA 1
ATOM 2612 C C . GLU A 1 345 ? 0.267 -0.640 -0.677 1.00 91.12 345 GLU A C 1
ATOM 2614 O O . GLU A 1 345 ? 0.852 -0.699 0.410 1.00 91.12 345 GLU A O 1
ATOM 2619 N N . ALA A 1 346 ? -0.646 -1.546 -1.047 1.00 91.06 346 ALA A N 1
ATOM 2620 C CA . ALA A 1 346 ? -1.010 -2.690 -0.218 1.00 91.06 346 ALA A CA 1
ATOM 2621 C C . ALA A 1 346 ? 0.169 -3.657 -0.041 1.00 91.06 346 ALA A C 1
ATOM 2623 O O . ALA A 1 346 ? 0.440 -4.080 1.084 1.00 91.06 346 ALA A O 1
ATOM 2624 N N . VAL A 1 347 ? 0.906 -3.949 -1.118 1.00 92.69 347 VAL A N 1
ATOM 2625 C CA . VAL A 1 347 ? 2.109 -4.791 -1.083 1.00 92.69 347 VAL A CA 1
ATOM 2626 C C . VAL A 1 347 ? 3.183 -4.166 -0.196 1.00 92.69 347 VAL A C 1
ATOM 2628 O O . VAL A 1 347 ? 3.654 -4.836 0.715 1.00 92.69 347 VAL A O 1
ATOM 2631 N N . VAL A 1 348 ? 3.508 -2.878 -0.368 1.00 91.25 348 VAL A N 1
ATOM 2632 C CA . VAL A 1 348 ? 4.534 -2.195 0.449 1.00 91.25 348 VAL A CA 1
ATOM 2633 C C . VAL A 1 348 ? 4.186 -2.216 1.941 1.00 91.25 348 VAL A C 1
ATOM 2635 O O . VAL A 1 348 ? 5.068 -2.330 2.795 1.00 91.25 348 VAL A O 1
ATOM 2638 N N . ARG A 1 349 ? 2.901 -2.094 2.294 1.00 87.38 349 ARG A N 1
ATOM 2639 C CA . ARG A 1 349 ? 2.466 -2.194 3.696 1.00 87.38 349 ARG A CA 1
ATOM 2640 C C . ARG A 1 349 ? 2.505 -3.620 4.224 1.00 87.38 349 ARG A C 1
ATOM 2642 O O . ARG A 1 349 ? 2.820 -3.800 5.398 1.00 87.38 349 ARG A O 1
ATOM 2649 N N . LEU A 1 350 ? 2.151 -4.600 3.397 1.00 89.50 350 LEU A N 1
ATOM 2650 C CA . LEU A 1 350 ? 2.157 -6.007 3.779 1.00 89.50 350 LEU A CA 1
ATOM 2651 C C . LEU A 1 350 ? 3.590 -6.527 3.939 1.00 89.50 350 LEU A C 1
ATOM 2653 O O . LEU A 1 350 ? 3.864 -7.196 4.923 1.00 89.50 350 LEU A O 1
ATOM 2657 N N . GLU A 1 351 ? 4.516 -6.109 3.077 1.00 91.12 351 GLU A N 1
ATOM 2658 C CA . GLU A 1 351 ? 5.934 -6.498 3.094 1.00 91.12 351 GLU A CA 1
ATOM 2659 C C . GLU A 1 351 ? 6.634 -6.141 4.416 1.00 91.12 351 GLU A C 1
ATOM 2661 O O . GLU A 1 351 ? 7.487 -6.880 4.893 1.00 91.12 351 GLU A O 1
ATOM 2666 N N . LYS A 1 352 ? 6.211 -5.054 5.075 1.00 89.00 352 LYS A N 1
ATOM 2667 C CA . LYS A 1 352 ? 6.719 -4.660 6.403 1.00 89.00 352 LYS A CA 1
ATOM 2668 C C . LYS A 1 352 ? 6.266 -5.571 7.548 1.00 89.00 352 LYS A C 1
ATOM 2670 O O . LYS A 1 352 ? 6.848 -5.506 8.625 1.00 89.00 352 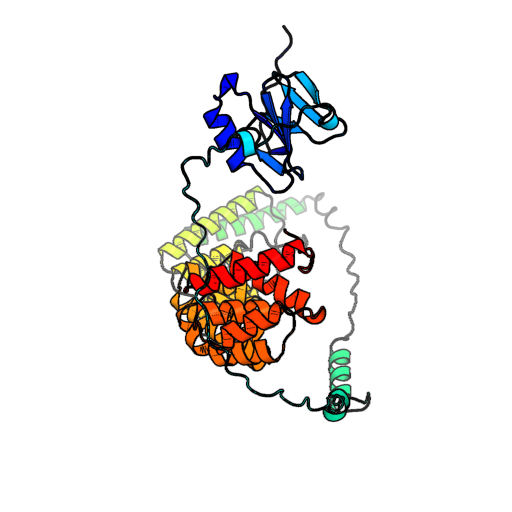LYS A O 1
ATOM 2675 N N . LEU A 1 353 ? 5.185 -6.325 7.362 1.00 85.94 353 LEU A N 1
ATOM 2676 C CA . LEU A 1 353 ? 4.541 -7.129 8.407 1.00 85.94 353 LEU A CA 1
ATOM 2677 C C . LEU A 1 353 ? 4.722 -8.626 8.170 1.00 85.94 353 LEU A C 1
ATOM 2679 O O . LEU A 1 353 ? 4.928 -9.368 9.122 1.00 85.94 353 LEU A O 1
ATOM 2683 N N . ASP A 1 354 ? 4.594 -9.044 6.915 1.00 87.81 354 ASP A N 1
ATOM 2684 C CA . ASP A 1 354 ? 4.620 -10.428 6.465 1.00 87.81 354 ASP A CA 1
ATOM 2685 C C . ASP A 1 354 ? 5.109 -10.465 4.999 1.00 87.81 354 ASP A C 1
ATOM 2687 O O . ASP A 1 354 ? 4.316 -10.255 4.067 1.00 87.81 354 ASP A O 1
ATOM 2691 N N . PRO A 1 355 ? 6.425 -10.664 4.782 1.00 88.94 355 PRO A N 1
ATOM 2692 C CA . PRO A 1 355 ? 7.018 -10.728 3.447 1.00 88.94 355 PRO A CA 1
ATOM 2693 C C . PRO A 1 355 ? 6.438 -11.847 2.570 1.00 88.94 355 PRO A C 1
ATOM 2695 O O . PRO A 1 355 ? 6.211 -11.628 1.379 1.00 88.94 355 PRO A O 1
ATOM 2698 N N . ASP A 1 356 ? 6.119 -13.008 3.146 1.00 88.31 356 ASP A N 1
ATOM 2699 C CA . ASP A 1 356 ? 5.590 -14.159 2.403 1.00 88.31 356 ASP A CA 1
ATOM 2700 C C . ASP A 1 356 ? 4.177 -13.867 1.886 1.00 88.31 356 ASP A C 1
ATOM 2702 O O . ASP A 1 356 ? 3.849 -14.099 0.714 1.00 88.31 356 ASP A O 1
ATOM 2706 N N . ALA A 1 357 ? 3.333 -13.273 2.736 1.00 89.12 357 ALA A N 1
ATOM 2707 C CA . ALA A 1 357 ? 2.013 -12.818 2.323 1.00 89.12 357 ALA A CA 1
ATOM 2708 C C . ALA A 1 357 ? 2.096 -11.721 1.249 1.00 89.12 357 ALA A C 1
ATOM 2710 O O . ALA A 1 357 ? 1.253 -11.700 0.346 1.00 89.12 357 ALA A O 1
ATOM 2711 N N . ALA A 1 358 ? 3.104 -10.842 1.311 1.00 91.88 358 ALA A N 1
ATOM 2712 C CA . ALA A 1 358 ? 3.347 -9.823 0.293 1.00 91.88 358 ALA A CA 1
ATOM 2713 C C . ALA A 1 358 ? 3.743 -10.439 -1.055 1.00 91.88 358 ALA A C 1
ATOM 2715 O O . ALA A 1 358 ? 3.197 -10.033 -2.083 1.00 91.88 358 ALA A O 1
ATOM 2716 N N . THR A 1 359 ? 4.603 -11.462 -1.063 1.00 92.38 359 THR A N 1
ATOM 2717 C CA . THR A 1 359 ? 4.925 -12.233 -2.274 1.00 92.38 359 THR A CA 1
ATOM 2718 C C . THR A 1 359 ? 3.679 -12.904 -2.855 1.00 92.38 359 THR A C 1
ATOM 2720 O O . THR A 1 359 ? 3.454 -12.847 -4.066 1.00 92.38 359 THR A O 1
ATOM 2723 N N . GLY A 1 360 ? 2.808 -13.459 -2.006 1.00 92.50 360 GLY A N 1
ATOM 2724 C CA . GLY A 1 360 ? 1.517 -14.001 -2.434 1.00 92.50 360 GLY A CA 1
ATOM 2725 C C . GLY A 1 360 ? 0.619 -12.957 -3.117 1.00 92.50 360 GLY A C 1
ATOM 2726 O O . GLY A 1 360 ? 0.043 -13.238 -4.169 1.00 92.50 360 GLY A O 1
ATOM 2727 N N . LEU A 1 361 ? 0.526 -11.745 -2.556 1.00 93.25 361 LEU A N 1
ATOM 2728 C CA . LEU A 1 361 ? -0.263 -10.653 -3.138 1.00 93.25 361 LEU A CA 1
ATOM 2729 C C . LEU A 1 361 ? 0.356 -10.137 -4.446 1.00 93.25 361 LEU A C 1
ATOM 2731 O O . LEU A 1 361 ? -0.376 -9.850 -5.392 1.00 93.25 361 LEU A O 1
ATOM 2735 N N . ARG A 1 362 ? 1.693 -10.075 -4.536 1.00 94.25 362 ARG A N 1
ATOM 2736 C CA . ARG A 1 362 ? 2.408 -9.752 -5.784 1.00 94.25 362 ARG A CA 1
ATOM 2737 C C . ARG A 1 362 ? 2.094 -10.764 -6.879 1.00 94.25 362 ARG A C 1
ATOM 2739 O O . ARG A 1 362 ? 1.796 -10.350 -7.990 1.00 94.25 362 ARG A O 1
ATOM 2746 N N . ARG A 1 363 ? 2.096 -12.067 -6.576 1.00 94.56 363 ARG A N 1
ATOM 2747 C CA . ARG A 1 363 ? 1.728 -13.108 -7.551 1.00 94.56 363 ARG A CA 1
ATOM 2748 C C . ARG A 1 363 ? 0.309 -12.900 -8.087 1.00 94.56 363 ARG A C 1
ATOM 2750 O O . ARG A 1 363 ? 0.118 -12.894 -9.295 1.00 94.56 363 ARG A O 1
ATOM 2757 N N . ALA A 1 364 ? -0.655 -12.624 -7.208 1.00 93.75 364 ALA A N 1
ATOM 2758 C CA . ALA A 1 364 ? -2.024 -12.332 -7.633 1.00 93.75 364 ALA A CA 1
ATOM 2759 C C . ALA A 1 364 ? -2.126 -11.056 -8.493 1.00 93.75 364 ALA A C 1
ATOM 2761 O O . ALA A 1 364 ? -2.912 -11.006 -9.436 1.00 93.75 364 ALA A O 1
ATOM 2762 N N . TRP A 1 365 ? -1.316 -10.035 -8.200 1.00 94.62 365 TRP A N 1
ATOM 2763 C CA . TRP A 1 365 ? -1.228 -8.831 -9.028 1.00 94.62 365 TRP A CA 1
ATOM 2764 C C . TRP A 1 365 ? -0.626 -9.124 -10.413 1.00 94.62 365 TRP A C 1
ATOM 2766 O O . TRP A 1 365 ? -1.148 -8.648 -11.418 1.00 94.62 365 TRP A O 1
ATOM 2776 N N . VAL A 1 366 ? 0.423 -9.948 -10.492 1.00 95.31 366 VAL A N 1
ATOM 2777 C CA . VAL A 1 366 ? 1.000 -10.416 -11.766 1.00 95.31 366 VAL A CA 1
ATOM 2778 C C . VAL A 1 366 ? -0.063 -11.121 -12.612 1.00 95.31 366 VAL A C 1
ATOM 2780 O O . VAL A 1 366 ? -0.223 -10.803 -13.790 1.00 95.31 366 VAL A O 1
ATOM 2783 N N . ASP A 1 367 ? -0.829 -12.031 -12.011 1.00 93.94 367 ASP A N 1
ATOM 2784 C CA . ASP A 1 367 ? -1.873 -12.779 -12.717 1.00 93.94 367 ASP A CA 1
ATOM 2785 C C . ASP A 1 367 ? -3.017 -11.867 -13.199 1.00 93.94 367 ASP A C 1
ATOM 2787 O O . ASP A 1 367 ? -3.506 -12.029 -14.319 1.00 93.94 367 ASP A O 1
ATOM 2791 N N . GLU A 1 368 ? -3.388 -10.845 -12.418 1.00 92.44 368 GLU A N 1
ATOM 2792 C CA . GLU A 1 368 ? -4.343 -9.804 -12.832 1.00 92.44 368 GLU A CA 1
ATOM 2793 C C . GLU A 1 368 ? -3.848 -9.028 -14.062 1.00 92.44 368 GLU A C 1
ATOM 2795 O O . GLU A 1 368 ? -4.598 -8.834 -15.021 1.00 92.44 368 GLU A O 1
ATOM 2800 N N . ARG A 1 369 ? -2.563 -8.652 -14.087 1.00 93.06 369 ARG A N 1
ATOM 2801 C CA . ARG A 1 369 ? -1.951 -7.939 -15.221 1.00 93.06 369 ARG A CA 1
ATOM 2802 C C . ARG A 1 369 ? -1.865 -8.797 -16.475 1.00 93.06 369 ARG A C 1
ATOM 2804 O O . ARG A 1 369 ? -2.150 -8.312 -17.572 1.00 93.06 369 ARG A O 1
ATOM 2811 N N . ARG A 1 370 ? -1.547 -10.083 -16.320 1.00 93.31 370 ARG A N 1
ATOM 2812 C CA . ARG A 1 370 ? -1.570 -11.062 -17.416 1.00 93.31 370 ARG A CA 1
ATOM 2813 C C . ARG A 1 370 ? -2.972 -11.222 -17.993 1.00 93.31 370 ARG A C 1
ATOM 2815 O O . ARG A 1 370 ? -3.128 -11.169 -19.210 1.00 93.31 370 ARG A O 1
ATOM 2822 N N . ALA A 1 371 ? -3.991 -11.342 -17.140 1.00 90.75 371 ALA A N 1
ATOM 2823 C CA . ALA A 1 371 ? -5.386 -11.427 -17.570 1.00 90.75 371 ALA A CA 1
ATOM 2824 C C . ALA A 1 371 ? -5.851 -10.156 -18.306 1.00 90.75 371 ALA A C 1
ATOM 2826 O O . ALA A 1 371 ? -6.632 -10.241 -19.253 1.00 90.75 371 ALA A O 1
ATOM 2827 N N . ALA A 1 372 ? -5.325 -8.988 -17.926 1.00 89.44 372 ALA A N 1
ATOM 2828 C CA . ALA A 1 372 ? -5.550 -7.725 -18.628 1.00 89.44 372 ALA A CA 1
ATOM 2829 C C . ALA A 1 372 ? -4.765 -7.594 -19.954 1.00 89.44 372 ALA A C 1
ATOM 2831 O O . ALA A 1 372 ? -4.947 -6.615 -20.680 1.00 89.44 372 ALA A O 1
ATOM 2832 N N . GLY A 1 373 ? -3.894 -8.553 -20.287 1.00 91.38 373 GLY A N 1
ATOM 2833 C CA . GLY A 1 373 ? -3.049 -8.513 -21.481 1.00 91.38 373 GLY A CA 1
ATOM 2834 C C . GLY A 1 373 ? -1.890 -7.513 -21.390 1.00 91.38 373 GLY A C 1
ATOM 2835 O O . GLY A 1 373 ? -1.376 -7.088 -22.431 1.00 91.38 373 GLY A O 1
ATOM 2836 N N . ASP A 1 374 ? -1.475 -7.140 -20.176 1.00 90.94 374 ASP A N 1
ATOM 2837 C CA . ASP A 1 374 ? -0.399 -6.187 -19.883 1.00 90.94 374 ASP A CA 1
ATOM 2838 C C . ASP A 1 374 ? 0.855 -6.901 -19.322 1.00 90.94 374 ASP A C 1
ATOM 2840 O O . ASP A 1 374 ? 1.057 -6.958 -18.106 1.00 90.94 374 ASP A O 1
ATOM 2844 N N . PRO A 1 375 ? 1.729 -7.448 -20.190 1.00 90.81 375 PRO A N 1
ATOM 2845 C CA . PRO A 1 375 ? 2.938 -8.148 -19.774 1.00 90.81 375 PRO A CA 1
ATOM 2846 C C . PRO A 1 375 ? 3.967 -7.196 -19.146 1.00 90.81 375 PRO A C 1
ATOM 2848 O O . PRO A 1 375 ? 4.700 -7.593 -18.246 1.00 90.81 375 PRO A O 1
ATOM 2851 N N . ALA A 1 376 ? 4.000 -5.921 -19.555 1.00 90.25 376 ALA A N 1
ATOM 2852 C CA . ALA A 1 376 ? 4.891 -4.932 -18.951 1.00 90.25 376 ALA A CA 1
ATOM 2853 C C . ALA A 1 376 ? 4.479 -4.630 -17.502 1.00 90.25 376 ALA A C 1
ATOM 2855 O O . ALA A 1 376 ? 5.328 -4.593 -16.611 1.00 90.25 376 ALA A O 1
ATOM 2856 N N . GLY A 1 377 ? 3.174 -4.479 -17.250 1.00 90.50 377 GLY A N 1
ATOM 2857 C CA . GLY A 1 377 ? 2.628 -4.348 -15.901 1.00 90.50 377 GLY A CA 1
ATOM 2858 C C . GLY A 1 377 ? 2.836 -5.597 -15.043 1.00 90.50 377 GLY A C 1
ATOM 2859 O O . GLY A 1 377 ? 3.133 -5.468 -13.857 1.00 90.50 377 GLY A O 1
ATOM 2860 N N . ALA A 1 378 ? 2.739 -6.794 -15.630 1.00 93.50 378 ALA A N 1
ATOM 2861 C CA . ALA A 1 378 ? 3.025 -8.053 -14.940 1.00 93.50 378 ALA A CA 1
ATOM 2862 C C . ALA A 1 378 ? 4.486 -8.111 -14.463 1.00 93.50 378 ALA A C 1
ATOM 2864 O O . ALA A 1 378 ? 4.746 -8.384 -13.291 1.00 93.50 378 ALA A O 1
ATOM 2865 N N . VAL A 1 379 ? 5.439 -7.757 -15.331 1.00 92.81 379 VAL A N 1
ATOM 2866 C CA . VAL A 1 379 ? 6.854 -7.672 -14.947 1.00 92.81 379 VAL A CA 1
ATOM 2867 C C . VAL A 1 379 ? 7.062 -6.608 -13.872 1.00 92.81 379 VAL A C 1
ATOM 2869 O O . VAL A 1 379 ? 7.670 -6.908 -12.850 1.00 92.81 379 VAL A O 1
ATOM 2872 N N . ALA A 1 380 ? 6.508 -5.404 -14.031 1.00 90.69 380 ALA A N 1
ATOM 2873 C CA . ALA A 1 380 ? 6.662 -4.332 -13.044 1.00 90.69 380 ALA A CA 1
ATOM 2874 C C . ALA A 1 380 ? 6.134 -4.718 -11.645 1.00 90.69 380 ALA A C 1
ATOM 2876 O O . ALA A 1 380 ? 6.732 -4.356 -10.632 1.00 90.69 380 ALA A O 1
ATOM 2877 N N . ALA A 1 381 ? 5.039 -5.482 -11.578 1.00 92.25 381 ALA A N 1
ATOM 2878 C CA . ALA A 1 381 ? 4.471 -5.978 -10.325 1.00 92.25 381 ALA A CA 1
ATOM 2879 C C . ALA A 1 381 ? 5.366 -7.029 -9.638 1.00 92.25 381 ALA A C 1
ATOM 2881 O O . ALA A 1 381 ? 5.544 -7.008 -8.411 1.00 92.25 381 ALA A O 1
ATOM 2882 N N . GLY A 1 382 ? 5.921 -7.955 -10.427 1.00 92.06 382 GLY A N 1
ATOM 2883 C CA . GLY A 1 382 ? 6.663 -9.110 -9.925 1.00 92.06 382 GLY A CA 1
ATOM 2884 C C . GLY A 1 382 ? 8.171 -8.896 -9.752 1.00 92.06 382 GLY A C 1
ATOM 2885 O O . GLY A 1 382 ? 8.744 -9.491 -8.843 1.00 92.06 382 GLY A O 1
ATOM 2886 N N . TRP A 1 383 ? 8.809 -8.020 -10.541 1.00 90.25 383 TRP A N 1
ATOM 2887 C CA . TRP A 1 383 ? 10.275 -7.852 -10.594 1.00 90.25 383 TRP A CA 1
ATOM 2888 C C . TRP A 1 383 ? 10.971 -7.589 -9.248 1.00 90.25 383 TRP A C 1
ATOM 2890 O O . TRP A 1 383 ? 12.064 -8.131 -9.024 1.00 90.25 383 TRP A O 1
ATOM 2900 N N . PRO A 1 384 ? 10.383 -6.806 -8.317 1.00 88.44 384 PRO A N 1
ATOM 2901 C CA . PRO A 1 384 ? 11.010 -6.579 -7.017 1.00 88.44 384 PRO A CA 1
ATOM 2902 C C . PRO A 1 384 ? 11.159 -7.853 -6.170 1.00 88.44 384 PRO A C 1
ATOM 2904 O O . PRO A 1 384 ? 12.024 -7.898 -5.302 1.00 88.44 384 PRO A O 1
ATOM 2907 N N . SER A 1 385 ? 10.359 -8.898 -6.420 1.00 87.50 385 SER A N 1
ATOM 2908 C CA . SER A 1 385 ? 10.488 -10.187 -5.734 1.00 87.50 385 SER A CA 1
ATOM 2909 C C . SER A 1 385 ? 11.361 -11.139 -6.546 1.00 87.50 385 SER A C 1
ATOM 2911 O O . SER A 1 385 ? 10.986 -11.545 -7.645 1.00 87.50 385 SER A O 1
ATOM 2913 N N . ARG A 1 386 ? 12.515 -11.535 -5.990 1.00 86.31 386 ARG A N 1
ATOM 2914 C CA . ARG A 1 386 ? 13.441 -12.475 -6.649 1.00 86.31 386 ARG A CA 1
ATOM 2915 C C . ARG A 1 386 ? 12.785 -13.818 -6.975 1.00 86.31 386 ARG A C 1
ATOM 2917 O O . ARG A 1 386 ? 13.052 -14.362 -8.035 1.00 86.31 386 ARG A O 1
ATOM 2924 N N . GLU A 1 387 ? 11.887 -14.295 -6.116 1.00 87.94 387 GLU A N 1
ATOM 2925 C CA . GLU A 1 387 ? 11.171 -15.568 -6.289 1.00 87.94 387 GLU A CA 1
ATOM 2926 C C . GLU A 1 387 ? 10.225 -15.585 -7.494 1.00 87.94 387 GLU A C 1
ATOM 2928 O O . GLU A 1 387 ? 9.890 -16.650 -8.007 1.00 87.94 387 GLU A O 1
ATOM 2933 N N . LEU A 1 388 ? 9.752 -14.416 -7.935 1.00 88.56 388 LEU A N 1
ATOM 2934 C CA . LEU A 1 388 ? 8.825 -14.318 -9.061 1.00 88.56 388 LEU A CA 1
ATOM 2935 C C . LEU A 1 388 ? 9.543 -14.117 -10.401 1.00 88.56 388 LEU A C 1
ATOM 2937 O O . LEU A 1 388 ? 8.904 -14.289 -11.435 1.00 88.56 388 LEU A O 1
ATOM 2941 N N . ARG A 1 389 ? 10.844 -13.784 -10.407 1.00 90.06 389 ARG A N 1
ATOM 2942 C CA . ARG A 1 389 ? 11.593 -13.425 -11.627 1.00 90.06 389 ARG A CA 1
ATOM 2943 C C . ARG A 1 389 ? 11.649 -14.560 -12.647 1.00 90.06 389 ARG A C 1
ATOM 2945 O O . ARG A 1 389 ? 11.328 -14.318 -13.809 1.00 90.06 389 ARG A O 1
ATOM 2952 N N . ASP A 1 390 ? 11.921 -15.787 -12.201 1.00 86.81 390 ASP A N 1
ATOM 2953 C CA . ASP A 1 390 ? 11.995 -16.967 -13.078 1.00 86.81 390 ASP A CA 1
ATOM 2954 C C . ASP A 1 390 ? 10.679 -17.185 -13.848 1.00 86.81 390 ASP A C 1
ATOM 2956 O O . ASP A 1 390 ? 10.663 -17.541 -15.026 1.00 86.81 390 ASP A O 1
ATOM 2960 N N . GLY A 1 391 ? 9.546 -16.910 -13.194 1.00 88.25 391 GLY A N 1
ATOM 2961 C CA . GLY A 1 391 ? 8.211 -17.058 -13.772 1.00 88.25 391 GLY A CA 1
ATOM 2962 C C . GLY A 1 391 ? 7.791 -15.939 -14.730 1.00 88.25 391 GLY A C 1
ATOM 2963 O O . GLY A 1 391 ? 6.713 -16.045 -15.315 1.00 88.25 391 GLY A O 1
ATOM 2964 N N . LEU A 1 392 ? 8.586 -14.872 -14.886 1.00 92.31 392 LEU A N 1
ATOM 2965 C CA . LEU A 1 392 ? 8.268 -13.692 -15.706 1.00 92.31 392 LEU A CA 1
ATOM 2966 C C . LEU A 1 392 ? 8.950 -13.698 -17.082 1.00 92.31 392 LEU A C 1
ATOM 2968 O O . LEU A 1 392 ? 8.712 -12.786 -17.873 1.00 92.31 392 LEU A O 1
ATOM 2972 N N . ALA A 1 393 ? 9.767 -14.706 -17.408 1.00 88.69 393 ALA A N 1
ATOM 2973 C CA . ALA A 1 393 ? 10.502 -14.759 -18.678 1.00 88.69 393 ALA A CA 1
ATOM 2974 C C . ALA A 1 393 ? 9.584 -14.636 -19.915 1.00 88.69 393 ALA A C 1
ATOM 2976 O O . ALA A 1 393 ? 9.908 -13.927 -20.870 1.00 88.69 393 ALA A O 1
ATOM 2977 N N . GLY A 1 394 ? 8.404 -15.268 -19.875 1.00 88.31 394 GLY A N 1
ATOM 2978 C CA . GLY A 1 394 ? 7.401 -15.151 -20.938 1.00 88.31 394 GLY A CA 1
ATOM 2979 C C . GLY A 1 394 ? 6.814 -13.740 -21.067 1.00 88.31 394 GLY A C 1
ATOM 2980 O O . GLY A 1 394 ? 6.636 -13.247 -22.180 1.00 88.31 394 GLY A O 1
ATOM 2981 N N . ASP A 1 395 ? 6.570 -13.061 -19.943 1.00 91.94 395 ASP A N 1
ATOM 2982 C CA . ASP A 1 395 ? 6.057 -11.686 -19.929 1.00 91.94 395 ASP A CA 1
ATOM 2983 C C . ASP A 1 395 ? 7.118 -10.684 -20.404 1.00 91.94 395 ASP A C 1
ATOM 2985 O O . ASP A 1 395 ? 6.805 -9.767 -21.163 1.00 91.94 395 ASP A O 1
ATOM 2989 N N . LEU A 1 396 ? 8.387 -10.888 -20.030 1.00 90.69 396 LEU A N 1
ATOM 2990 C CA . LEU A 1 396 ? 9.520 -10.107 -20.535 1.00 90.69 396 LEU A CA 1
ATOM 2991 C C . LEU A 1 396 ? 9.591 -10.182 -22.064 1.00 90.69 396 LEU A C 1
ATOM 2993 O O . LEU A 1 396 ? 9.586 -9.146 -22.732 1.00 90.69 396 LEU A O 1
ATOM 2997 N N . ALA A 1 397 ? 9.580 -11.394 -22.626 1.00 88.88 397 ALA A N 1
ATOM 2998 C CA . ALA A 1 397 ? 9.624 -11.598 -24.072 1.00 88.88 397 ALA A CA 1
ATOM 2999 C C . ALA A 1 397 ? 8.411 -10.967 -24.782 1.00 88.88 397 ALA A C 1
ATOM 3001 O O . ALA A 1 397 ? 8.574 -10.245 -25.769 1.00 88.88 397 ALA A O 1
ATOM 3002 N N . ALA A 1 398 ? 7.198 -11.175 -24.258 1.00 88.62 398 ALA A N 1
ATOM 3003 C CA . ALA A 1 398 ? 5.975 -10.608 -24.825 1.00 88.62 398 ALA A CA 1
ATOM 3004 C C . ALA A 1 398 ? 5.954 -9.069 -24.772 1.00 88.62 398 ALA A C 1
ATOM 3006 O O . ALA A 1 398 ? 5.505 -8.415 -25.717 1.00 88.62 398 ALA A O 1
ATOM 3007 N N . GLY A 1 399 ? 6.447 -8.479 -23.680 1.00 88.50 399 GLY A N 1
ATOM 3008 C CA . GLY A 1 399 ? 6.536 -7.032 -23.519 1.00 88.50 399 GLY A CA 1
ATOM 3009 C C . GLY A 1 399 ? 7.598 -6.395 -24.418 1.00 88.50 399 GLY A C 1
ATOM 3010 O O . GLY A 1 399 ? 7.326 -5.358 -25.023 1.00 88.50 399 GLY A O 1
ATOM 3011 N N . ILE A 1 400 ? 8.761 -7.035 -24.586 1.00 88.94 400 ILE A N 1
ATOM 3012 C CA . ILE A 1 400 ? 9.805 -6.592 -25.527 1.00 88.94 400 ILE A CA 1
ATOM 3013 C C . ILE A 1 400 ? 9.289 -6.660 -26.969 1.00 88.94 400 ILE A C 1
ATOM 3015 O O . ILE A 1 400 ? 9.413 -5.683 -27.706 1.00 88.94 400 ILE A O 1
ATOM 3019 N N . ALA A 1 401 ? 8.636 -7.762 -27.358 1.00 87.25 401 ALA A N 1
ATOM 3020 C CA . ALA A 1 401 ? 8.081 -7.941 -28.702 1.00 87.25 401 ALA A CA 1
ATOM 3021 C C . ALA A 1 401 ? 6.991 -6.911 -29.047 1.00 87.25 401 ALA A C 1
ATOM 3023 O O . ALA A 1 401 ? 6.836 -6.521 -30.205 1.00 87.25 401 ALA A O 1
ATOM 3024 N N . ARG A 1 402 ? 6.241 -6.433 -28.044 1.00 86.31 402 ARG A N 1
ATOM 3025 C CA . ARG A 1 402 ? 5.256 -5.357 -28.217 1.00 86.31 402 ARG A CA 1
ATOM 3026 C C . ARG A 1 402 ? 5.907 -3.996 -28.494 1.00 86.31 402 ARG A C 1
ATOM 3028 O O . ARG A 1 402 ? 5.260 -3.129 -29.087 1.00 86.31 402 ARG A O 1
ATOM 3035 N N . GLY A 1 403 ? 7.173 -3.826 -28.115 1.00 82.00 403 GLY A N 1
ATOM 3036 C CA . GLY A 1 403 ? 7.952 -2.613 -28.327 1.00 82.00 403 GLY A CA 1
ATOM 3037 C C . GLY A 1 403 ? 7.458 -1.415 -27.508 1.00 82.00 403 GLY A C 1
ATOM 3038 O O . GLY A 1 403 ? 6.689 -1.538 -26.555 1.00 82.00 403 GLY A O 1
ATOM 3039 N N . GLY A 1 404 ? 7.909 -0.221 -27.892 1.00 84.75 404 GLY A N 1
ATOM 3040 C CA . GLY A 1 404 ? 7.577 1.030 -27.206 1.00 84.75 404 GLY A CA 1
ATOM 3041 C C . GLY A 1 404 ? 8.491 1.328 -26.015 1.00 84.75 404 GLY A C 1
ATOM 3042 O O . GLY A 1 404 ? 9.554 0.738 -25.859 1.00 84.75 404 GLY A O 1
ATOM 3043 N N . THR A 1 405 ? 8.090 2.278 -25.171 1.00 86.12 405 THR A N 1
ATOM 3044 C CA . THR A 1 405 ? 8.933 2.787 -24.073 1.00 86.12 405 THR A CA 1
ATOM 3045 C C . THR A 1 405 ? 9.239 1.743 -23.003 1.00 86.12 405 THR A C 1
ATOM 3047 O O . THR A 1 405 ? 10.349 1.714 -22.479 1.00 86.12 405 THR A O 1
ATOM 3050 N N . ALA A 1 406 ? 8.275 0.869 -22.701 1.00 85.62 406 ALA A N 1
ATOM 3051 C CA . ALA A 1 406 ? 8.428 -0.181 -21.698 1.00 85.62 406 ALA A CA 1
ATOM 3052 C C . ALA A 1 406 ? 9.472 -1.233 -22.102 1.00 85.62 406 ALA A C 1
ATOM 3054 O O . ALA A 1 406 ? 10.136 -1.781 -21.228 1.00 85.62 406 ALA A O 1
ATOM 3055 N N . ALA A 1 407 ? 9.673 -1.472 -23.404 1.00 87.56 407 ALA A N 1
ATOM 3056 C CA . ALA A 1 407 ? 10.626 -2.467 -23.892 1.00 87.56 407 ALA A CA 1
ATOM 3057 C C . ALA A 1 407 ? 12.060 -2.197 -23.407 1.00 87.56 407 ALA A C 1
ATOM 3059 O O . ALA A 1 407 ? 12.782 -3.144 -23.117 1.00 87.56 407 ALA A O 1
ATOM 3060 N N . GLY A 1 408 ? 12.446 -0.926 -23.239 1.00 87.25 408 GLY A N 1
ATOM 3061 C CA . GLY A 1 408 ? 13.746 -0.564 -22.673 1.00 87.25 408 GLY A CA 1
ATOM 3062 C C . GLY A 1 408 ? 13.924 -1.048 -21.233 1.00 87.25 408 GLY A C 1
ATOM 3063 O O . GLY A 1 408 ? 14.917 -1.691 -20.919 1.00 87.25 408 GLY A O 1
ATOM 3064 N N . VAL A 1 409 ? 12.933 -0.816 -20.368 1.00 89.94 409 VAL A N 1
ATOM 3065 C CA . VAL A 1 409 ? 12.976 -1.280 -18.967 1.00 89.94 409 VAL A CA 1
ATOM 3066 C C . VAL A 1 409 ? 13.008 -2.811 -18.905 1.00 89.94 409 VAL A C 1
ATOM 3068 O O . VAL A 1 409 ? 13.824 -3.396 -18.198 1.00 89.94 409 VAL A O 1
ATOM 3071 N N . LEU A 1 410 ? 12.154 -3.472 -19.694 1.00 91.06 410 LEU A N 1
ATOM 3072 C CA . LEU A 1 410 ? 12.065 -4.934 -19.728 1.00 91.06 410 LEU A CA 1
ATOM 3073 C C . LEU A 1 410 ? 13.355 -5.588 -20.235 1.00 91.06 410 LEU A C 1
ATOM 3075 O O . LEU A 1 410 ? 13.742 -6.643 -19.742 1.00 91.06 410 LEU A O 1
ATOM 3079 N N . LEU A 1 411 ? 14.042 -4.966 -21.192 1.00 89.69 411 LEU A N 1
ATOM 3080 C CA . LEU A 1 411 ? 15.303 -5.483 -21.708 1.00 89.69 411 LEU A CA 1
ATOM 3081 C C . LEU A 1 411 ? 16.445 -5.357 -20.694 1.00 89.69 411 LEU A C 1
ATOM 3083 O O . LEU A 1 411 ? 17.252 -6.276 -20.576 1.00 89.69 411 LEU A O 1
ATOM 3087 N N . ALA A 1 412 ? 16.488 -4.259 -19.932 1.00 89.50 412 ALA A N 1
ATOM 3088 C CA . ALA A 1 412 ? 17.436 -4.110 -18.829 1.00 89.50 412 ALA A CA 1
ATOM 3089 C C . ALA A 1 412 ? 17.216 -5.199 -17.765 1.00 89.50 412 ALA A C 1
ATOM 3091 O O . ALA A 1 412 ? 18.161 -5.864 -17.351 1.00 89.50 412 ALA A O 1
ATOM 3092 N N . HIS A 1 413 ? 15.957 -5.453 -17.402 1.00 89.62 413 HIS A N 1
ATOM 3093 C CA . HIS A 1 413 ? 15.574 -6.541 -16.502 1.00 89.62 413 HIS A CA 1
ATOM 3094 C C . HIS A 1 413 ? 15.962 -7.927 -17.045 1.00 89.62 413 HIS A C 1
ATOM 3096 O O . HIS A 1 413 ? 16.542 -8.738 -16.322 1.00 89.62 413 HIS A O 1
ATOM 3102 N N . LEU A 1 414 ? 15.722 -8.199 -18.330 1.00 88.31 414 LEU A N 1
ATOM 3103 C CA . LEU A 1 414 ? 16.129 -9.460 -18.954 1.00 88.31 414 LEU A CA 1
ATOM 3104 C C . LEU A 1 414 ? 17.650 -9.678 -18.867 1.00 88.31 414 LEU A C 1
ATOM 3106 O O . LEU A 1 414 ? 18.083 -10.761 -18.481 1.00 88.31 414 LEU A O 1
ATOM 3110 N N . LEU A 1 415 ? 18.449 -8.650 -19.166 1.00 87.75 415 LEU A N 1
ATOM 3111 C CA . LEU A 1 415 ? 19.912 -8.710 -19.077 1.00 87.75 415 LEU A CA 1
ATOM 3112 C C . LEU A 1 415 ? 20.432 -8.859 -17.640 1.00 87.75 415 LEU A C 1
ATOM 3114 O O . LEU A 1 415 ? 21.454 -9.512 -17.434 1.00 87.75 415 LEU A O 1
ATOM 3118 N N . GLU A 1 416 ? 19.745 -8.271 -16.656 1.00 86.44 416 GLU A N 1
ATOM 3119 C CA . GLU A 1 416 ? 20.060 -8.430 -15.230 1.00 86.44 416 GLU A CA 1
ATOM 3120 C C . GLU A 1 416 ? 19.883 -9.889 -14.785 1.00 86.44 416 GLU A C 1
ATOM 3122 O O . GLU A 1 416 ? 20.730 -10.436 -14.080 1.00 86.44 416 GLU A O 1
ATOM 3127 N N . HIS A 1 417 ? 18.774 -10.519 -15.176 1.00 83.94 417 HIS A N 1
ATOM 3128 C CA . HIS A 1 417 ? 18.381 -11.827 -14.655 1.00 83.94 417 HIS A CA 1
ATOM 3129 C C . HIS A 1 417 ? 18.951 -13.008 -15.450 1.00 83.94 417 HIS A C 1
ATOM 3131 O O . HIS A 1 417 ? 19.375 -13.995 -14.852 1.00 83.94 417 HIS A O 1
ATOM 3137 N N . ALA A 1 418 ? 18.973 -12.910 -16.779 1.00 81.81 418 ALA A N 1
ATOM 3138 C CA . ALA A 1 418 ? 19.430 -13.964 -17.677 1.00 81.81 418 ALA A CA 1
ATOM 3139 C C . ALA A 1 418 ? 20.210 -13.349 -18.856 1.00 81.81 418 ALA A C 1
ATOM 3141 O O . ALA A 1 418 ? 19.658 -13.194 -19.951 1.00 81.81 418 ALA A O 1
ATOM 3142 N N . PRO A 1 419 ? 21.492 -12.978 -18.656 1.00 79.12 419 PRO A N 1
ATOM 3143 C CA . PRO A 1 419 ? 22.315 -12.427 -19.724 1.00 79.12 419 PRO A CA 1
ATOM 3144 C C . PRO A 1 419 ? 22.535 -13.495 -20.802 1.00 79.12 419 PRO A C 1
ATOM 3146 O O . PRO A 1 419 ? 23.242 -14.477 -20.587 1.00 79.12 419 PRO A O 1
ATOM 3149 N N . GLY A 1 420 ? 21.918 -13.300 -21.964 1.00 82.12 420 GLY A N 1
ATOM 3150 C CA . GLY A 1 420 ? 22.099 -14.138 -23.146 1.00 82.12 420 GLY A CA 1
ATOM 3151 C C . GLY A 1 420 ? 22.427 -13.292 -24.370 1.00 82.12 420 GLY A C 1
ATOM 3152 O O . GLY A 1 420 ? 22.034 -12.125 -24.439 1.00 82.12 420 GLY A O 1
ATOM 3153 N N . ASP A 1 421 ? 23.107 -13.887 -25.349 1.00 82.88 421 ASP A N 1
ATOM 3154 C CA . ASP A 1 421 ? 23.581 -13.178 -26.546 1.00 82.88 421 ASP A CA 1
ATOM 3155 C C . ASP A 1 421 ? 22.434 -12.494 -27.305 1.00 82.88 421 ASP A C 1
ATOM 3157 O O . ASP A 1 421 ? 22.538 -11.330 -27.677 1.00 82.88 421 ASP A O 1
ATOM 3161 N N . ALA A 1 422 ? 21.275 -13.153 -27.406 1.00 82.25 422 ALA A N 1
ATOM 3162 C CA . ALA A 1 422 ? 20.084 -12.579 -28.035 1.00 82.25 422 ALA A CA 1
ATOM 3163 C C . ALA A 1 422 ? 19.553 -11.322 -27.314 1.00 82.25 422 ALA A C 1
ATOM 3165 O O . ALA A 1 422 ? 19.092 -10.380 -27.960 1.00 82.25 422 ALA A O 1
ATOM 3166 N N . ALA A 1 423 ? 19.618 -11.286 -25.979 1.00 84.50 423 ALA A N 1
ATOM 3167 C CA . ALA A 1 423 ? 19.215 -10.114 -25.202 1.00 84.50 423 ALA A CA 1
ATOM 3168 C C . ALA A 1 423 ? 20.232 -8.974 -25.357 1.00 84.50 423 ALA A C 1
ATOM 3170 O O . ALA A 1 423 ? 19.851 -7.805 -25.438 1.00 84.50 423 ALA A O 1
ATOM 3171 N N . LEU A 1 424 ? 21.523 -9.310 -25.442 1.00 85.88 424 LEU A N 1
ATOM 3172 C CA . LEU A 1 424 ? 22.586 -8.337 -25.667 1.00 85.88 424 LEU A CA 1
ATOM 3173 C C . LEU A 1 424 ? 22.492 -7.717 -27.064 1.00 85.88 424 LEU A C 1
ATOM 3175 O O . LEU A 1 424 ? 22.604 -6.500 -27.200 1.00 85.88 424 LEU A O 1
ATOM 3179 N N . ASP A 1 425 ? 22.215 -8.519 -28.088 1.00 86.56 425 ASP A N 1
ATOM 3180 C CA . ASP A 1 425 ? 22.027 -8.034 -29.455 1.00 86.56 425 ASP A CA 1
ATOM 3181 C C . ASP A 1 425 ? 20.779 -7.155 -29.583 1.00 86.56 425 ASP A C 1
ATOM 3183 O O . ASP A 1 425 ? 20.839 -6.088 -30.195 1.00 86.56 425 ASP A O 1
ATOM 3187 N N . ALA A 1 426 ? 19.677 -7.519 -28.920 1.00 85.12 426 ALA A N 1
ATOM 3188 C CA . ALA A 1 426 ? 18.506 -6.650 -28.826 1.00 85.12 426 ALA A CA 1
ATOM 3189 C C . ALA A 1 426 ? 18.830 -5.313 -28.130 1.00 85.12 426 ALA A C 1
ATOM 3191 O O . ALA A 1 426 ? 18.315 -4.266 -28.525 1.00 85.12 426 ALA A O 1
ATOM 3192 N N . ALA A 1 427 ? 19.706 -5.320 -27.118 1.00 87.50 427 ALA A N 1
ATOM 3193 C CA . ALA A 1 427 ? 20.123 -4.102 -26.424 1.00 87.50 427 ALA A CA 1
ATOM 3194 C C . ALA A 1 427 ? 21.054 -3.240 -27.274 1.00 87.50 427 ALA A C 1
ATOM 3196 O O . ALA A 1 427 ? 20.943 -2.016 -27.250 1.00 87.50 427 ALA A O 1
ATOM 3197 N N . ARG A 1 428 ? 21.922 -3.857 -28.081 1.00 89.25 428 ARG A N 1
ATOM 3198 C CA . ARG A 1 428 ? 22.727 -3.153 -29.086 1.00 89.25 428 ARG A CA 1
ATOM 3199 C C . ARG A 1 428 ? 21.836 -2.484 -30.128 1.00 89.25 428 ARG A C 1
ATOM 3201 O O . ARG A 1 428 ? 22.046 -1.306 -30.399 1.00 89.25 428 ARG A O 1
ATOM 3208 N N . ALA A 1 429 ? 20.812 -3.186 -30.616 1.00 87.50 429 ALA A N 1
ATOM 3209 C CA . ALA A 1 429 ? 19.866 -2.665 -31.602 1.00 87.50 429 ALA A CA 1
ATOM 3210 C C . ALA A 1 429 ? 19.058 -1.454 -31.094 1.00 87.50 429 ALA A C 1
ATOM 3212 O O . ALA A 1 429 ? 18.642 -0.608 -31.882 1.00 87.50 429 ALA A O 1
ATOM 3213 N N . LEU A 1 430 ? 18.869 -1.296 -29.772 1.00 85.31 430 LEU A N 1
ATOM 3214 C CA . LEU A 1 430 ? 18.262 -0.072 -29.224 1.00 85.31 430 LEU A CA 1
ATOM 3215 C C . LEU A 1 430 ? 19.077 1.188 -29.535 1.00 85.31 430 LEU A C 1
ATOM 3217 O O . LEU A 1 430 ? 18.491 2.273 -29.568 1.00 85.31 430 LEU A O 1
ATOM 3221 N N . PHE A 1 431 ? 20.393 1.056 -29.733 1.00 85.12 431 PHE A N 1
ATOM 3222 C CA . PHE A 1 431 ? 21.321 2.146 -30.044 1.00 85.12 431 PHE A CA 1
ATOM 3223 C C . PHE A 1 431 ? 21.518 2.389 -31.547 1.00 85.12 431 PHE A C 1
ATOM 3225 O O . PHE A 1 431 ? 22.316 3.253 -31.896 1.00 85.12 431 PHE A O 1
ATOM 3232 N N . ASP A 1 432 ? 20.798 1.682 -32.420 1.00 83.50 432 ASP A N 1
ATOM 3233 C CA . ASP A 1 432 ? 20.791 1.973 -33.858 1.00 83.50 432 ASP A CA 1
ATOM 3234 C C . ASP A 1 432 ? 20.140 3.341 -34.135 1.00 83.50 432 ASP A C 1
ATOM 3236 O O . ASP A 1 432 ? 19.300 3.796 -33.358 1.00 83.50 432 ASP A O 1
ATOM 3240 N N . ASP A 1 433 ? 20.473 3.996 -35.250 1.00 75.25 433 ASP A N 1
ATOM 3241 C CA . ASP A 1 433 ? 19.962 5.330 -35.625 1.00 75.25 433 ASP A CA 1
ATOM 3242 C C . ASP A 1 433 ? 18.470 5.314 -36.062 1.00 75.25 433 ASP A C 1
ATOM 3244 O O . ASP A 1 433 ? 18.109 5.752 -37.156 1.00 75.25 433 ASP A O 1
ATOM 3248 N N . ASP A 1 434 ? 17.567 4.794 -35.220 1.00 81.75 434 ASP A N 1
ATOM 3249 C CA . ASP A 1 434 ? 16.111 4.867 -35.392 1.00 81.75 434 ASP A CA 1
ATOM 3250 C C . ASP A 1 434 ? 15.477 5.819 -34.353 1.00 81.75 434 ASP A C 1
ATOM 3252 O O . ASP A 1 434 ? 15.381 5.481 -33.163 1.00 81.75 434 ASP A O 1
ATOM 3256 N N . PRO A 1 435 ? 14.929 6.974 -34.786 1.00 80.88 435 PRO A N 1
ATOM 3257 C CA . PRO A 1 435 ? 14.227 7.917 -33.914 1.00 80.88 435 PRO A CA 1
ATOM 3258 C C . PRO A 1 435 ? 13.072 7.306 -33.105 1.00 80.88 435 PRO A C 1
ATOM 3260 O O . PRO A 1 435 ? 12.728 7.814 -32.036 1.00 80.88 435 PRO A O 1
ATOM 3263 N N . LYS A 1 436 ? 12.451 6.217 -33.580 1.00 82.88 436 LYS A N 1
ATOM 3264 C CA . LYS A 1 436 ? 11.350 5.538 -32.873 1.00 82.88 436 LYS A CA 1
ATOM 3265 C C . LYS A 1 436 ? 11.822 4.813 -31.617 1.00 82.88 436 LYS A C 1
ATOM 3267 O O . LYS A 1 436 ? 11.030 4.634 -30.690 1.00 82.88 436 LYS A O 1
ATOM 3272 N N . LEU A 1 437 ? 13.093 4.413 -31.571 1.00 83.50 437 LEU A N 1
ATOM 3273 C CA . LEU A 1 437 ? 13.686 3.702 -30.439 1.00 83.50 437 LEU A CA 1
ATOM 3274 C C . LEU A 1 437 ? 14.180 4.647 -29.347 1.00 83.50 437 LEU A C 1
ATOM 3276 O O . LEU A 1 437 ? 14.398 4.204 -28.222 1.00 83.50 437 LEU A O 1
ATOM 3280 N N . ARG A 1 438 ? 14.269 5.952 -29.625 1.00 84.88 438 ARG A N 1
ATOM 3281 C CA . ARG A 1 438 ? 14.761 6.974 -28.693 1.00 84.88 438 ARG A CA 1
ATOM 3282 C C . ARG A 1 438 ? 14.144 6.881 -27.298 1.00 84.88 438 ARG A C 1
ATOM 3284 O O . ARG A 1 438 ? 14.854 6.906 -26.299 1.00 84.88 438 ARG A O 1
ATOM 3291 N N . ALA A 1 439 ? 12.823 6.735 -27.210 1.00 85.94 439 ALA A N 1
ATOM 3292 C CA . ALA A 1 439 ? 12.135 6.679 -25.922 1.00 85.94 439 ALA A CA 1
ATOM 3293 C C . ALA A 1 439 ? 12.391 5.362 -25.157 1.00 85.94 439 ALA A C 1
ATOM 3295 O O . ALA A 1 439 ? 12.488 5.376 -23.930 1.00 85.94 439 ALA A O 1
ATOM 3296 N N . ALA A 1 440 ? 12.535 4.238 -25.868 1.00 86.06 440 ALA A N 1
ATOM 3297 C CA . ALA A 1 440 ? 12.921 2.955 -25.279 1.00 86.06 440 ALA A CA 1
ATOM 3298 C C . ALA A 1 440 ? 14.384 2.981 -24.810 1.00 86.06 440 ALA A C 1
ATOM 3300 O O . ALA A 1 440 ? 14.680 2.561 -23.696 1.00 86.06 440 ALA A O 1
ATOM 3301 N N . ARG A 1 441 ? 15.279 3.560 -25.618 1.00 89.56 441 ARG A N 1
ATOM 3302 C CA . ARG A 1 441 ? 16.694 3.766 -25.297 1.00 89.56 441 ARG A CA 1
ATOM 3303 C C . ARG A 1 441 ? 16.881 4.621 -24.051 1.00 89.56 441 ARG A C 1
ATOM 3305 O O . ARG A 1 441 ? 17.632 4.232 -23.167 1.00 89.56 441 ARG A O 1
ATOM 3312 N N . THR A 1 442 ? 16.173 5.748 -23.939 1.00 88.12 442 THR A N 1
ATOM 3313 C CA . THR A 1 442 ? 16.227 6.587 -22.731 1.00 88.12 442 THR A CA 1
ATOM 3314 C C . THR A 1 442 ? 15.831 5.796 -21.489 1.00 88.12 442 THR A C 1
ATOM 3316 O O . THR A 1 442 ? 16.569 5.813 -20.510 1.00 88.12 442 THR A O 1
ATOM 3319 N N . ARG A 1 443 ? 14.723 5.042 -21.541 1.00 89.12 443 ARG A N 1
ATOM 3320 C CA . ARG A 1 443 ? 14.304 4.213 -20.402 1.00 89.12 443 ARG A CA 1
ATOM 3321 C C . ARG A 1 443 ? 15.289 3.094 -20.077 1.00 89.12 443 ARG A C 1
ATOM 3323 O O . ARG A 1 443 ? 15.559 2.874 -18.907 1.00 89.12 443 ARG A O 1
ATOM 3330 N N . PHE A 1 444 ? 15.858 2.440 -21.086 1.00 89.56 444 PHE A N 1
ATOM 3331 C CA . PHE A 1 444 ? 16.895 1.424 -20.902 1.00 89.56 444 PHE A CA 1
ATOM 3332 C C . PHE A 1 444 ? 18.118 1.979 -20.156 1.00 89.56 444 PHE A C 1
ATOM 3334 O O . PHE A 1 444 ? 18.556 1.398 -19.166 1.00 89.56 444 PHE A O 1
ATOM 3341 N N . VAL A 1 445 ? 18.629 3.139 -20.586 1.00 88.44 445 VAL A N 1
ATOM 3342 C CA . VAL A 1 445 ? 19.785 3.794 -19.953 1.00 88.44 445 VAL A CA 1
ATOM 3343 C C . VAL A 1 445 ? 19.475 4.223 -18.517 1.00 88.44 445 VAL A C 1
ATOM 3345 O O . VAL A 1 445 ? 20.299 4.012 -17.629 1.00 88.44 445 VAL A O 1
ATOM 3348 N N . GLU A 1 446 ? 18.290 4.784 -18.260 1.00 88.25 446 GLU A N 1
ATOM 3349 C CA . 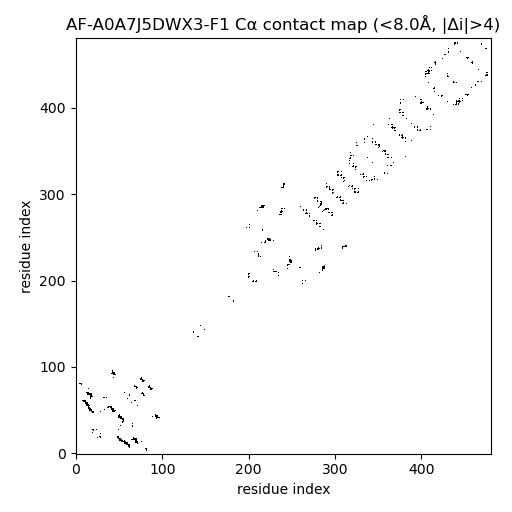GLU A 1 446 ? 17.857 5.130 -16.899 1.00 88.25 446 GLU A CA 1
ATOM 3350 C C . GLU A 1 446 ? 17.854 3.897 -15.984 1.00 88.25 446 GLU A C 1
ATOM 3352 O O . GLU A 1 446 ? 18.444 3.940 -14.908 1.00 88.25 446 GLU A O 1
ATOM 3357 N N . THR A 1 447 ? 17.281 2.777 -16.437 1.00 86.31 447 THR A N 1
ATOM 3358 C CA . THR A 1 447 ? 17.228 1.535 -15.650 1.00 86.31 447 THR A CA 1
ATOM 3359 C C . THR A 1 447 ? 18.617 0.939 -15.391 1.00 86.31 447 THR A C 1
ATOM 3361 O O . THR A 1 447 ? 18.893 0.527 -14.266 1.00 86.31 447 THR A O 1
ATOM 3364 N N . LEU A 1 448 ? 19.521 0.944 -16.379 1.00 84.75 448 LEU A N 1
ATOM 3365 C CA . LEU A 1 448 ? 20.907 0.485 -16.188 1.00 84.75 448 LEU A CA 1
ATOM 3366 C C . LEU A 1 448 ? 21.694 1.347 -15.192 1.00 84.75 448 LEU A C 1
ATOM 3368 O O . LEU A 1 448 ? 22.595 0.853 -14.523 1.00 84.75 448 LEU A O 1
ATOM 3372 N N . THR A 1 449 ? 21.351 2.632 -15.073 1.00 83.88 449 THR A N 1
ATOM 3373 C CA . THR A 1 449 ? 22.005 3.527 -14.106 1.00 83.88 449 THR A CA 1
ATOM 3374 C C . THR A 1 449 ? 21.656 3.140 -12.665 1.00 83.88 449 THR A C 1
ATOM 3376 O O . THR A 1 449 ? 22.464 3.326 -11.758 1.00 83.88 449 THR A O 1
ATOM 3379 N N . GLU A 1 450 ? 20.455 2.604 -12.445 1.00 84.62 450 GLU A N 1
ATOM 3380 C CA . GLU A 1 450 ? 19.991 2.161 -11.127 1.00 84.62 450 GLU A CA 1
ATOM 3381 C C . GLU A 1 450 ? 20.479 0.749 -10.779 1.00 84.62 450 GLU A C 1
ATOM 3383 O O . GLU A 1 450 ? 20.703 0.451 -9.606 1.00 84.62 450 GLU A O 1
ATOM 3388 N N . THR A 1 451 ? 20.636 -0.126 -11.779 1.00 79.25 451 THR A N 1
ATOM 3389 C CA . THR A 1 451 ? 20.995 -1.538 -11.580 1.00 79.25 451 THR A CA 1
ATOM 3390 C C . THR A 1 451 ? 22.072 -1.977 -12.582 1.00 79.25 451 THR A C 1
ATOM 3392 O O . THR A 1 451 ? 21.748 -2.180 -13.754 1.00 79.25 451 THR A O 1
ATOM 3395 N N . PRO A 1 452 ? 23.340 -2.152 -12.151 1.00 78.81 452 PRO A N 1
ATOM 3396 C CA . PRO A 1 452 ? 24.419 -2.574 -13.041 1.00 78.81 452 PRO A CA 1
ATOM 3397 C C . PRO A 1 452 ? 24.247 -4.033 -13.473 1.00 78.81 452 PRO A C 1
ATOM 3399 O O . PRO A 1 452 ? 23.738 -4.866 -12.714 1.00 78.81 452 PRO A O 1
ATOM 3402 N N . LEU A 1 453 ? 24.708 -4.360 -14.681 1.00 84.06 453 LEU A N 1
ATOM 3403 C CA . LEU A 1 453 ? 24.622 -5.725 -15.193 1.00 84.06 453 LEU A CA 1
ATOM 3404 C C . LEU A 1 453 ? 25.615 -6.661 -14.484 1.00 84.06 453 LEU A C 1
ATOM 3406 O O . LEU A 1 453 ? 26.732 -6.256 -14.153 1.00 84.06 453 LEU A O 1
ATOM 3410 N N . PRO A 1 454 ? 25.270 -7.953 -14.315 1.00 82.56 454 PRO A N 1
ATOM 3411 C CA . PRO A 1 454 ? 26.154 -8.924 -13.669 1.00 82.56 454 PRO A CA 1
ATOM 3412 C C . PRO A 1 454 ? 27.452 -9.175 -14.455 1.00 82.56 454 PRO A C 1
ATOM 3414 O O . PRO A 1 454 ? 28.472 -9.542 -13.873 1.00 82.56 454 PRO A O 1
ATOM 3417 N N . VAL A 1 455 ? 27.439 -8.971 -15.777 1.00 84.81 455 VAL A N 1
ATOM 3418 C CA . VAL A 1 455 ? 28.602 -9.167 -16.652 1.00 84.81 455 VAL A CA 1
ATOM 3419 C C . VAL A 1 455 ? 29.267 -7.821 -16.950 1.00 84.81 455 VAL A C 1
ATOM 3421 O O . VAL A 1 455 ? 28.806 -7.051 -17.791 1.00 84.81 455 VAL A O 1
ATOM 3424 N N . ALA A 1 456 ? 30.406 -7.562 -16.302 1.00 83.25 456 ALA A N 1
ATOM 3425 C CA . ALA A 1 456 ? 31.099 -6.271 -16.356 1.00 83.25 456 ALA A CA 1
ATOM 3426 C C . ALA A 1 456 ? 31.594 -5.848 -17.756 1.00 83.25 456 ALA A C 1
ATOM 3428 O O . ALA A 1 456 ? 31.875 -4.670 -17.972 1.00 83.25 456 ALA A O 1
ATOM 3429 N N . SER A 1 457 ? 31.783 -6.779 -18.698 1.00 84.81 457 SER A N 1
ATOM 3430 C CA . SER A 1 457 ? 32.116 -6.446 -20.094 1.00 84.81 457 SER A CA 1
ATOM 3431 C C . SER A 1 457 ? 30.902 -5.901 -20.847 1.00 84.81 457 SER A C 1
ATOM 3433 O O . SER A 1 457 ? 31.022 -4.876 -21.514 1.00 84.81 457 SER A O 1
ATOM 3435 N N . HIS A 1 458 ? 29.737 -6.539 -20.695 1.00 84.38 458 HIS A N 1
ATOM 3436 C CA . HIS A 1 458 ? 28.477 -6.099 -21.301 1.00 84.38 458 HIS A CA 1
ATOM 3437 C C . HIS A 1 458 ? 28.027 -4.755 -20.728 1.00 84.38 458 HIS A C 1
ATOM 3439 O O . HIS A 1 458 ? 27.633 -3.868 -21.481 1.00 84.38 458 HIS A O 1
ATOM 3445 N N . ASP A 1 459 ? 28.164 -4.583 -19.412 1.00 84.56 459 ASP A N 1
ATOM 3446 C CA . ASP A 1 459 ? 27.851 -3.331 -18.720 1.00 84.56 459 ASP A CA 1
ATOM 3447 C C . ASP A 1 459 ? 28.668 -2.157 -19.280 1.00 84.56 459 ASP A C 1
ATOM 3449 O O . ASP A 1 459 ? 28.118 -1.143 -19.707 1.00 84.56 459 ASP A O 1
ATOM 3453 N N . ARG A 1 460 ? 29.993 -2.336 -19.399 1.00 84.19 460 ARG A N 1
ATOM 3454 C CA . ARG A 1 460 ? 30.891 -1.323 -19.972 1.00 84.19 460 ARG A CA 1
ATOM 3455 C C . ARG A 1 460 ? 30.592 -1.026 -21.440 1.00 84.19 460 ARG A C 1
ATOM 3457 O O . ARG A 1 460 ? 30.634 0.141 -21.833 1.00 84.19 460 ARG A O 1
ATOM 3464 N N . GLU A 1 461 ? 30.302 -2.044 -22.252 1.00 87.94 461 GLU A N 1
ATOM 3465 C CA . GLU A 1 461 ? 29.948 -1.847 -23.665 1.00 87.94 461 GLU A CA 1
ATOM 3466 C C . GLU A 1 461 ? 28.683 -0.985 -23.799 1.00 87.94 461 GLU A C 1
ATOM 3468 O O . GLU A 1 461 ? 28.683 0.024 -24.510 1.00 87.94 461 GLU A O 1
ATOM 3473 N N . LEU A 1 462 ? 27.615 -1.355 -23.087 1.00 87.12 462 LEU A N 1
ATOM 3474 C CA . LEU A 1 462 ? 26.324 -0.673 -23.153 1.00 87.12 462 LEU A CA 1
ATOM 3475 C C . LEU A 1 462 ? 26.388 0.732 -22.544 1.00 87.12 462 LEU A C 1
ATOM 3477 O O . LEU A 1 462 ? 25.823 1.663 -23.117 1.00 87.12 462 LEU A O 1
ATOM 3481 N N . ALA A 1 463 ? 27.144 0.922 -21.459 1.00 86.00 463 ALA A N 1
ATOM 3482 C CA . ALA A 1 463 ? 27.419 2.242 -20.896 1.00 86.00 463 ALA A CA 1
ATOM 3483 C C . ALA A 1 463 ? 28.184 3.146 -21.881 1.00 86.00 463 ALA A C 1
ATOM 3485 O O . ALA A 1 463 ? 27.848 4.321 -22.034 1.00 86.00 463 ALA A O 1
ATOM 3486 N N . SER A 1 464 ? 29.167 2.601 -22.609 1.00 85.38 464 SER A N 1
ATOM 3487 C CA . SER A 1 464 ? 29.905 3.359 -23.633 1.00 85.38 464 SER A CA 1
ATOM 3488 C C . SER A 1 464 ? 28.981 3.804 -24.770 1.00 85.38 464 SER A C 1
ATOM 3490 O O . SER A 1 464 ? 29.008 4.966 -25.175 1.00 85.38 464 SER A O 1
ATOM 3492 N N . ARG A 1 465 ? 28.108 2.907 -25.249 1.00 87.19 465 ARG A N 1
ATOM 3493 C CA . ARG A 1 465 ? 27.094 3.230 -26.269 1.00 87.19 465 ARG A CA 1
ATOM 3494 C C . ARG A 1 465 ? 26.094 4.275 -25.771 1.00 87.19 465 ARG A C 1
ATOM 3496 O O . ARG A 1 465 ? 25.751 5.193 -26.513 1.00 87.19 465 ARG A O 1
ATOM 3503 N N . ALA A 1 466 ? 25.674 4.183 -24.509 1.00 85.56 466 ALA A N 1
ATOM 3504 C CA . ALA A 1 466 ? 24.797 5.166 -23.884 1.00 85.56 466 ALA A CA 1
ATOM 3505 C C . ALA A 1 466 ? 25.432 6.560 -23.817 1.00 85.56 466 ALA A C 1
ATOM 3507 O O . ALA A 1 466 ? 24.756 7.548 -24.107 1.00 85.56 466 ALA A O 1
ATOM 3508 N N . LEU A 1 467 ? 26.727 6.647 -23.500 1.00 83.69 467 LEU A N 1
ATOM 3509 C CA . LEU A 1 467 ? 27.466 7.910 -23.472 1.00 83.69 467 LEU A CA 1
ATOM 3510 C C . LEU A 1 467 ? 27.560 8.552 -24.864 1.00 83.69 467 LEU A C 1
ATOM 3512 O O . LEU A 1 467 ? 27.368 9.760 -24.992 1.00 83.69 467 LEU A O 1
ATOM 3516 N N . VAL A 1 468 ? 27.798 7.750 -25.907 1.00 84.81 468 VAL A N 1
ATOM 3517 C CA . VAL A 1 468 ? 27.790 8.222 -27.304 1.00 84.81 468 VAL A CA 1
ATOM 3518 C C . VAL A 1 468 ? 26.397 8.715 -27.705 1.00 84.81 468 VAL A C 1
ATOM 3520 O O . VAL A 1 468 ? 26.256 9.810 -28.239 1.00 84.81 468 VAL A O 1
ATOM 3523 N N . ALA A 1 469 ? 25.340 7.963 -27.388 1.00 82.38 469 ALA A N 1
ATOM 3524 C CA . ALA A 1 469 ? 23.972 8.405 -27.661 1.00 82.38 469 ALA A CA 1
ATOM 3525 C C . ALA A 1 469 ? 23.619 9.703 -26.908 1.00 82.38 469 ALA A C 1
ATOM 3527 O O . ALA A 1 469 ? 22.897 10.550 -27.436 1.00 82.38 469 ALA A O 1
ATOM 3528 N N . ALA A 1 470 ? 24.140 9.894 -25.692 1.00 80.44 470 ALA A N 1
ATOM 3529 C CA . ALA A 1 470 ? 23.959 11.122 -24.924 1.00 80.44 470 ALA A CA 1
ATOM 3530 C C . ALA A 1 470 ? 24.670 12.324 -25.567 1.00 80.44 470 ALA A C 1
ATOM 3532 O O . ALA A 1 470 ? 24.078 13.400 -25.654 1.00 80.44 470 ALA A O 1
ATOM 3533 N N . SER A 1 471 ? 25.911 12.153 -26.040 1.00 77.69 471 SER A N 1
ATOM 3534 C CA . SER A 1 471 ? 26.709 13.239 -26.629 1.00 77.69 471 SER A CA 1
ATOM 3535 C C . SER A 1 471 ? 26.179 13.709 -27.985 1.00 77.69 471 SER A C 1
ATOM 3537 O O . SER A 1 471 ? 26.270 14.893 -28.298 1.00 77.69 471 SER A O 1
ATOM 3539 N N . VAL A 1 472 ? 25.551 12.813 -28.753 1.00 81.19 472 VAL A N 1
ATOM 3540 C CA . VAL A 1 472 ? 24.873 13.131 -30.025 1.00 81.19 472 VAL A CA 1
ATOM 3541 C C . VAL A 1 472 ? 23.476 13.738 -29.791 1.00 81.19 472 VAL A C 1
ATOM 3543 O O . VAL A 1 472 ? 22.783 14.129 -30.727 1.00 81.19 472 VAL A O 1
ATOM 3546 N N . GLY A 1 473 ? 23.044 13.864 -28.530 1.00 74.00 473 GLY A N 1
ATOM 3547 C CA . GLY A 1 473 ? 21.715 14.363 -28.193 1.00 74.00 473 GLY A CA 1
ATOM 3548 C C . GLY A 1 473 ? 20.611 13.403 -28.631 1.00 74.00 473 GLY A C 1
ATOM 3549 O O . GLY A 1 473 ? 19.493 13.847 -28.897 1.00 74.00 473 GLY A O 1
ATOM 3550 N N . ASP A 1 474 ? 20.907 12.102 -28.713 1.00 75.12 474 ASP A N 1
ATOM 3551 C CA . ASP A 1 474 ? 19.976 11.052 -29.135 1.00 75.12 474 ASP A CA 1
ATOM 3552 C C . ASP A 1 474 ? 19.266 10.335 -27.973 1.00 75.12 474 ASP A C 1
ATOM 3554 O O . ASP A 1 474 ? 18.496 9.394 -28.144 1.00 75.12 474 ASP A O 1
ATOM 3558 N N . LEU A 1 475 ? 19.467 10.822 -26.750 1.00 75.25 475 LEU A N 1
ATOM 3559 C CA . LEU A 1 475 ? 18.613 10.506 -25.610 1.00 75.25 475 LEU A CA 1
ATOM 3560 C C . LEU A 1 475 ? 17.571 11.613 -25.459 1.00 75.25 475 LEU A C 1
ATOM 3562 O O . LEU A 1 475 ? 17.875 12.799 -25.594 1.00 75.25 475 LEU A O 1
ATOM 3566 N N . ALA A 1 476 ? 16.308 11.260 -25.219 1.00 67.44 476 ALA A N 1
ATOM 3567 C CA . ALA A 1 476 ? 15.317 12.263 -24.846 1.00 67.44 476 ALA A CA 1
ATOM 3568 C C . ALA A 1 476 ? 15.804 13.025 -23.602 1.00 67.44 476 ALA A C 1
ATOM 3570 O O . ALA A 1 476 ? 16.343 12.419 -22.677 1.00 67.44 476 ALA A O 1
ATOM 3571 N N . ALA A 1 477 ? 15.610 14.347 -23.582 1.00 54.28 477 ALA A N 1
ATOM 3572 C CA . ALA A 1 477 ? 15.818 15.149 -22.383 1.00 54.28 477 ALA A CA 1
ATOM 3573 C C . ALA A 1 477 ? 14.764 14.735 -21.342 1.00 54.28 477 ALA A C 1
ATOM 3575 O O . ALA A 1 477 ? 13.646 15.249 -21.310 1.00 54.28 477 ALA A O 1
ATOM 3576 N N . GLY A 1 478 ? 15.095 13.712 -20.557 1.00 43.59 478 GLY A N 1
ATOM 3577 C CA . GLY A 1 478 ? 14.253 13.162 -19.508 1.00 43.59 478 GLY A CA 1
ATOM 3578 C C . GLY A 1 478 ? 14.262 14.073 -18.289 1.00 43.59 478 GLY A C 1
ATOM 3579 O O . GLY A 1 478 ? 15.246 14.153 -17.561 1.00 43.59 478 GLY A O 1
ATOM 3580 N N . THR A 1 479 ? 13.141 14.764 -18.107 1.00 34.16 479 THR A N 1
ATOM 3581 C CA . THR A 1 479 ? 12.615 15.349 -16.867 1.00 34.16 479 THR A CA 1
ATOM 3582 C C . THR A 1 479 ? 13.049 14.564 -15.622 1.00 34.16 479 THR A C 1
ATOM 3584 O O . THR A 1 479 ? 12.436 13.560 -15.265 1.00 34.16 479 THR A O 1
ATOM 3587 N N . ARG A 1 480 ? 14.088 15.034 -14.923 1.00 30.53 480 ARG A N 1
ATOM 3588 C CA . ARG A 1 480 ? 14.412 14.544 -13.578 1.00 30.53 480 ARG A CA 1
ATOM 3589 C C . ARG A 1 480 ? 13.562 15.298 -12.556 1.00 30.53 480 ARG A C 1
ATOM 3591 O O . ARG A 1 480 ? 13.654 16.521 -12.458 1.00 30.53 480 ARG A O 1
ATOM 3598 N N . ARG A 1 481 ? 12.693 14.547 -11.878 1.00 31.69 481 ARG A N 1
ATOM 3599 C CA . ARG A 1 481 ? 12.110 14.905 -10.580 1.00 31.69 481 ARG A CA 1
ATOM 3600 C C . ARG A 1 481 ? 13.115 14.651 -9.471 1.00 31.69 481 ARG A C 1
ATOM 3602 O O . ARG A 1 481 ? 13.933 13.723 -9.652 1.00 31.69 481 ARG A O 1
#

Secondary structure (DSSP, 8-state):
-PPPPPP--SEEEEEEEEE-HHHH-HHHHHHHHHHT--TT-EEEEETTEEEEEEEEEEEEEGGG-SSEEEEPSSSEEEEETTEEEEE-GGGSPBPPSGGG---TT------PPPPPPPPP-PPPPPPP-PPPP-HHHHTT---TTSHHHHHHHHHHHHT-----------SSSTTTGGGSTTHHHHHHHHHHHHHHHHHHHHTT-HHHHHHH---SS---------SPPPPPS---S--SS----S------HHHHHHHHHHHHHHHHHHHHTT-HHHHHHIIIIIT--HHHHHHHHHHTT-HHHHHHHHHHTT--HHHHHHHHHHTT-HHHHHHHHHHHT-HHHHHHHHHTT-HHHHHHHHHHHHHHHHHTT-HHHHHHHHTTSHHHHGGGHHHHHHHHHH-SHHHHHHHHHHHHHS--HHHHHHHHHTTSS-GGGHHHHHHHHHHHHHS--SSHHHHHHHHHHHHHHHHTT-S------